Protein AF-0000000079763340 (afdb_homodimer)

Organism: NCBI:txid410072

Sequence (670 aa):
MIRLQDIAEMAGVSRTTVSNVINGNTKRVSQKTIDKITTILKEQNYVPHMGSVMLSGHGSRIIGVVLGFSYAHGMQSLQDPFVGELIGTIQMETEENGYYVMLIGGESIQNVVDIASKWNVEGLLILGYNEEQYRRLSRRLNKKMILIDAYPEGAYTFQNVGIDDYSGGYQIGEYLYSCGYKKALFVAETERDSDYYRWMGFKQAMEKSGGFCSRSRYIIIPSEKRLRLRKYRELLPRFLEAKALAFSSDYNAMEAINFFFDEGIMVPDQISVTGYDDSVYASMVRPKLTTVHQDVPQKAHVALKRLLKLIQGETLDELNIKNPVYLVKRDSVREMIRLQDIAEMAGVSRTTVSNVINGNTKRVSQKTIDKITTILKEQNYVPHMGSVMLSGHGSRIIGVVLGFSYAHGMQSLQDPFVGELIGTIQMETEENGYYVMLIGGESIQNVVDIASKWNVEGLLILGYNEEQYRRLSRRLNKKMILIDAYPEGAYTFQNVGIDDYSGGYQIGEYLYSCGYKKALFVAETERDSDYYRWMGFKQAMEKSGGFCSRSRYIIIPSEKRLRLRKYRELLPRFLEAKALAFSSDYNAMEAINFFFDEGIMVPDQISVTGYDDSVYASMVRPKLTTVHQDVPQKAHVALKRLLKLIQGETLDELNIKNPVYLVKRDSVRE

Solvent-accessible surface area (backbone atoms only — not comparable to full-atom values): 33802 Å² total; per-residue (Å²): 131,84,43,63,57,52,50,6,59,74,58,72,45,50,48,64,53,44,40,23,48,76,46,64,56,40,87,89,50,54,68,70,54,44,51,47,42,51,49,45,29,59,74,61,62,54,57,63,49,45,33,49,43,51,62,53,72,46,74,59,42,26,34,34,40,29,38,30,51,69,57,50,78,65,35,52,29,27,31,37,44,67,51,9,33,29,51,43,43,38,50,54,53,39,45,76,68,72,30,42,39,31,57,39,68,31,70,42,60,65,53,44,47,52,52,38,44,38,54,43,37,49,29,34,43,32,39,61,46,45,56,68,55,45,51,58,41,54,75,74,36,96,59,49,59,26,34,33,63,52,57,55,94,64,77,77,88,53,44,30,36,37,57,39,39,33,61,40,18,22,51,53,22,41,51,40,38,74,45,65,36,80,57,42,31,38,39,26,71,48,83,51,54,65,40,31,36,20,46,52,16,21,40,50,36,47,26,68,83,70,42,86,63,59,72,84,37,59,40,72,40,57,48,45,58,74,56,27,54,51,48,49,62,73,40,41,70,59,48,57,70,27,28,27,40,38,23,62,28,36,67,60,32,46,50,46,53,41,51,32,49,76,69,73,42,49,61,19,83,53,34,17,41,28,25,25,48,53,50,85,56,32,74,47,31,77,51,28,44,15,22,23,38,52,59,49,62,57,48,29,51,51,42,50,53,52,42,52,39,42,66,71,68,48,84,71,85,75,36,67,45,64,40,74,54,45,77,43,87,53,51,12,50,58,110,132,85,42,63,57,52,51,6,59,74,57,71,45,50,45,64,54,43,40,22,46,77,42,66,56,40,88,89,48,53,68,70,55,44,51,49,44,50,47,47,27,59,76,62,64,53,57,64,50,45,34,48,42,52,63,49,72,44,73,58,43,24,35,33,40,29,38,30,50,70,58,48,78,65,36,50,29,27,30,36,44,67,52,9,35,31,51,43,44,37,48,54,53,38,45,75,70,72,31,41,40,30,56,38,67,31,70,43,60,64,53,42,47,52,51,39,42,39,54,44,37,48,30,35,44,34,38,61,46,46,56,68,56,44,52,60,42,54,73,74,36,96,57,48,58,26,33,34,62,52,56,56,96,64,78,78,88,53,42,32,34,37,57,39,38,32,60,40,19,21,51,51,23,39,51,41,39,75,44,64,34,79,57,43,30,39,38,27,70,48,84,49,53,65,41,32,35,22,46,51,18,21,39,49,36,47,26,69,82,71,43,87,62,59,74,84,39,59,41,73,40,58,49,44,58,73,57,28,53,51,49,48,62,71,41,41,70,57,46,57,70,28,30,26,40,38,24,63,28,36,67,60,31,47,50,46,53,41,52,32,48,76,69,72,42,47,58,18,84,53,34,17,40,27,25,26,48,54,50,85,57,33,73,47,32,75,48,26,43,15,21,23,38,49,59,50,61,56,47,29,50,50,40,51,53,53,42,53,39,43,63,72,67,49,83,72,86,74,35,67,44,64,39,74,54,44,76,43,86,52,50,12,50,59,111

InterPro domains:
  IPR000843 LacI-type HTH domain [PF00356] (4-48)
  IPR000843 LacI-type HTH domain [PS50932] (2-57)
  IPR000843 LacI-type HTH domain [SM00354] (1-72)
  IPR000843 LacI-type HTH domain [cd01392] (5-48)
  IPR001387 Cro/C1-type, helix-turn-helix domain [PS50943] (4-47)
  IPR010982 Lambda repressor-like, DNA-binding domain superfamily [G3DSA:1.10.260.40] (1-57)
  IPR010982 Lambda repressor-like, DNA-binding domain superfamily [SSF47413] (2-59)
  IPR028082 Periplasmic binding protein-like I [SSF53822] (76-334)
  IPR046335 Transcriptional regulator LacI/GalR-like, sensor domain [PF13377] (174-333)

pLDDT: mean 90.86, std 13.33, range [40.09, 98.94]

Foldseek 3Di:
DQDLCNLCVQLVHHSVCLLCLLQVVCPVPDPVSSVSSVVSCVVVVPDPDQVSNCVNPDALLEEEEEELDQDFLAHGPCVDLLNVVLVVLLQVVSVVVVGHYDYFYPVDLVRVLVVCVVSVHQEYEYEDDEPVSVVVNVVRDVHHYEYEQYDYPDDDPAAYEYAQLLCFLLQVLLVCVVLPLLLEAEEEQDCDGSSVSSVNSNQCNSPVVPDHDDPVSYHHAHSHPVRRLVVCVVCVVVQQVSLEYEYAALVSQLSSCVSCVVVVHDFNPRHFYAHEAPGPCLCVGPVRHWYKHDDSSVSSVVRVVVSVCVSVVHDDPDRYHHHYIGIDDTRRHDD/DQDLCNLCVQLVHHSVCLLCLLQVVCPVPDPVSSVSSVVSCVVVVPDPDQVSNVVNPDALLEEEEEELDQDFLAHGPCVDLLNVVLVVLLQVVSVVVVGHYDYFYPVDLVRVLVVCVVSVHQEYEYEDDEPVSVVVNVVRDVHHYEYEQYDYPDDDPAAYEYAQLLCQLLQVLLVCVVLPLLLEAEEEQDCDGSSVSSVNSNQCNSPVVPDHDDPVSYHHAHSHPVRRLVVCVVCVVVQQVSLEYEYAALVSQLSSCVSCVVVVHDFNPRHFYAHEQPGPCLCVGPVRHWYKHDDSSVSSVVRSVVSVCVSVVHDDPDRYHHHYIGIDDTRRHDD

Nearest PDB structures (foldseek):
  1zvv-assembly2_B  TM=8.775E-01  e=3.043E-23  Bacillus subtilis
  5ysz-assembly1_A-2  TM=7.472E-01  e=1.908E-25  Thermobifida fusca YX
  2jcg-assembly1_A-2  TM=7.386E-01  e=4.335E-23  Priestia megaterium
  4rk1-assembly3_F  TM=8.671E-01  e=2.374E-18  Enterococcus faecium DO
  4rk1-assembly2_D  TM=8.475E-01  e=1.763E-17  Enterococcus faecium DO

Radius of gyration: 27.81 Å; Cα contacts (8 Å, |Δi|>4): 1375; chains: 2; bounding box: 72×82×67 Å

Structure (mmCIF, N/CA/C/O backbone):
data_AF-0000000079763340-model_v1
#
loop_
_entity.id
_entity.type
_entity.pdbx_description
1 polymer 'LacI family transcriptional regulator'
#
loop_
_atom_site.group_PDB
_atom_site.id
_atom_site.type_symbol
_atom_site.label_atom_id
_atom_site.label_alt_id
_atom_site.label_comp_id
_atom_site.label_asym_id
_atom_site.label_entity_id
_atom_site.label_seq_id
_atom_site.pdbx_PDB_ins_code
_atom_site.Cartn_x
_atom_site.Cartn_y
_atom_site.Cartn_z
_atom_site.occupancy
_atom_site.B_iso_or_equiv
_atom_site.auth_seq_id
_atom_site.auth_comp_id
_atom_site.auth_asym_id
_atom_site.auth_atom_id
_atom_site.pdbx_PDB_model_num
ATOM 1 N N . MET A 1 1 ? 14.461 35.375 13.039 1 46.22 1 MET A N 1
ATOM 2 C CA . MET A 1 1 ? 13.305 35 12.227 1 46.22 1 MET A CA 1
ATOM 3 C C . MET A 1 1 ? 12.398 36.219 11.977 1 46.22 1 MET A C 1
ATOM 5 O O . MET A 1 1 ? 12.086 36.969 12.906 1 46.22 1 MET A O 1
ATOM 9 N N . ILE A 1 2 ? 12.234 36.594 10.773 1 61.16 2 ILE A N 1
ATOM 10 C CA . ILE A 1 2 ? 11.461 37.75 10.375 1 61.16 2 ILE A CA 1
ATOM 11 C C . ILE A 1 2 ? 9.977 37.531 10.656 1 61.16 2 ILE A C 1
ATOM 13 O O . ILE A 1 2 ? 9.453 36.438 10.375 1 61.16 2 ILE A O 1
ATOM 17 N N . ARG A 1 3 ? 9.383 38.281 11.594 1 65.88 3 ARG A N 1
ATOM 18 C CA . ARG A 1 3 ? 7.973 38.219 11.953 1 65.88 3 ARG A CA 1
ATOM 19 C C . ARG A 1 3 ? 7.113 38.938 10.93 1 65.88 3 ARG A C 1
ATOM 21 O O . ARG A 1 3 ? 7.625 39.719 10.125 1 65.88 3 ARG A O 1
ATOM 28 N N . LEU A 1 4 ? 5.891 38.562 11.086 1 70.25 4 LEU A N 1
ATOM 29 C CA . LEU A 1 4 ? 4.945 39.25 10.227 1 70.25 4 LEU A CA 1
ATOM 30 C C . LEU A 1 4 ? 5.047 40.75 10.414 1 70.25 4 LEU A C 1
ATOM 32 O O . LEU A 1 4 ? 4.938 41.531 9.453 1 70.25 4 LEU A O 1
ATOM 36 N N . GLN A 1 5 ? 5.336 41.156 11.672 1 75.25 5 GLN A N 1
ATOM 37 C CA . GLN A 1 5 ? 5.465 42.594 11.992 1 75.25 5 GLN A CA 1
ATOM 38 C C . GLN A 1 5 ? 6.691 43.188 11.32 1 75.25 5 GLN A C 1
ATOM 40 O O . GLN A 1 5 ? 6.648 44.344 10.852 1 75.25 5 GLN A O 1
ATOM 45 N N . ASP A 1 6 ? 7.73 42.406 11.266 1 78.81 6 ASP A N 1
ATOM 46 C CA . ASP A 1 6 ? 8.938 42.906 10.602 1 78.81 6 ASP A CA 1
ATOM 47 C C . ASP A 1 6 ? 8.68 43.125 9.117 1 78.81 6 ASP A C 1
ATOM 49 O O . ASP A 1 6 ? 9.125 44.156 8.555 1 78.81 6 ASP A O 1
ATOM 53 N N . ILE A 1 7 ? 7.977 42.156 8.578 1 78.88 7 ILE A N 1
ATOM 54 C CA . ILE A 1 7 ? 7.633 42.281 7.168 1 78.88 7 ILE A CA 1
ATOM 55 C C . ILE A 1 7 ? 6.73 43.5 6.953 1 78.88 7 ILE A C 1
ATOM 57 O O . ILE A 1 7 ? 6.887 44.219 5.973 1 78.88 7 ILE A O 1
ATOM 61 N N . ALA A 1 8 ? 5.895 43.656 7.879 1 83.38 8 ALA A N 1
ATOM 62 C CA . ALA A 1 8 ? 4.988 44.812 7.816 1 83.38 8 ALA A CA 1
ATOM 63 C C . ALA A 1 8 ? 5.758 46.125 7.867 1 83.38 8 ALA A C 1
ATOM 65 O O . ALA A 1 8 ? 5.484 47.031 7.09 1 83.38 8 ALA A O 1
ATOM 66 N N . GLU A 1 9 ? 6.676 46.156 8.672 1 84.88 9 GLU A N 1
ATOM 67 C CA . GLU A 1 9 ? 7.512 47.344 8.82 1 84.88 9 GLU A CA 1
ATOM 68 C C . GLU A 1 9 ? 8.359 47.594 7.57 1 84.88 9 GLU A C 1
ATOM 70 O O . GLU A 1 9 ? 8.492 48.719 7.109 1 84.88 9 GLU A O 1
ATOM 75 N N . MET A 1 10 ? 8.852 46.5 7.047 1 84.62 10 MET A N 1
ATOM 76 C CA . MET A 1 10 ? 9.664 46.594 5.836 1 84.62 10 MET A CA 1
ATOM 77 C C . MET A 1 10 ? 8.82 47.062 4.652 1 84.62 10 MET A C 1
ATOM 79 O O . MET A 1 10 ? 9.312 47.781 3.785 1 84.62 10 MET A O 1
ATOM 83 N N . ALA A 1 11 ? 7.629 46.594 4.672 1 84.44 11 ALA A N 1
ATOM 84 C CA . ALA A 1 11 ? 6.719 46.875 3.564 1 84.44 11 ALA A CA 1
ATOM 85 C C . ALA A 1 11 ? 5.984 48.188 3.793 1 84.44 11 ALA A C 1
ATOM 87 O O . ALA A 1 11 ? 5.398 48.75 2.863 1 84.44 11 ALA A O 1
ATOM 88 N N . GLY A 1 12 ? 6.094 48.781 5.047 1 88.44 12 GLY A N 1
ATOM 89 C CA . GLY A 1 12 ? 5.41 50.031 5.391 1 88.44 12 GLY A CA 1
ATOM 90 C C . GLY A 1 12 ? 3.902 49.875 5.465 1 88.44 12 GLY A C 1
ATOM 91 O O . GLY A 1 12 ? 3.164 50.781 5.09 1 88.44 12 GLY A O 1
ATOM 92 N N . VAL A 1 13 ? 3.494 48.719 5.684 1 85.75 13 VAL A N 1
ATOM 93 C CA . VAL A 1 13 ? 2.066 48.438 5.797 1 85.75 13 VAL A CA 1
ATOM 94 C C . VAL A 1 13 ? 1.769 47.812 7.156 1 85.75 13 VAL A C 1
ATOM 96 O O . VAL A 1 13 ? 2.686 47.531 7.938 1 85.75 13 VAL A O 1
ATOM 99 N N . SER A 1 14 ? 0.521 47.719 7.43 1 81.31 14 SER A N 1
ATOM 100 C CA . SER A 1 14 ? 0.132 47.094 8.688 1 81.31 14 SER A CA 1
ATOM 101 C C . SER A 1 14 ? 0.428 45.594 8.664 1 81.31 14 SER A C 1
ATOM 103 O O . SER A 1 14 ? 0.521 45 7.59 1 81.31 14 SER A O 1
ATOM 105 N N . ARG A 1 15 ? 0.526 45 9.844 1 78 15 ARG A N 1
ATOM 106 C CA . ARG A 1 15 ? 0.688 43.562 9.984 1 78 15 ARG A CA 1
ATOM 107 C C . ARG A 1 15 ? -0.472 42.812 9.336 1 78 15 ARG A C 1
ATOM 109 O O . ARG A 1 15 ? -0.275 41.75 8.719 1 78 15 ARG A O 1
ATOM 116 N N . THR A 1 16 ? -1.574 43.469 9.406 1 72.75 16 THR A N 1
ATOM 117 C CA . THR A 1 16 ? -2.783 42.906 8.828 1 72.75 16 THR A CA 1
ATOM 118 C C . THR A 1 16 ? -2.686 42.844 7.305 1 72.75 16 THR A C 1
ATOM 120 O O . THR A 1 16 ? -3.105 41.875 6.68 1 72.75 16 THR A O 1
ATOM 123 N N . THR A 1 17 ? -2.113 43.906 6.805 1 77.19 17 THR A N 1
ATOM 124 C CA . THR A 1 17 ? -1.959 43.969 5.355 1 77.19 17 THR A CA 1
ATOM 125 C C . THR A 1 17 ? -1.002 42.875 4.863 1 77.19 17 THR A C 1
ATOM 127 O O . THR A 1 17 ? -1.274 42.219 3.863 1 77.19 17 THR A O 1
ATOM 130 N N . VAL A 1 18 ? 0.09 42.656 5.617 1 73.81 18 VAL A N 1
ATOM 131 C CA . VAL A 1 18 ? 1.045 41.625 5.25 1 73.81 18 VAL A CA 1
ATOM 132 C C . VAL A 1 18 ? 0.387 40.25 5.375 1 73.81 18 VAL A C 1
ATOM 134 O O . VAL A 1 18 ? 0.521 39.406 4.48 1 73.81 18 VAL A O 1
ATOM 137 N N . SER A 1 19 ? -0.32 40.125 6.359 1 68.19 19 SER A N 1
ATOM 138 C CA . SER A 1 19 ? -1.039 38.875 6.586 1 68.19 19 SER A CA 1
ATOM 139 C C . SER A 1 19 ? -2.031 38.594 5.461 1 68.19 19 SER A C 1
ATOM 141 O O . SER A 1 19 ? -2.125 37.469 4.973 1 68.19 19 SER A O 1
ATOM 143 N N . ASN A 1 20 ? -2.641 39.656 5.07 1 63.31 20 ASN A N 1
ATOM 144 C CA . ASN A 1 20 ? -3.613 39.531 3.988 1 63.31 20 ASN A CA 1
ATOM 145 C C . ASN A 1 20 ? -2.951 39.094 2.684 1 63.31 20 ASN A C 1
ATOM 147 O O . ASN A 1 20 ? -3.467 38.219 1.982 1 63.31 20 ASN A O 1
ATOM 151 N N . VAL A 1 21 ? -1.856 39.656 2.416 1 63.66 21 VAL A N 1
ATOM 152 C CA . VAL A 1 21 ? -1.135 39.344 1.188 1 63.66 21 VAL A CA 1
ATOM 153 C C . VAL A 1 21 ? -0.642 37.906 1.234 1 63.66 21 VAL A C 1
ATOM 155 O O . VAL A 1 21 ? -0.786 37.156 0.261 1 63.66 21 VAL A O 1
ATOM 158 N N . ILE A 1 22 ? -0.154 37.531 2.348 1 62.66 22 ILE A N 1
ATOM 159 C CA . ILE A 1 22 ? 0.416 36.219 2.521 1 62.66 22 ILE A CA 1
ATOM 160 C C . ILE A 1 22 ? -0.684 35.156 2.404 1 62.66 22 ILE A C 1
ATOM 162 O O . ILE A 1 22 ? -0.47 34.094 1.826 1 62.66 22 ILE A O 1
ATOM 166 N N . ASN A 1 23 ? -1.884 35.688 2.686 1 57.5 23 ASN A N 1
ATOM 167 C CA . ASN A 1 23 ? -2.99 34.719 2.752 1 57.5 23 ASN A CA 1
ATOM 168 C C . ASN A 1 23 ? -3.896 34.844 1.53 1 57.5 23 ASN A C 1
ATOM 170 O O . ASN A 1 23 ? -4.977 34.25 1.5 1 57.5 23 ASN A O 1
ATOM 174 N N . GLY A 1 24 ? -3.504 35.5 0.711 1 56.38 24 GLY A N 1
ATOM 175 C CA . GLY A 1 24 ? -4.203 35.656 -0.557 1 56.38 24 GLY A CA 1
ATOM 176 C C . GLY A 1 24 ? -5.445 36.5 -0.465 1 56.38 24 GLY A C 1
ATOM 177 O O . GLY A 1 24 ? -6.254 36.562 -1.396 1 56.38 24 GLY A O 1
ATOM 178 N N . ASN A 1 25 ? -5.625 37.062 0.64 1 56.25 25 ASN A N 1
ATOM 179 C CA . ASN A 1 25 ? -6.738 38 0.794 1 56.25 25 ASN A CA 1
ATOM 180 C C . ASN A 1 25 ? -6.367 39.406 0.307 1 56.25 25 ASN A C 1
ATOM 182 O O . ASN A 1 25 ? -6.211 40.312 1.111 1 56.25 25 ASN A O 1
ATOM 186 N N . THR A 1 26 ? -6.242 39.562 -1.033 1 60.69 26 THR A N 1
ATOM 187 C CA . THR A 1 26 ? -5.609 40.75 -1.583 1 60.69 26 THR A CA 1
ATOM 188 C C . THR A 1 26 ? -6.652 41.688 -2.188 1 60.69 26 THR A C 1
ATOM 190 O O . THR A 1 26 ? -6.309 42.656 -2.891 1 60.69 26 THR A O 1
ATOM 193 N N . LYS A 1 27 ? -7.871 41.344 -1.898 1 65.06 27 LYS A N 1
ATOM 194 C CA . LYS A 1 27 ? -8.93 42.125 -2.543 1 65.06 27 LYS A CA 1
ATOM 195 C C . LYS A 1 27 ? -8.797 43.594 -2.225 1 65.06 27 LYS A C 1
ATOM 197 O O . LYS A 1 27 ? -9.117 44.438 -3.061 1 65.06 27 LYS A O 1
ATOM 202 N N . ARG A 1 28 ? -8.367 44.031 -1.108 1 75.62 28 ARG A N 1
ATOM 203 C CA . ARG A 1 28 ? -8.297 45.406 -0.698 1 75.62 28 ARG A CA 1
ATOM 204 C C . ARG A 1 28 ? -6.855 45.906 -0.662 1 75.62 28 ARG A C 1
ATOM 206 O O . ARG A 1 28 ? -6.562 46.938 -0.06 1 75.62 28 ARG A O 1
ATOM 213 N N . VAL A 1 29 ? -6 45.062 -1.23 1 76.5 29 VAL A N 1
ATOM 214 C CA . VAL A 1 29 ? -4.586 45.438 -1.235 1 76.5 29 VAL A CA 1
ATOM 215 C C . VAL A 1 29 ? -4.145 45.781 -2.656 1 76.5 29 VAL A C 1
ATOM 217 O O . VAL A 1 29 ? -4.457 45.062 -3.604 1 76.5 29 VAL A O 1
ATOM 220 N N . SER A 1 30 ? -3.596 46.969 -2.83 1 78.81 30 SER A N 1
ATOM 221 C CA . SER A 1 30 ? -3.137 47.406 -4.145 1 78.81 30 SER A CA 1
ATOM 222 C C . SER A 1 30 ? -2.084 46.438 -4.703 1 78.81 30 SER A C 1
ATOM 224 O O . SER A 1 30 ? -1.355 45.8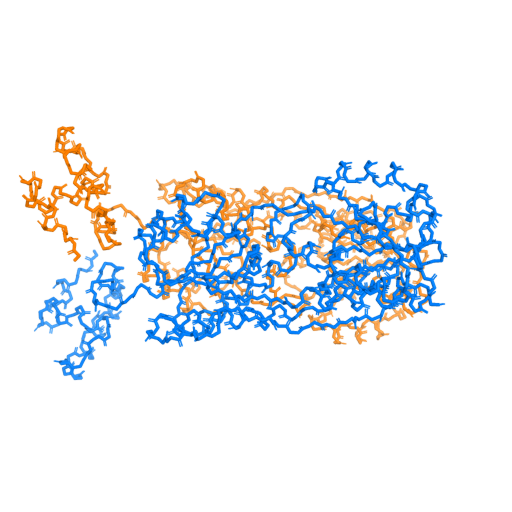12 -3.945 1 78.81 30 SER A O 1
ATOM 226 N N . GLN A 1 31 ? -2.047 46.312 -5.996 1 75.38 31 GLN A N 1
ATOM 227 C CA . GLN A 1 31 ? -1.067 45.438 -6.656 1 75.38 31 GLN A CA 1
ATOM 228 C C . GLN A 1 31 ? 0.357 45.844 -6.289 1 75.38 31 GLN A C 1
ATOM 230 O O . GLN A 1 31 ? 1.228 45 -6.117 1 75.38 31 GLN A O 1
ATOM 235 N N . LYS A 1 32 ? 0.59 47.125 -6.168 1 80.06 32 LYS A N 1
ATOM 236 C CA . LYS A 1 32 ? 1.907 47.625 -5.785 1 80.06 32 LYS A CA 1
ATOM 237 C C . LYS A 1 32 ? 2.32 47.094 -4.414 1 80.06 32 LYS A C 1
ATOM 239 O O . LYS A 1 32 ? 3.467 46.688 -4.223 1 80.06 32 LYS A O 1
ATOM 244 N N . THR A 1 33 ? 1.414 47.062 -3.5 1 81.88 33 THR A N 1
ATOM 245 C CA . THR A 1 33 ? 1.668 46.594 -2.145 1 81.88 33 THR A CA 1
ATOM 246 C C . THR A 1 33 ? 1.872 45.094 -2.131 1 81.88 33 THR A C 1
ATOM 248 O O . THR A 1 33 ? 2.754 44.562 -1.437 1 81.88 33 THR A O 1
ATOM 251 N N . ILE A 1 34 ? 1.082 44.312 -2.85 1 75.19 34 ILE A N 1
ATOM 252 C CA . ILE A 1 34 ? 1.211 42.875 -2.973 1 75.19 34 ILE A CA 1
ATOM 253 C C . ILE A 1 34 ? 2.605 42.531 -3.484 1 75.19 34 ILE A C 1
ATOM 255 O O . ILE A 1 34 ? 3.279 41.656 -2.92 1 75.19 34 ILE A O 1
ATOM 259 N N . ASP A 1 35 ? 2.967 43.25 -4.531 1 73.12 35 ASP A N 1
ATOM 260 C CA . ASP A 1 35 ? 4.273 43 -5.129 1 73.12 35 ASP A CA 1
ATOM 261 C C . ASP A 1 35 ? 5.398 43.281 -4.133 1 73.12 35 ASP A C 1
ATOM 263 O O . ASP A 1 35 ? 6.363 42.531 -4.047 1 73.12 35 ASP A O 1
ATOM 267 N N . LYS A 1 36 ? 5.277 44.344 -3.449 1 80.62 36 LYS A N 1
ATOM 268 C CA . LYS A 1 36 ? 6.277 44.75 -2.461 1 80.62 36 LYS A CA 1
ATOM 269 C C . LYS A 1 36 ? 6.391 43.719 -1.352 1 80.62 36 LYS A C 1
ATOM 271 O O . LYS A 1 36 ? 7.496 43.281 -0.993 1 80.62 36 LYS A O 1
ATOM 276 N N . ILE A 1 37 ? 5.254 43.312 -0.849 1 77.81 37 ILE A N 1
ATOM 277 C CA . ILE A 1 37 ? 5.234 42.312 0.222 1 77.81 37 ILE A CA 1
ATOM 278 C C . ILE A 1 37 ? 5.793 41 -0.291 1 77.81 37 ILE A C 1
ATOM 280 O O . ILE A 1 37 ? 6.605 40.344 0.379 1 77.81 37 ILE A O 1
ATOM 284 N N . THR A 1 38 ? 5.336 40.594 -1.462 1 67.81 38 THR A N 1
ATOM 285 C CA . THR A 1 38 ? 5.797 39.344 -2.059 1 67.81 38 THR A CA 1
ATOM 286 C C . THR A 1 38 ? 7.309 39.375 -2.254 1 67.81 38 THR A C 1
ATOM 288 O O . THR A 1 38 ? 7.988 38.375 -2.002 1 67.81 38 THR A O 1
ATOM 291 N N . THR A 1 39 ? 7.785 40.5 -2.713 1 71.25 39 THR A N 1
ATOM 292 C CA . THR A 1 39 ? 9.219 40.688 -2.895 1 71.25 39 THR A CA 1
ATOM 293 C C . THR A 1 39 ? 9.953 40.531 -1.562 1 71.25 39 THR A C 1
ATOM 295 O O . THR A 1 39 ? 10.977 39.844 -1.473 1 71.25 39 THR A O 1
ATOM 298 N N . ILE A 1 40 ? 9.422 41.156 -0.54 1 75.75 40 ILE A N 1
ATOM 299 C CA . ILE A 1 40 ? 10.031 41.125 0.784 1 75.75 40 ILE A CA 1
ATOM 300 C C . ILE A 1 40 ? 9.984 39.688 1.32 1 75.75 40 ILE A C 1
ATOM 302 O O . ILE A 1 40 ? 10.969 39.188 1.88 1 75.75 40 ILE A O 1
ATOM 306 N N . LEU A 1 41 ? 8.82 39.125 1.085 1 66.31 41 LEU A N 1
ATOM 307 C CA . LEU A 1 41 ? 8.664 37.75 1.538 1 66.31 41 LEU A CA 1
ATOM 308 C C . LEU A 1 41 ? 9.703 36.844 0.883 1 66.31 41 LEU A C 1
ATOM 310 O O . LEU A 1 41 ? 10.312 36 1.554 1 66.31 41 LEU A O 1
ATOM 314 N N . LYS A 1 42 ? 9.867 37.062 -0.33 1 62.06 42 LYS A N 1
ATOM 315 C CA . LYS A 1 42 ? 10.852 36.281 -1.095 1 62.06 42 LYS A CA 1
ATOM 316 C C . LYS A 1 42 ? 12.266 36.594 -0.64 1 62.06 42 LYS A C 1
ATOM 318 O O . LYS A 1 42 ? 13.086 35.688 -0.444 1 62.06 42 LYS A O 1
ATOM 323 N N . GLU A 1 43 ? 12.484 37.875 -0.535 1 65.31 43 GLU A N 1
ATOM 324 C CA . GLU A 1 43 ? 13.82 38.344 -0.152 1 65.31 43 GLU A CA 1
ATOM 325 C C . GLU A 1 43 ? 14.18 37.875 1.256 1 65.31 43 GLU A C 1
ATOM 327 O O . GLU A 1 43 ? 15.336 37.562 1.537 1 65.31 43 GLU A O 1
ATOM 332 N N . GLN A 1 44 ? 13.07 37.844 2 1 62.44 44 GLN A N 1
ATOM 333 C CA . GLN A 1 44 ? 13.305 37.5 3.395 1 62.44 44 GLN A CA 1
ATOM 334 C C . GLN A 1 44 ? 13.07 36 3.623 1 62.44 44 GLN A C 1
ATOM 336 O O . GLN A 1 44 ? 13.195 35.5 4.75 1 62.44 44 GLN A O 1
ATOM 341 N N . ASN A 1 45 ? 12.758 35.406 2.566 1 54.72 45 ASN A N 1
ATOM 342 C CA . ASN A 1 45 ? 12.422 34 2.648 1 54.72 45 ASN A CA 1
ATOM 343 C C . ASN A 1 45 ? 11.391 33.719 3.742 1 54.72 45 ASN A C 1
ATOM 345 O O . ASN A 1 45 ? 11.555 32.781 4.535 1 54.72 45 ASN A O 1
ATOM 349 N N . TYR A 1 46 ? 10.516 34.781 3.699 1 52.28 46 TYR A N 1
ATOM 350 C CA . TYR A 1 46 ? 9.477 34.656 4.711 1 52.28 46 TYR A CA 1
ATOM 351 C C . TYR A 1 46 ? 8.492 33.531 4.363 1 52.28 46 TYR A C 1
ATOM 353 O O . TYR A 1 46 ? 7.922 33.531 3.271 1 52.28 46 TYR A O 1
ATOM 361 N N . VAL A 1 47 ? 8.477 32.531 5.035 1 46.09 47 VAL A N 1
ATOM 362 C CA . VAL A 1 47 ? 7.457 31.516 4.918 1 46.09 47 VAL A CA 1
ATOM 363 C C . VAL A 1 47 ? 6.363 31.75 5.953 1 46.09 47 VAL A C 1
ATOM 365 O O . VAL A 1 47 ? 6.637 31.797 7.156 1 46.09 47 VAL A O 1
ATOM 368 N N . PRO A 1 48 ? 5.227 32.375 5.418 1 46.16 48 PRO A N 1
ATOM 369 C CA . PRO A 1 48 ? 4.152 32.594 6.391 1 46.16 48 PRO A CA 1
ATOM 370 C C . PRO A 1 48 ? 3.957 31.406 7.324 1 46.16 48 PRO A C 1
ATOM 372 O O . PRO A 1 48 ? 4.086 30.25 6.895 1 46.16 48 PRO A O 1
ATOM 375 N N . HIS A 1 49 ? 4.266 31.688 8.547 1 45 49 HIS A N 1
ATOM 376 C CA . HIS A 1 49 ? 4.031 30.641 9.531 1 45 49 HIS A CA 1
ATOM 377 C C . HIS A 1 49 ? 2.566 30.219 9.539 1 45 49 HIS A C 1
ATOM 379 O O . HIS A 1 49 ? 1.687 30.984 9.156 1 45 49 HIS A O 1
ATOM 385 N N . MET A 1 50 ? 2.213 29 9.766 1 48.06 50 MET A N 1
ATOM 386 C CA . MET A 1 50 ? 0.905 28.359 9.828 1 48.06 50 MET A CA 1
ATOM 387 C C . MET A 1 50 ? -0.094 29.219 10.586 1 48.06 50 MET A C 1
ATOM 389 O O . MET A 1 50 ? -1.267 29.297 10.211 1 48.06 50 MET A O 1
ATOM 393 N N . GLY A 1 51 ? 0.34 29.875 11.57 1 44.41 51 GLY A N 1
ATOM 394 C CA . GLY A 1 51 ? -0.539 30.719 12.367 1 44.41 51 GLY A CA 1
ATOM 395 C C . GLY A 1 51 ? -1.217 31.812 11.562 1 44.41 51 GLY A C 1
ATOM 396 O O . GLY A 1 51 ? -2.41 32.062 11.742 1 44.41 51 GLY A O 1
ATOM 397 N N . SER A 1 52 ? -0.472 32.375 10.773 1 43.91 52 SER A N 1
ATOM 398 C CA . SER A 1 52 ? -1.031 33.469 10 1 43.91 52 SER A CA 1
ATOM 399 C C . SER A 1 52 ? -1.968 32.969 8.906 1 43.91 52 SER A C 1
ATOM 401 O O . SER A 1 52 ? -2.977 33.625 8.609 1 43.91 52 SER A O 1
ATOM 403 N N . VAL A 1 53 ? -1.626 31.875 8.32 1 44.06 53 VAL A N 1
ATOM 404 C CA . VAL A 1 53 ? -2.479 31.328 7.266 1 44.06 53 VAL A CA 1
ATOM 405 C C . VAL A 1 53 ? -3.826 30.922 7.855 1 44.06 53 VAL A C 1
ATOM 407 O O . VAL A 1 53 ? -4.875 31.172 7.254 1 44.06 53 VAL A O 1
ATOM 410 N N . MET A 1 54 ? -3.684 30.281 8.992 1 46.44 54 MET A N 1
ATOM 411 C CA . MET A 1 54 ? -4.918 29.844 9.633 1 46.44 54 MET A CA 1
ATOM 412 C C . MET A 1 54 ? -5.734 31.031 10.125 1 46.44 54 MET A C 1
ATOM 414 O O . MET A 1 54 ? -6.961 30.969 10.188 1 46.44 54 MET A O 1
ATOM 418 N N . LEU A 1 55 ? -4.977 32.125 10.391 1 40.19 55 LEU A N 1
ATOM 419 C CA . LEU A 1 55 ? -5.66 33.312 10.875 1 40.19 55 LEU A CA 1
ATOM 420 C C . LEU A 1 55 ? -6.344 34.031 9.727 1 40.19 55 LEU A C 1
ATOM 422 O O . LEU A 1 55 ? -7.242 34.875 9.953 1 40.19 55 LEU A O 1
ATOM 426 N N . SER A 1 56 ? -5.738 33.844 8.562 1 40.75 56 SER A N 1
ATOM 427 C CA . SER A 1 56 ? -6.25 34.688 7.488 1 40.75 56 SER A CA 1
ATOM 428 C C . SER A 1 56 ? -7.609 34.188 6.996 1 40.75 56 SER A C 1
ATOM 430 O O . SER A 1 56 ? -8.133 34.688 6 1 40.75 56 SER A O 1
ATOM 432 N N . GLY A 1 57 ? -8.312 33.5 7.855 1 46.03 57 GLY A N 1
ATOM 433 C CA . GLY A 1 57 ? -9.68 33.125 7.539 1 46.03 57 GLY A CA 1
ATOM 434 C C . GLY A 1 57 ? -9.773 32.031 6.512 1 46.03 57 GLY A C 1
ATOM 435 O O . GLY A 1 57 ? -10.867 31.547 6.203 1 46.03 57 GLY A O 1
ATOM 436 N N . HIS A 1 58 ? -8.586 31.766 5.781 1 56.22 58 HIS A N 1
ATOM 437 C CA . HIS A 1 58 ? -8.75 30.703 4.797 1 56.22 58 HIS A CA 1
ATOM 438 C C . HIS A 1 58 ? -8.484 29.328 5.418 1 56.22 58 HIS A C 1
ATOM 440 O O . HIS A 1 58 ? -7.73 29.219 6.391 1 56.22 58 HIS A O 1
ATOM 446 N N . GLY A 1 59 ? -9.359 28.453 5.504 1 69.19 59 GLY A N 1
ATOM 447 C CA . GLY A 1 59 ? -9.328 27.094 6.008 1 69.19 59 GLY A CA 1
ATOM 448 C C . GLY A 1 59 ? -7.949 26.469 5.922 1 69.19 59 GLY A C 1
ATOM 449 O O . GLY A 1 59 ? -7.047 27.016 5.281 1 69.19 59 GLY A O 1
ATOM 450 N N . SER A 1 60 ? -7.57 25.516 6.664 1 83 60 SER A N 1
ATOM 451 C CA . SER A 1 60 ? -6.277 24.828 6.727 1 83 60 SER A CA 1
ATOM 452 C C . SER A 1 60 ? -5.949 24.141 5.406 1 83 60 SER A C 1
ATOM 454 O O . SER A 1 60 ? -4.781 23.875 5.113 1 83 60 SER A O 1
ATOM 456 N N . ARG A 1 61 ? -6.98 23.828 4.598 1 92.62 61 ARG A N 1
ATOM 457 C CA . ARG A 1 61 ? -6.895 23.062 3.365 1 92.62 61 ARG A CA 1
ATOM 458 C C . ARG A 1 61 ? -6.309 21.672 3.627 1 92.62 61 ARG A C 1
ATOM 460 O O . ARG A 1 61 ? -5.781 21.031 2.717 1 92.62 61 ARG A O 1
ATOM 467 N N . ILE A 1 62 ? -6.336 21.25 4.898 1 95.19 62 ILE A N 1
ATOM 468 C CA . ILE A 1 62 ? -5.902 19.891 5.234 1 95.19 62 ILE A CA 1
ATOM 469 C C . ILE A 1 62 ? -7.082 18.938 5.129 1 95.19 62 ILE A C 1
ATOM 471 O O . ILE A 1 62 ? -8.164 19.203 5.652 1 95.19 62 ILE A O 1
ATOM 475 N N . ILE A 1 63 ? -6.867 17.922 4.379 1 98.25 63 ILE A N 1
ATOM 476 C CA . ILE A 1 63 ? -7.785 16.781 4.363 1 98.25 63 ILE A CA 1
ATOM 477 C C . ILE A 1 63 ? -7.207 15.648 5.195 1 98.25 63 ILE A C 1
ATOM 479 O O . ILE A 1 63 ? -6.086 15.195 4.953 1 98.25 63 ILE A O 1
ATOM 483 N N . GLY A 1 64 ? -7.949 15.266 6.258 1 98.62 64 GLY A N 1
ATOM 484 C CA . GLY A 1 64 ? -7.566 14.094 7.02 1 98.62 64 GLY A CA 1
ATOM 485 C C . GLY A 1 64 ? -8.008 12.789 6.367 1 98.62 64 GLY A C 1
ATOM 486 O O . GLY A 1 64 ? -9.188 12.609 6.059 1 98.62 64 GLY A O 1
ATOM 487 N N . VAL A 1 65 ? -7.074 11.961 6.09 1 98.88 65 VAL A N 1
ATOM 488 C CA . VAL A 1 65 ? -7.355 10.609 5.629 1 98.88 65 VAL A CA 1
ATOM 489 C C . VAL A 1 65 ? -7.215 9.625 6.789 1 98.88 65 VAL A C 1
ATOM 491 O O . VAL A 1 65 ? -6.109 9.375 7.273 1 98.88 65 VAL A O 1
ATOM 494 N N . VAL A 1 66 ? -8.352 9.047 7.191 1 98.75 66 VAL A N 1
ATOM 495 C CA . VAL A 1 66 ? -8.43 8.242 8.406 1 98.75 66 VAL A CA 1
ATOM 496 C C . VAL A 1 66 ? -8.43 6.762 8.047 1 98.75 66 VAL A C 1
ATOM 498 O O . VAL A 1 66 ? -9.281 6.301 7.277 1 98.75 66 VAL A O 1
ATOM 501 N N . LEU A 1 67 ? -7.457 6.07 8.555 1 98.38 67 LEU A N 1
ATOM 502 C CA . LEU A 1 67 ? -7.406 4.617 8.438 1 98.38 67 LEU A CA 1
ATOM 503 C C . LEU A 1 67 ? -8.016 3.951 9.664 1 98.38 67 LEU A C 1
ATOM 505 O O . LEU A 1 67 ? -7.367 3.844 10.711 1 98.38 67 LEU A O 1
ATOM 509 N N . GLY A 1 68 ? -9.148 3.416 9.508 1 97.62 68 GLY A N 1
ATOM 510 C CA . GLY A 1 68 ? -9.898 2.852 10.617 1 97.62 68 GLY A CA 1
ATOM 511 C C . GLY A 1 68 ? -9.328 1.54 11.117 1 97.62 68 GLY A C 1
ATOM 512 O O . GLY A 1 68 ? -9.766 1.021 12.148 1 97.62 68 GLY A O 1
ATOM 513 N N . PHE A 1 69 ? -8.367 0.929 10.445 1 95.38 69 PHE A N 1
ATOM 514 C CA . PHE A 1 69 ? -7.707 -0.309 10.836 1 95.38 69 PHE A CA 1
ATOM 515 C C . PHE A 1 69 ? -6.23 -0.274 10.469 1 95.38 69 PHE A C 1
ATOM 517 O O . PHE A 1 69 ? -5.871 0.112 9.352 1 95.38 69 PHE A O 1
ATOM 524 N N . SER A 1 70 ? -5.391 -0.684 11.414 1 94.81 70 SER A N 1
ATOM 525 C CA . SER A 1 70 ? -3.947 -0.688 11.188 1 94.81 70 SER A CA 1
ATOM 526 C C . SER A 1 70 ? -3.502 -1.97 10.492 1 94.81 70 SER A C 1
ATOM 528 O O . SER A 1 70 ? -2.467 -1.991 9.82 1 94.81 70 SER A O 1
ATOM 530 N N . TYR A 1 71 ? -4.344 -3.023 10.648 1 94.31 71 TYR A N 1
ATOM 531 C CA . TYR A 1 71 ? -4.016 -4.324 10.07 1 94.31 71 TYR A CA 1
ATOM 532 C C . TYR A 1 71 ? -5.223 -4.922 9.352 1 94.31 71 TYR A C 1
ATOM 534 O O . TYR A 1 71 ? -6.363 -4.711 9.766 1 94.31 71 TYR A O 1
ATOM 542 N N . ALA A 1 72 ? -4.992 -5.578 8.273 1 91.31 72 ALA A N 1
ATOM 543 C CA . ALA A 1 72 ? -5.957 -6.34 7.488 1 91.31 72 ALA A CA 1
ATOM 544 C C . ALA A 1 72 ? -5.336 -7.633 6.965 1 91.31 72 ALA A C 1
ATOM 546 O O . ALA A 1 72 ? -4.184 -7.645 6.531 1 91.31 72 ALA A O 1
ATOM 547 N N . HIS A 1 73 ? -6.02 -8.773 6.977 1 93 73 HIS A N 1
ATOM 548 C CA . HIS A 1 73 ? -5.543 -10.07 6.504 1 93 73 HIS A CA 1
ATOM 549 C C . HIS A 1 73 ? -4.277 -10.492 7.242 1 93 73 HIS A C 1
ATOM 551 O O . HIS A 1 73 ? -3.416 -11.164 6.672 1 93 73 HIS A O 1
ATOM 557 N N . GLY A 1 74 ? -4.035 -9.883 8.422 1 89.75 74 GLY A N 1
ATOM 558 C CA . GLY A 1 74 ? -2.855 -10.211 9.211 1 89.75 74 GLY A CA 1
ATOM 559 C C . GLY A 1 74 ? -1.629 -9.414 8.812 1 89.75 74 GLY A C 1
ATOM 560 O O . GLY A 1 74 ? -0.516 -9.719 9.242 1 89.75 74 GLY A O 1
ATOM 561 N N . MET A 1 75 ? -1.783 -8.398 8.023 1 91.31 75 MET A N 1
ATOM 562 C CA . MET A 1 75 ? -0.667 -7.555 7.605 1 91.31 75 MET A CA 1
ATOM 563 C C . MET A 1 75 ? -0.992 -6.078 7.812 1 91.31 75 MET A C 1
ATOM 565 O O . MET A 1 75 ? -2.146 -5.719 8.055 1 91.31 75 MET A O 1
ATOM 569 N N . GLN A 1 76 ? 0.039 -5.23 7.75 1 94.12 76 GLN A N 1
ATOM 570 C CA . GLN A 1 76 ? -0.18 -3.789 7.809 1 94.12 76 GLN A CA 1
ATOM 571 C C . GLN A 1 76 ? -1.159 -3.338 6.727 1 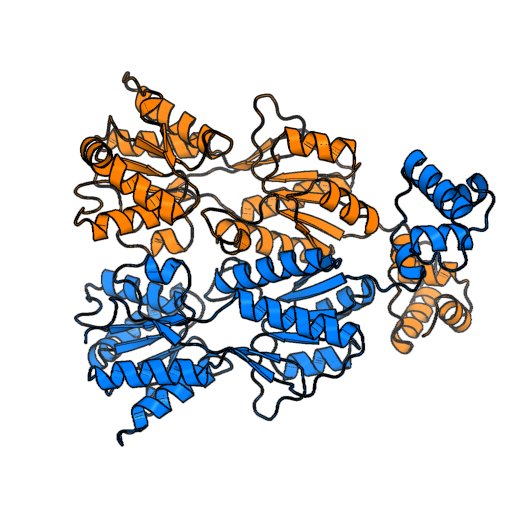94.12 76 GLN A C 1
ATOM 573 O O . GLN A 1 76 ? -1.076 -3.783 5.582 1 94.12 76 GLN A O 1
ATOM 578 N N . SER A 1 77 ? -2.09 -2.523 7.117 1 94.94 77 SER A N 1
ATOM 579 C CA . SER A 1 77 ? -3.219 -2.213 6.246 1 94.94 77 SER A CA 1
ATOM 580 C C . SER A 1 77 ? -2.748 -1.612 4.922 1 94.94 77 SER A C 1
ATOM 582 O O . SER A 1 77 ? -3.281 -1.94 3.861 1 94.94 77 SER A O 1
ATOM 584 N N . LEU A 1 78 ? -1.721 -0.784 4.949 1 96.75 78 LEU A N 1
ATOM 585 C CA . LEU A 1 78 ? -1.27 -0.104 3.742 1 96.75 78 LEU A CA 1
ATOM 586 C C . LEU A 1 78 ? -0.462 -1.048 2.857 1 96.75 78 LEU A C 1
ATOM 588 O O . LEU A 1 78 ? -0.198 -0.739 1.692 1 96.75 78 LEU A O 1
ATOM 592 N N . GLN A 1 79 ? -0.107 -2.189 3.404 1 94.88 79 GLN A N 1
ATOM 593 C CA . GLN A 1 79 ? 0.563 -3.213 2.609 1 94.88 79 GLN A CA 1
ATOM 594 C C . GLN A 1 79 ? -0.396 -3.846 1.604 1 94.88 79 GLN A C 1
ATOM 596 O O . GLN A 1 79 ? 0.037 -4.465 0.632 1 94.88 79 GLN A O 1
ATOM 601 N N . ASP A 1 80 ? -1.701 -3.719 1.925 1 95.31 80 ASP A N 1
ATOM 602 C CA . ASP A 1 80 ? -2.738 -4.195 1.017 1 95.31 80 ASP A CA 1
ATOM 603 C C . ASP A 1 80 ? -2.848 -3.301 -0.215 1 95.31 80 ASP A C 1
ATOM 605 O O . ASP A 1 80 ? -3.037 -2.09 -0.093 1 95.31 80 ASP A O 1
ATOM 609 N N . PRO A 1 81 ? -2.727 -3.934 -1.432 1 95.62 81 PRO A N 1
ATOM 610 C CA . PRO A 1 81 ? -2.691 -3.117 -2.648 1 95.62 81 PRO A CA 1
ATOM 611 C C . PRO A 1 81 ? -3.949 -2.27 -2.826 1 95.62 81 PRO A C 1
ATOM 613 O O . PRO A 1 81 ? -3.885 -1.174 -3.389 1 95.62 81 PRO A O 1
ATOM 616 N N . PHE A 1 82 ? -5.086 -2.719 -2.352 1 96.5 82 PHE A N 1
ATOM 617 C CA . PHE A 1 82 ? -6.312 -1.935 -2.422 1 96.5 82 PHE A CA 1
ATOM 618 C C . PHE A 1 82 ? -6.191 -0.662 -1.594 1 96.5 82 PHE A C 1
ATOM 620 O O . PHE A 1 82 ? -6.453 0.436 -2.09 1 96.5 82 PHE A O 1
ATOM 627 N N . VAL A 1 83 ? -5.809 -0.816 -0.349 1 97.69 83 VAL A N 1
ATOM 628 C CA . VAL A 1 83 ? -5.703 0.315 0.565 1 97.69 83 VAL A CA 1
ATOM 629 C C . VAL A 1 83 ? -4.645 1.294 0.058 1 97.69 83 VAL A C 1
ATOM 631 O O . VAL A 1 83 ? -4.879 2.504 0.019 1 97.69 83 VAL A O 1
ATOM 634 N N . GLY A 1 84 ? -3.514 0.732 -0.365 1 97.62 84 GLY A N 1
ATOM 635 C CA . GLY A 1 84 ? -2.449 1.572 -0.892 1 97.62 84 GLY A CA 1
ATOM 636 C C . GLY A 1 84 ? -2.875 2.381 -2.104 1 97.62 84 GLY A C 1
ATOM 637 O O . GLY A 1 84 ? -2.611 3.584 -2.176 1 97.62 84 GLY A O 1
ATOM 638 N N . GLU A 1 85 ? -3.51 1.73 -3.051 1 97.81 85 GLU A N 1
ATOM 639 C CA . GLU A 1 85 ? -3.959 2.404 -4.266 1 97.81 85 GLU A CA 1
ATOM 640 C C . GLU A 1 85 ? -4.961 3.512 -3.943 1 97.81 85 GLU A C 1
ATOM 642 O O . GLU A 1 85 ? -4.906 4.594 -4.531 1 97.81 85 GLU A O 1
ATOM 647 N N . LEU A 1 86 ? -5.855 3.219 -3.021 1 98.5 86 LEU A N 1
ATOM 648 C CA . LEU A 1 86 ? -6.863 4.188 -2.604 1 98.5 86 LEU A CA 1
ATOM 649 C C . LEU A 1 86 ? -6.207 5.43 -2.008 1 98.5 86 LEU A C 1
ATOM 651 O O . LEU A 1 86 ? -6.48 6.551 -2.443 1 98.5 86 LEU A O 1
ATOM 655 N N . ILE A 1 87 ? -5.281 5.23 -1.096 1 98.38 87 ILE A N 1
ATOM 656 C CA . ILE A 1 87 ? -4.656 6.332 -0.37 1 98.38 87 ILE A CA 1
ATOM 657 C C . ILE A 1 87 ? -3.721 7.098 -1.302 1 98.38 87 ILE A C 1
ATOM 659 O O . ILE A 1 87 ? -3.654 8.328 -1.251 1 98.38 87 ILE A O 1
ATOM 663 N N . GLY A 1 88 ? -2.994 6.336 -2.145 1 98.31 88 GLY A N 1
ATOM 664 C CA . GLY A 1 88 ? -2.135 7 -3.111 1 98.31 88 GLY A CA 1
ATOM 665 C C . GLY A 1 88 ? -2.896 7.891 -4.074 1 98.31 88 GLY A C 1
ATOM 666 O O . GLY A 1 88 ? -2.459 9 -4.379 1 98.31 88 GLY A O 1
ATOM 667 N N . THR A 1 89 ? -4.016 7.41 -4.531 1 98.38 89 THR A N 1
ATOM 668 C CA . THR A 1 89 ? -4.852 8.188 -5.441 1 98.38 89 THR A CA 1
ATOM 669 C C . THR A 1 89 ? -5.414 9.422 -4.742 1 98.38 89 THR A C 1
ATOM 671 O O . THR A 1 89 ? -5.395 10.516 -5.301 1 98.38 89 THR A O 1
ATOM 674 N N . ILE A 1 90 ? -5.863 9.242 -3.514 1 98.69 90 ILE A N 1
ATOM 675 C CA . ILE A 1 90 ? -6.391 10.352 -2.732 1 98.69 90 ILE A CA 1
ATOM 676 C C . ILE A 1 90 ? -5.301 11.406 -2.537 1 98.69 90 ILE A C 1
ATOM 678 O O . ILE A 1 90 ? -5.551 12.602 -2.701 1 98.69 90 ILE A O 1
ATOM 682 N N . GLN A 1 91 ? -4.121 10.953 -2.203 1 98.44 91 GLN A N 1
ATOM 683 C CA . GLN A 1 91 ? -3.008 11.867 -1.978 1 98.44 91 GLN A CA 1
ATOM 684 C C . GLN A 1 91 ? -2.727 12.711 -3.221 1 98.44 91 GLN A C 1
ATOM 686 O O . GLN A 1 91 ? -2.65 13.938 -3.143 1 98.44 91 GLN A O 1
ATOM 691 N N . MET A 1 92 ? -2.592 12.086 -4.332 1 98 92 MET A N 1
ATOM 692 C CA . MET A 1 92 ? -2.264 12.766 -5.578 1 98 92 MET A CA 1
ATOM 693 C C . MET A 1 92 ? -3.354 13.766 -5.953 1 98 92 MET A C 1
ATOM 695 O O . MET A 1 92 ? -3.062 14.93 -6.238 1 98 92 MET A O 1
ATOM 699 N N . GLU A 1 93 ? -4.582 13.367 -5.875 1 98.25 93 GLU A N 1
ATOM 700 C CA . GLU A 1 93 ? -5.688 14.227 -6.297 1 98.25 93 GLU A CA 1
ATOM 701 C C . GLU A 1 93 ? -5.914 15.359 -5.301 1 98.25 93 GLU A C 1
ATOM 703 O O . GLU A 1 93 ? -6.297 16.469 -5.691 1 98.25 93 GLU A O 1
ATOM 708 N N . THR A 1 94 ? -5.766 15.062 -4.027 1 98.5 94 THR A N 1
ATOM 709 C CA . THR A 1 94 ? -5.91 16.094 -3.008 1 98.5 94 THR A CA 1
ATOM 710 C C . THR A 1 94 ? -4.93 17.234 -3.254 1 98.5 94 THR A C 1
ATOM 712 O O . THR A 1 94 ? -5.312 18.406 -3.23 1 98.5 94 THR A O 1
ATOM 715 N N . GLU A 1 95 ? -3.711 16.938 -3.555 1 97.44 95 GLU A N 1
ATOM 716 C CA . GLU A 1 95 ? -2.705 17.969 -3.818 1 97.44 95 GLU A CA 1
ATOM 717 C C . GLU A 1 95 ? -3.004 18.703 -5.117 1 97.44 95 GLU A C 1
ATOM 719 O O . GLU A 1 95 ? -2.805 19.922 -5.207 1 97.44 95 GLU A O 1
ATOM 724 N N . GLU A 1 96 ? -3.471 17.938 -6.09 1 97.12 96 GLU A N 1
ATOM 725 C CA . GLU A 1 96 ? -3.828 18.562 -7.367 1 97.12 96 GLU A CA 1
ATOM 726 C C . GLU A 1 96 ? -4.934 19.594 -7.188 1 97.12 96 GLU A C 1
ATOM 728 O O . GLU A 1 96 ? -5.051 20.531 -7.984 1 97.12 96 GLU A O 1
ATOM 733 N N . ASN A 1 97 ? -5.711 19.453 -6.117 1 97.06 97 ASN A N 1
ATOM 734 C CA . ASN A 1 97 ? -6.809 20.375 -5.844 1 97.06 97 ASN A CA 1
ATOM 735 C C . ASN A 1 97 ? -6.402 21.453 -4.844 1 97.06 97 ASN A C 1
ATOM 737 O O . ASN A 1 97 ? -7.25 22.172 -4.328 1 97.06 97 ASN A O 1
ATOM 741 N N . GLY A 1 98 ? -5.105 21.484 -4.551 1 95.25 98 GLY A N 1
ATOM 742 C CA . GLY A 1 98 ? -4.586 22.547 -3.713 1 95.25 98 GLY A CA 1
ATOM 743 C C . GLY A 1 98 ? -4.758 22.281 -2.229 1 95.25 98 GLY A C 1
ATOM 744 O O . GLY A 1 98 ? -4.715 23.203 -1.415 1 95.25 98 GLY A O 1
ATOM 745 N N . TYR A 1 99 ? -5.039 21 -1.861 1 96.19 99 TYR A N 1
ATOM 746 C CA . TYR A 1 99 ? -5.184 20.609 -0.466 1 96.19 99 TYR A CA 1
ATOM 747 C C . TYR A 1 99 ? -3.992 19.766 -0.008 1 96.19 99 TYR A C 1
ATOM 749 O O . TYR A 1 99 ? -3.129 19.422 -0.813 1 96.19 99 TYR A O 1
ATOM 757 N N . TYR A 1 100 ? -3.93 19.594 1.32 1 96.44 100 TYR A N 1
ATOM 758 C CA . TYR A 1 100 ? -2.861 18.828 1.949 1 96.44 100 TYR A CA 1
ATOM 759 C C . TYR A 1 100 ? -3.416 17.594 2.648 1 96.44 100 TYR A C 1
ATOM 761 O O . TYR A 1 100 ? -4.535 17.609 3.164 1 96.44 100 TYR A O 1
ATOM 769 N N . VAL A 1 101 ? -2.602 16.531 2.668 1 98.38 101 VAL A N 1
ATOM 770 C CA . VAL A 1 101 ? -3.104 15.281 3.225 1 98.38 101 VAL A CA 1
ATOM 771 C C . VAL A 1 101 ? -2.436 15.008 4.57 1 98.38 101 VAL A C 1
ATOM 773 O O . VAL A 1 101 ? -1.207 14.938 4.656 1 98.38 101 VAL A O 1
ATOM 776 N N . MET A 1 102 ? -3.215 14.844 5.574 1 98.19 102 MET A N 1
ATOM 777 C CA . MET A 1 102 ? -2.76 14.297 6.848 1 98.19 102 MET A CA 1
ATOM 778 C C . MET A 1 102 ? -3.264 12.867 7.039 1 98.19 102 MET A C 1
ATOM 780 O O . MET A 1 102 ? -4.469 12.617 6.965 1 98.19 102 MET A O 1
ATOM 784 N N . LEU A 1 103 ? -2.361 11.945 7.16 1 98.56 103 LEU A N 1
ATOM 785 C CA . LEU A 1 103 ? -2.699 10.547 7.387 1 98.56 103 LEU A CA 1
ATOM 786 C C . LEU A 1 103 ? -2.918 10.266 8.867 1 98.56 103 LEU A C 1
ATOM 788 O O . LEU A 1 103 ? -2.035 10.531 9.688 1 98.56 103 LEU A O 1
ATOM 792 N N . ILE A 1 104 ? -4.105 9.703 9.258 1 98.44 104 ILE A N 1
ATOM 793 C CA . ILE A 1 104 ? -4.508 9.633 10.656 1 98.44 104 ILE A CA 1
ATOM 794 C C . ILE A 1 104 ? -4.879 8.195 11.008 1 98.44 104 ILE A C 1
ATOM 796 O O . ILE A 1 104 ? -5.688 7.566 10.32 1 98.44 104 ILE A O 1
ATOM 800 N N . GLY A 1 105 ? -4.258 7.645 12.055 1 98.19 105 GLY A N 1
ATOM 801 C CA . GLY A 1 105 ? -4.73 6.387 12.609 1 98.19 105 GLY A CA 1
ATOM 802 C C . GLY A 1 105 ? -6.094 6.496 13.266 1 98.19 105 GLY A C 1
ATOM 803 O O . GLY A 1 105 ? -6.273 7.27 14.211 1 98.19 105 GLY A O 1
ATOM 804 N N . GLY A 1 106 ? -7.023 5.746 12.812 1 97.69 106 GLY A N 1
ATOM 805 C CA . GLY A 1 106 ? -8.406 5.961 13.195 1 97.69 106 GLY A CA 1
ATOM 806 C C . GLY A 1 106 ? -8.945 4.887 14.117 1 97.69 106 GLY A C 1
ATOM 807 O O . GLY A 1 106 ? -10.156 4.801 14.344 1 97.69 106 GLY A O 1
ATOM 808 N N . GLU A 1 107 ? -8.094 3.98 14.57 1 96.5 107 GLU A N 1
ATOM 809 C CA . GLU A 1 107 ? -8.594 2.963 15.492 1 96.5 107 GLU A CA 1
ATOM 810 C C . GLU A 1 107 ? -9.148 3.596 16.766 1 96.5 107 GLU A C 1
ATOM 812 O O . GLU A 1 107 ? -10.125 3.105 17.328 1 96.5 107 GLU A O 1
ATOM 817 N N . SER A 1 108 ? -8.508 4.66 17.219 1 96.06 108 SER A N 1
ATOM 818 C CA . SER A 1 108 ? -9.039 5.473 18.312 1 96.06 108 SER A CA 1
ATOM 819 C C . SER A 1 108 ? -9.766 6.703 17.781 1 96.06 108 SER A C 1
ATOM 821 O O . SER A 1 108 ? -9.148 7.578 17.156 1 96.06 108 SER A O 1
ATOM 823 N N . ILE A 1 109 ? -11.055 6.754 18.109 1 96 109 ILE A N 1
ATOM 824 C CA . ILE A 1 109 ? -11.859 7.895 17.688 1 96 109 ILE A CA 1
ATOM 825 C C . ILE A 1 109 ? -11.289 9.18 18.281 1 96 109 ILE A C 1
ATOM 827 O O . ILE A 1 109 ? -11.273 10.219 17.625 1 96 109 ILE A O 1
ATOM 831 N N . GLN A 1 110 ? -10.836 9.062 19.5 1 93.69 110 GLN A N 1
ATOM 832 C CA . GLN A 1 110 ? -10.266 10.219 20.188 1 93.69 110 GLN A CA 1
ATOM 833 C C . GLN A 1 110 ? -9.055 10.766 19.422 1 93.69 110 GLN A C 1
ATOM 835 O O . GLN A 1 110 ? -8.859 11.977 19.344 1 93.69 110 GLN A O 1
ATOM 840 N N . ASN A 1 111 ? -8.273 9.883 18.906 1 95.31 111 ASN A N 1
ATOM 841 C CA . ASN A 1 111 ? -7.113 10.305 18.125 1 95.31 111 ASN A CA 1
ATOM 842 C C . ASN A 1 111 ? -7.523 11.141 16.922 1 95.31 111 ASN A C 1
ATOM 844 O O . ASN A 1 111 ? -6.898 12.156 16.625 1 95.31 111 ASN A O 1
ATOM 848 N N . VAL A 1 112 ? -8.578 10.734 16.25 1 96.56 112 VAL A N 1
ATOM 849 C CA . VAL A 1 112 ? -9.086 11.453 15.094 1 96.56 112 VAL A CA 1
ATOM 850 C C . VAL A 1 112 ? -9.586 12.828 15.516 1 96.56 112 VAL A C 1
ATOM 852 O O . VAL A 1 112 ? -9.273 13.836 14.875 1 96.56 112 VAL A O 1
ATOM 855 N N . VAL A 1 113 ? -10.312 12.852 16.609 1 91.69 113 VAL A N 1
ATOM 856 C CA . VAL A 1 113 ? -10.867 14.094 17.109 1 91.69 113 VAL A CA 1
ATOM 857 C C . VAL A 1 113 ? -9.734 15.062 17.453 1 91.69 113 VAL A C 1
ATOM 859 O O . VAL A 1 113 ? -9.758 16.219 17.047 1 91.69 113 VAL A O 1
ATOM 862 N N . ASP A 1 114 ? -8.781 14.555 18.172 1 88.69 114 ASP A N 1
ATOM 863 C CA . ASP A 1 114 ? -7.676 15.391 18.625 1 88.69 114 ASP A CA 1
ATOM 864 C C . ASP A 1 114 ? -6.906 15.984 17.453 1 88.69 114 ASP A C 1
ATOM 866 O O . ASP A 1 114 ? -6.66 17.188 17.406 1 88.69 114 ASP A O 1
ATOM 870 N N . ILE A 1 115 ? -6.613 15.211 16.484 1 90.94 115 ILE A N 1
ATOM 871 C CA . ILE A 1 115 ? -5.785 15.648 15.359 1 90.94 115 ILE A CA 1
ATOM 872 C C . ILE A 1 115 ? -6.586 16.594 14.469 1 90.94 115 ILE A C 1
ATOM 874 O O . ILE A 1 115 ? -6.094 17.656 14.086 1 90.94 115 ILE A O 1
ATOM 878 N N . ALA A 1 116 ? -7.805 16.188 14.188 1 90 116 ALA A N 1
ATOM 879 C CA . ALA A 1 116 ? -8.648 17 13.305 1 90 116 ALA A CA 1
ATOM 880 C C . ALA A 1 116 ? -8.906 18.375 13.914 1 90 116 ALA A C 1
ATOM 882 O O . ALA A 1 116 ? -8.945 19.375 13.195 1 90 116 ALA A O 1
ATOM 883 N N . SER A 1 117 ? -9.102 18.359 15.18 1 84.5 117 SER A N 1
ATOM 884 C CA . SER A 1 117 ? -9.352 19.625 15.867 1 84.5 117 SER A CA 1
ATOM 885 C C . SER A 1 117 ? -8.086 20.469 15.938 1 84.5 117 SER A C 1
ATOM 887 O O . SER A 1 117 ? -8.117 21.656 15.602 1 84.5 117 SER A O 1
ATOM 889 N N . LYS A 1 118 ? -7.031 19.844 16.297 1 80.62 118 LYS A N 1
ATOM 890 C CA . LYS A 1 118 ? -5.766 20.547 16.484 1 80.62 118 LYS A CA 1
ATOM 891 C C . LYS A 1 118 ? -5.328 21.234 15.195 1 80.62 118 LYS A C 1
ATOM 893 O O . LYS A 1 118 ? -4.852 22.375 15.219 1 80.62 118 LYS A O 1
ATOM 898 N N . TRP A 1 119 ? -5.566 20.625 14.094 1 86.69 119 TRP A N 1
ATOM 899 C CA . TRP A 1 119 ? -5.02 21.141 12.844 1 86.69 119 TRP A CA 1
ATOM 900 C C . TRP A 1 119 ? -6.121 21.734 11.969 1 86.69 119 TRP A C 1
ATOM 902 O O . TRP A 1 119 ? -5.898 22.031 10.797 1 86.69 119 TRP A O 1
ATOM 912 N N . ASN A 1 120 ? -7.258 21.844 12.539 1 84.75 120 ASN A N 1
ATOM 913 C CA . ASN A 1 120 ? -8.414 22.406 11.852 1 84.75 120 ASN A CA 1
ATOM 914 C C . ASN A 1 120 ? -8.594 21.812 10.469 1 84.75 120 ASN A C 1
ATOM 916 O O . ASN A 1 120 ? -8.688 22.531 9.477 1 84.75 120 ASN A O 1
ATOM 920 N N . VAL A 1 121 ? -8.57 20.5 10.422 1 90.62 121 VAL A N 1
ATOM 921 C CA . VAL A 1 121 ? -8.773 19.781 9.172 1 90.62 121 VAL A CA 1
ATOM 922 C C . VAL A 1 121 ? -10.094 20.203 8.539 1 90.62 121 VAL A C 1
ATOM 924 O O . VAL A 1 121 ? -11.094 20.391 9.234 1 90.62 121 VAL A O 1
ATOM 927 N N . GLU A 1 122 ? -10.07 20.406 7.242 1 91.69 122 GLU A N 1
ATOM 928 C CA . GLU A 1 122 ? -11.273 20.906 6.586 1 91.69 122 GLU A CA 1
ATOM 929 C C . GLU A 1 122 ? -12.273 19.781 6.312 1 91.69 122 GLU A C 1
ATOM 931 O O . GLU A 1 122 ? -13.477 20.031 6.207 1 91.69 122 GLU A O 1
ATOM 936 N N . GLY A 1 123 ? -11.797 18.641 6.141 1 97.06 123 GLY A N 1
ATOM 937 C CA . GLY A 1 123 ? -12.633 17.469 5.895 1 97.06 123 GLY A CA 1
ATOM 938 C C . GLY A 1 123 ? -11.914 16.156 6.117 1 97.06 123 GLY A C 1
ATOM 939 O O . GLY A 1 123 ? -10.68 16.125 6.195 1 97.06 123 GLY A O 1
ATOM 940 N N . LEU A 1 124 ? -12.711 15.102 6.289 1 98.56 124 LEU A N 1
ATOM 941 C CA . LEU A 1 124 ? -12.156 13.773 6.551 1 98.56 124 LEU A CA 1
ATOM 942 C C . LEU A 1 124 ? -12.633 12.766 5.516 1 98.56 124 LEU A C 1
ATOM 944 O O . LEU A 1 124 ? -13.82 12.734 5.172 1 98.56 124 LEU A O 1
ATOM 948 N N . LEU A 1 125 ? -11.766 12.07 4.926 1 98.94 125 LEU A N 1
ATOM 949 C CA . LEU A 1 125 ? -12.039 10.812 4.246 1 98.94 125 LEU A CA 1
ATOM 950 C C . LEU A 1 125 ? -11.727 9.625 5.148 1 98.94 125 LEU A C 1
ATOM 952 O O . LEU A 1 125 ? -10.602 9.484 5.629 1 98.94 125 LEU A O 1
ATOM 956 N N . ILE A 1 126 ? -12.711 8.75 5.383 1 98.81 126 ILE A N 1
ATOM 957 C CA . ILE A 1 126 ? -12.562 7.746 6.426 1 98.81 126 ILE A CA 1
ATOM 958 C C . ILE A 1 126 ? -12.781 6.352 5.836 1 98.81 126 ILE A C 1
ATOM 960 O O . ILE A 1 126 ? -13.875 6.039 5.355 1 98.81 126 ILE A O 1
ATOM 964 N N . LEU A 1 127 ? -11.781 5.566 5.852 1 98.56 127 LEU A N 1
ATOM 965 C CA . LEU A 1 127 ? -11.867 4.168 5.445 1 98.56 127 LEU A CA 1
ATOM 966 C C . LEU A 1 127 ? -11.945 3.25 6.664 1 98.56 127 LEU A C 1
ATOM 968 O O . LEU A 1 127 ? -11.109 3.332 7.566 1 98.56 127 LEU A O 1
ATOM 972 N N . GLY A 1 128 ? -12.945 2.396 6.746 1 95.44 128 GLY A N 1
ATOM 973 C CA . GLY A 1 128 ? -12.938 1.323 7.727 1 95.44 128 GLY A CA 1
ATOM 974 C C . GLY A 1 128 ? -13.844 1.591 8.914 1 95.44 128 GLY A C 1
ATOM 975 O O . GLY A 1 128 ? -13.852 0.829 9.883 1 95.44 128 GLY A O 1
ATOM 976 N N . TYR A 1 129 ? -14.57 2.711 8.953 1 97.06 129 TYR A N 1
ATOM 977 C CA . TYR A 1 129 ? -15.508 2.953 10.047 1 97.06 129 TYR A CA 1
ATOM 978 C C . TYR A 1 129 ? -16.859 2.32 9.75 1 97.06 129 TYR A C 1
ATOM 980 O O . TYR A 1 129 ? -17.328 2.348 8.609 1 97.06 129 TYR A O 1
ATOM 988 N N . ASN A 1 130 ? -17.469 1.819 10.773 1 95.31 130 ASN A N 1
ATOM 989 C CA . ASN A 1 130 ? -18.891 1.459 10.695 1 95.31 130 ASN A CA 1
ATOM 990 C C . ASN A 1 130 ? -19.781 2.596 11.188 1 95.31 130 ASN A C 1
ATOM 992 O O . ASN A 1 130 ? -19.297 3.68 11.508 1 95.31 130 ASN A O 1
ATOM 996 N N . GLU A 1 131 ? -21.047 2.355 11.203 1 94.75 131 GLU A N 1
ATOM 997 C CA . GLU A 1 131 ? -22.016 3.391 11.555 1 94.75 131 GLU A CA 1
ATOM 998 C C . GLU A 1 131 ? -21.812 3.879 12.984 1 94.75 131 GLU A C 1
ATOM 1000 O O . GLU A 1 131 ? -21.906 5.078 13.258 1 94.75 131 GLU A O 1
ATOM 1005 N N . GLU A 1 132 ? -21.594 2.963 13.844 1 95.31 132 GLU A N 1
ATOM 1006 C CA . GLU A 1 132 ? -21.422 3.33 15.25 1 95.31 132 GLU A CA 1
ATOM 1007 C C . GLU A 1 132 ? -20.188 4.227 15.43 1 95.31 132 GLU A C 1
ATOM 1009 O O . GLU A 1 132 ? -20.25 5.227 16.141 1 95.31 132 GLU A O 1
ATOM 1014 N N . GLN A 1 133 ? -19.125 3.873 14.844 1 96.44 133 GLN A N 1
ATOM 1015 C CA . GLN A 1 133 ? -17.906 4.668 14.93 1 96.44 133 GLN A CA 1
ATOM 1016 C C . GLN A 1 133 ? -18.109 6.051 14.312 1 96.44 133 GLN A C 1
ATOM 1018 O O . GLN A 1 133 ? -17.625 7.051 14.852 1 96.44 133 GLN A O 1
ATOM 1023 N N . TYR A 1 134 ? -18.828 6.047 13.203 1 96.31 134 TYR A N 1
ATOM 1024 C CA . TYR A 1 134 ? -19.156 7.328 12.586 1 96.31 134 TYR A CA 1
ATOM 1025 C C . TYR A 1 134 ? -19.953 8.211 13.531 1 96.31 134 TYR A C 1
ATOM 1027 O O . TYR A 1 134 ? -19.656 9.398 13.688 1 96.31 134 TYR A O 1
ATOM 1035 N N . ARG A 1 135 ? -20.969 7.676 14.125 1 94.69 135 ARG A N 1
ATOM 1036 C CA . ARG A 1 135 ? -21.828 8.438 15.023 1 94.69 135 ARG A CA 1
ATOM 1037 C C . ARG A 1 135 ? -21.031 8.984 16.203 1 94.69 135 ARG A C 1
ATOM 1039 O O . ARG A 1 135 ? -21.219 10.141 16.594 1 94.69 135 ARG A O 1
ATOM 1046 N N . ARG A 1 136 ? -20.188 8.148 16.719 1 95.94 136 ARG A N 1
ATOM 1047 C CA . ARG A 1 136 ? -19.344 8.586 17.828 1 95.94 136 ARG A CA 1
ATOM 1048 C C . ARG A 1 136 ? -18.438 9.734 17.406 1 95.94 136 ARG A C 1
ATOM 1050 O O . ARG A 1 136 ? -18.25 10.688 18.156 1 95.94 136 ARG A O 1
ATOM 1057 N N . LEU A 1 137 ? -17.906 9.625 16.219 1 95.5 137 LEU A N 1
ATOM 1058 C CA . LEU A 1 137 ? -17.016 10.656 15.711 1 95.5 137 LEU A CA 1
ATOM 1059 C C . LEU A 1 137 ? -17.781 11.945 15.406 1 95.5 137 LEU A C 1
ATOM 1061 O O . LEU A 1 137 ? -17.344 13.031 15.773 1 95.5 137 LEU A O 1
ATOM 1065 N N . SER A 1 138 ? -18.938 11.789 14.766 1 92.56 138 SER A N 1
ATOM 1066 C CA . SER A 1 138 ? -19.703 12.945 14.32 1 92.56 138 SER A CA 1
ATOM 1067 C C . SER A 1 138 ? -20.25 13.734 15.5 1 92.56 138 SER A C 1
ATOM 1069 O O . SER A 1 138 ? -20.484 14.938 15.391 1 92.56 138 SER A O 1
ATOM 1071 N N . ARG A 1 139 ? -20.438 13.086 16.578 1 88.88 139 ARG A N 1
ATOM 1072 C CA . ARG A 1 139 ? -20.906 13.75 17.781 1 88.88 139 ARG A CA 1
ATOM 1073 C C . ARG A 1 139 ? -19.812 14.625 18.406 1 88.88 139 ARG A C 1
ATOM 1075 O O . ARG A 1 139 ? -20.109 15.609 19.078 1 88.88 139 ARG A O 1
ATOM 1082 N N . ARG A 1 140 ? -18.641 14.266 18.109 1 86.25 140 ARG A N 1
ATOM 1083 C CA . ARG A 1 140 ? -17.516 14.922 18.766 1 86.25 140 ARG A CA 1
ATOM 1084 C C . ARG A 1 140 ? -16.859 15.93 17.844 1 86.25 140 ARG A C 1
ATOM 1086 O O . ARG A 1 140 ? -16.125 16.812 18.297 1 86.25 140 ARG A O 1
ATOM 1093 N N . LEU A 1 141 ? -17.078 15.711 16.578 1 85 141 LEU A N 1
ATOM 1094 C CA . LEU A 1 141 ? -16.375 16.516 15.594 1 85 141 LEU A CA 1
ATOM 1095 C C . LEU A 1 141 ? -17.344 17.047 14.539 1 85 141 LEU A C 1
ATOM 1097 O O . LEU A 1 141 ? -18.016 16.266 13.852 1 85 141 LEU A O 1
ATOM 1101 N N . ASN A 1 142 ? -17.438 18.359 14.461 1 84.06 142 ASN A N 1
ATOM 1102 C CA . ASN A 1 142 ? -18.266 18.984 13.438 1 84.06 142 ASN A CA 1
ATOM 1103 C C . ASN A 1 142 ? -17.469 19.25 12.164 1 84.06 142 ASN A C 1
ATOM 1105 O O . ASN A 1 142 ? -17.125 20.391 11.867 1 84.06 142 ASN A O 1
ATOM 1109 N N . LYS A 1 143 ? -17.156 18.266 11.375 1 87.38 143 LYS A N 1
ATOM 1110 C CA . LYS A 1 143 ? -16.391 18.344 10.125 1 87.38 143 LYS A CA 1
ATOM 1111 C C . LYS A 1 143 ? -17.094 17.578 9.008 1 87.38 143 LYS A C 1
ATOM 1113 O O . LYS A 1 143 ? -17.891 16.672 9.266 1 87.38 143 LYS A O 1
ATOM 1118 N N . LYS A 1 144 ? -16.906 18.094 7.809 1 95.25 144 LYS A N 1
ATOM 1119 C CA . LYS A 1 144 ? -17.375 17.328 6.652 1 95.25 144 LYS A CA 1
ATOM 1120 C C . LYS A 1 144 ? -16.625 16 6.523 1 95.25 144 LYS A C 1
ATOM 1122 O O . LYS A 1 144 ? -15.414 15.945 6.719 1 95.25 144 LYS A O 1
ATOM 1127 N N . MET A 1 145 ? -17.422 14.945 6.336 1 97.56 145 MET A N 1
ATOM 1128 C CA . MET A 1 145 ? -16.844 13.602 6.281 1 97.56 145 MET A CA 1
ATOM 1129 C C . MET A 1 145 ? -17.438 12.805 5.125 1 97.56 145 MET A C 1
ATOM 1131 O O . MET A 1 145 ? -18.625 12.922 4.82 1 97.56 145 MET A O 1
ATOM 1135 N N . ILE A 1 146 ? -16.641 12.102 4.461 1 98.75 146 ILE A N 1
ATOM 1136 C CA . ILE A 1 146 ? -17.031 11.039 3.545 1 98.75 146 ILE A CA 1
ATOM 1137 C C . ILE A 1 146 ? -16.5 9.695 4.043 1 98.75 146 ILE A C 1
ATOM 1139 O O . ILE A 1 146 ? -15.297 9.539 4.234 1 98.75 146 ILE A O 1
ATOM 1143 N N . LEU A 1 147 ? -17.391 8.773 4.367 1 98.69 147 LEU A N 1
ATOM 1144 C CA . LEU A 1 147 ? -16.953 7.402 4.641 1 98.69 147 LEU A CA 1
ATOM 1145 C C . LEU A 1 147 ? -16.766 6.625 3.348 1 98.69 147 LEU A C 1
ATOM 1147 O O . LEU A 1 147 ? -17.438 6.879 2.354 1 98.69 147 LEU A O 1
ATOM 1151 N N . ILE A 1 148 ? -15.789 5.766 3.377 1 98.75 148 ILE A N 1
ATOM 1152 C CA . ILE A 1 148 ? -15.523 4.863 2.264 1 98.75 148 ILE A CA 1
ATOM 1153 C C . ILE A 1 148 ? -15.773 3.42 2.695 1 98.75 148 ILE A C 1
ATOM 1155 O O . ILE A 1 148 ? -15.164 2.938 3.654 1 98.75 148 ILE A O 1
ATOM 1159 N N . ASP A 1 149 ? -16.641 2.717 2.018 1 97.94 149 ASP A N 1
ATOM 1160 C CA . ASP A 1 149 ? -16.969 1.311 2.238 1 97.94 149 ASP A CA 1
ATOM 1161 C C . ASP A 1 149 ? -17.562 1.096 3.629 1 97.94 149 ASP A C 1
ATOM 1163 O O . ASP A 1 149 ? -17.109 0.216 4.371 1 97.94 149 ASP A O 1
ATOM 1167 N N . ALA A 1 150 ? -18.5 1.964 3.984 1 97.81 150 ALA A N 1
ATOM 1168 C CA . ALA A 1 150 ? -19.297 1.781 5.203 1 97.81 150 ALA A CA 1
ATOM 1169 C C . ALA A 1 150 ? -20.672 1.212 4.887 1 97.81 150 ALA A C 1
ATOM 1171 O O . ALA A 1 150 ? -21.297 1.591 3.891 1 97.81 150 ALA A O 1
ATOM 1172 N N . TYR A 1 151 ? -21.094 0.302 5.746 1 95.94 151 TYR A N 1
ATOM 1173 C CA . TYR A 1 151 ? -22.328 -0.426 5.488 1 95.94 151 TYR A CA 1
ATOM 1174 C C . TYR A 1 151 ? -23.25 -0.382 6.703 1 95.94 151 TYR A C 1
ATOM 1176 O O . TYR A 1 151 ? -23.172 -1.247 7.578 1 95.94 151 TYR A O 1
ATOM 1184 N N . PRO A 1 152 ? -24.172 0.502 6.727 1 94 152 PRO A N 1
ATOM 1185 C CA . PRO A 1 152 ? -25.109 0.546 7.848 1 94 152 PRO A CA 1
ATOM 1186 C C . PRO A 1 152 ? -26.188 -0.538 7.758 1 94 152 PRO A C 1
ATOM 1188 O O . PRO A 1 152 ? -26.422 -1.088 6.68 1 94 152 PRO A O 1
ATOM 1191 N N . GLU A 1 153 ? -26.719 -0.88 8.891 1 87.94 153 GLU A N 1
ATOM 1192 C CA . GLU A 1 153 ? -27.812 -1.849 8.922 1 87.94 153 GLU A CA 1
ATOM 1193 C C . GLU A 1 153 ? -29.078 -1.276 8.297 1 87.94 153 GLU A C 1
ATOM 1195 O O . GLU A 1 153 ? -29.859 -2.004 7.672 1 87.94 153 GLU A O 1
ATOM 1200 N N . GLY A 1 154 ? -29.281 0.018 8.445 1 90.38 154 GLY A N 1
ATOM 1201 C CA . GLY A 1 154 ? -30.453 0.695 7.902 1 90.38 154 GLY A CA 1
ATOM 1202 C C . GLY A 1 154 ? -30.109 1.684 6.801 1 90.38 154 GLY A C 1
ATOM 1203 O O . GLY A 1 154 ? -29.219 1.429 5.984 1 90.38 154 GLY A O 1
ATOM 1204 N N . ALA A 1 155 ? -30.859 2.654 6.738 1 92.94 155 ALA A N 1
ATOM 1205 C CA . ALA A 1 155 ? -30.641 3.701 5.742 1 92.94 155 ALA A CA 1
ATOM 1206 C C . ALA A 1 155 ? -29.375 4.492 6.055 1 92.94 155 ALA A C 1
ATOM 1208 O O . ALA A 1 155 ? -28.969 4.602 7.219 1 92.94 155 ALA A O 1
ATOM 1209 N N . TYR A 1 156 ? -28.781 4.898 4.992 1 95 156 TYR A N 1
ATOM 1210 C CA . TYR A 1 156 ? -27.625 5.758 5.176 1 95 156 TYR A CA 1
ATOM 1211 C C . TYR A 1 156 ? -28.016 7.098 5.785 1 95 156 TYR A C 1
ATOM 1213 O O . TYR A 1 156 ? -29 7.711 5.359 1 95 156 TYR A O 1
ATOM 1221 N N . THR A 1 157 ? -27.328 7.52 6.785 1 92.62 157 THR A N 1
ATOM 1222 C CA . THR A 1 157 ? -27.516 8.828 7.406 1 92.62 157 THR A CA 1
ATOM 1223 C C . THR A 1 157 ? -26.25 9.664 7.305 1 92.62 157 THR A C 1
ATOM 1225 O O . THR A 1 157 ? -26.156 10.727 7.914 1 92.62 157 THR A O 1
ATOM 1228 N N . PHE A 1 158 ? -25.266 9.156 6.664 1 95.44 158 PHE A N 1
ATOM 1229 C CA . PHE A 1 158 ? -23.969 9.781 6.43 1 95.44 158 PHE A CA 1
ATOM 1230 C C . PHE A 1 158 ? -23.547 9.617 4.973 1 95.44 158 PHE A C 1
ATOM 1232 O O . PHE A 1 158 ? -24.125 8.805 4.242 1 95.44 158 PHE A O 1
ATOM 1239 N N . GLN A 1 159 ? -22.609 10.43 4.508 1 97.75 159 GLN A N 1
ATOM 1240 C CA . GLN A 1 159 ? -22.078 10.32 3.154 1 97.75 159 GLN A CA 1
ATOM 1241 C C . GLN A 1 159 ? -21.125 9.125 3.025 1 97.75 159 GLN A C 1
ATOM 1243 O O . GLN A 1 159 ? -20.219 8.953 3.844 1 97.75 159 GLN A O 1
ATOM 1248 N N . ASN A 1 160 ? -21.375 8.344 2.037 1 98.69 160 ASN A N 1
ATOM 1249 C CA . ASN A 1 160 ? -20.578 7.148 1.808 1 98.69 160 ASN A CA 1
ATOM 1250 C C . ASN A 1 160 ? -20.312 6.926 0.32 1 98.69 160 ASN A C 1
ATOM 1252 O O . ASN A 1 160 ? -21.172 7.211 -0.514 1 98.69 160 ASN A O 1
ATOM 1256 N N . VAL A 1 161 ? -19.109 6.547 0.009 1 98.81 161 VAL A N 1
ATOM 1257 C CA . VAL A 1 161 ? -18.75 6.082 -1.326 1 98.81 161 VAL A CA 1
ATOM 1258 C C . VAL A 1 161 ? -18.25 4.637 -1.254 1 98.81 161 VAL A C 1
ATOM 1260 O O . VAL A 1 161 ? -17.328 4.328 -0.488 1 98.81 161 VAL A O 1
ATOM 1263 N N . GLY A 1 162 ? -18.828 3.715 -1.891 1 98.44 162 GLY A N 1
ATOM 1264 C CA . GLY A 1 162 ? -18.438 2.314 -1.944 1 98.44 162 GLY A CA 1
ATOM 1265 C C . GLY A 1 162 ? -18.609 1.701 -3.322 1 98.44 162 GLY A C 1
ATOM 1266 O O . GLY A 1 162 ? -18.391 2.369 -4.336 1 98.44 162 GLY A O 1
ATOM 1267 N N . ILE A 1 163 ? -18.766 0.415 -3.352 1 98.5 163 ILE A N 1
ATOM 1268 C CA . ILE A 1 163 ? -19.062 -0.328 -4.574 1 98.5 163 ILE A CA 1
ATOM 1269 C C . ILE A 1 163 ? -20.297 -1.188 -4.375 1 98.5 163 ILE A C 1
ATOM 1271 O O . ILE A 1 163 ? -20.812 -1.309 -3.256 1 98.5 163 ILE A O 1
ATOM 1275 N N . ASP A 1 164 ? -20.828 -1.691 -5.461 1 98.5 164 ASP A N 1
ATOM 1276 C CA . ASP A 1 164 ? -21.984 -2.578 -5.379 1 98.5 164 ASP A CA 1
ATOM 1277 C C . ASP A 1 164 ? -21.562 -4 -5.023 1 98.5 164 ASP A C 1
ATOM 1279 O O . ASP A 1 164 ? -21.594 -4.895 -5.875 1 98.5 164 ASP A O 1
ATOM 1283 N N . ASP A 1 165 ? -21.297 -4.211 -3.752 1 98.56 165 ASP A N 1
ATOM 1284 C CA . ASP A 1 165 ? -20.812 -5.496 -3.258 1 98.56 165 ASP A CA 1
ATOM 1285 C C . ASP A 1 165 ? -21.828 -6.605 -3.52 1 98.56 165 ASP A C 1
ATOM 1287 O O . ASP A 1 165 ? -21.453 -7.727 -3.869 1 98.56 165 ASP A O 1
ATOM 1291 N N . TYR A 1 166 ? -23.062 -6.293 -3.309 1 98.38 166 TYR A N 1
ATOM 1292 C CA . TYR A 1 166 ? -24.125 -7.27 -3.537 1 98.38 166 TYR A CA 1
ATOM 1293 C C . TYR A 1 166 ? -24.109 -7.766 -4.977 1 98.38 166 TYR A C 1
ATOM 1295 O O . TYR A 1 166 ? -24.125 -8.977 -5.223 1 98.38 166 TYR A O 1
ATOM 1303 N N . SER A 1 167 ? -24.047 -6.844 -5.918 1 98.75 167 SER A N 1
ATOM 1304 C CA . SER A 1 167 ? -24.031 -7.215 -7.332 1 98.75 167 SER A CA 1
ATOM 1305 C C . SER A 1 167 ? -22.812 -8.055 -7.676 1 98.75 167 SER A C 1
ATOM 1307 O O . SER A 1 167 ? -22.891 -8.984 -8.484 1 98.75 167 SER A O 1
ATOM 1309 N N . GLY A 1 168 ? -21.656 -7.703 -7.078 1 98.88 168 GLY A N 1
ATOM 1310 C CA . GLY A 1 168 ? -20.469 -8.508 -7.293 1 98.88 168 GLY A CA 1
ATOM 1311 C C . GLY A 1 168 ? -20.609 -9.93 -6.785 1 98.88 168 GLY A C 1
ATOM 1312 O O . GLY A 1 168 ? -20.25 -10.883 -7.477 1 98.88 168 GLY A O 1
ATOM 1313 N N . GLY A 1 169 ? -21.141 -10.047 -5.551 1 98.81 169 GLY A N 1
ATOM 1314 C CA . GLY A 1 169 ? -21.422 -11.367 -5.023 1 98.81 169 GLY A CA 1
ATOM 1315 C C . GLY A 1 169 ? -22.391 -12.164 -5.887 1 98.81 169 GLY A C 1
ATOM 1316 O O . GLY A 1 169 ? -22.203 -13.359 -6.102 1 98.81 169 GLY A O 1
ATOM 1317 N N . TYR A 1 170 ? -23.391 -11.492 -6.371 1 98.62 170 TYR A N 1
ATOM 1318 C CA . TYR A 1 170 ? -24.391 -12.117 -7.227 1 98.62 170 TYR A CA 1
ATOM 1319 C C . TYR A 1 170 ? -23.766 -12.648 -8.508 1 98.62 170 TYR A C 1
ATOM 1321 O O . TYR A 1 170 ? -24.062 -13.766 -8.945 1 98.62 170 TYR A O 1
ATOM 1329 N N . GLN A 1 171 ? -22.922 -11.844 -9.133 1 98.81 171 GLN A N 1
ATOM 1330 C CA . GLN A 1 171 ? -22.25 -12.242 -10.367 1 98.81 171 GLN A CA 1
ATOM 1331 C C . GLN A 1 171 ? -21.391 -13.484 -10.148 1 98.81 171 GLN A C 1
ATOM 1333 O O . GLN A 1 171 ? -21.375 -14.375 -11 1 98.81 171 GLN A O 1
ATOM 1338 N N . ILE A 1 172 ? -20.734 -13.57 -8.984 1 98.69 172 ILE A N 1
ATOM 1339 C CA . ILE A 1 172 ? -19.922 -14.734 -8.641 1 98.69 172 ILE A CA 1
ATOM 1340 C C . ILE A 1 172 ? -20.828 -15.961 -8.492 1 98.69 172 ILE A C 1
ATOM 1342 O O . ILE A 1 172 ? -20.531 -17.016 -9.055 1 98.69 172 ILE A O 1
ATOM 1346 N N . GLY A 1 173 ? -21.875 -15.797 -7.699 1 97.94 173 GLY A N 1
ATOM 1347 C CA . GLY A 1 173 ? -22.812 -16.891 -7.488 1 97.94 173 GLY A CA 1
ATOM 1348 C C . GLY A 1 173 ? -23.438 -17.406 -8.773 1 97.94 173 GLY A C 1
ATOM 1349 O O . GLY A 1 173 ? -23.5 -18.609 -9 1 97.94 173 GLY A O 1
ATOM 1350 N N . GLU A 1 174 ? -23.875 -16.469 -9.586 1 97.75 174 GLU A N 1
ATOM 1351 C CA . GLU A 1 174 ? -24.469 -16.828 -10.867 1 97.75 174 GLU A CA 1
ATOM 1352 C C . GLU A 1 174 ? -23.484 -17.594 -11.75 1 97.75 174 GLU A C 1
ATOM 1354 O O . GLU A 1 174 ? -23.859 -18.594 -12.367 1 97.75 174 GLU A O 1
ATOM 1359 N N . TYR A 1 175 ? -22.266 -17.094 -11.781 1 98.5 175 TYR A N 1
ATOM 1360 C CA . TYR A 1 175 ? -21.234 -17.719 -12.594 1 98.5 175 TYR A CA 1
ATOM 1361 C C . TYR A 1 175 ? -20.953 -19.141 -12.117 1 98.5 175 TYR A C 1
ATOM 1363 O O . TYR A 1 175 ? -21 -20.078 -12.914 1 98.5 175 TYR A O 1
ATOM 1371 N N . LEU A 1 176 ? -20.734 -19.297 -10.828 1 98 176 LEU A N 1
ATOM 1372 C CA . LEU A 1 176 ? -20.438 -20.609 -10.281 1 98 176 LEU A CA 1
ATOM 1373 C C . LEU A 1 176 ? -21.609 -21.562 -10.469 1 98 176 LEU A C 1
ATOM 1375 O O . LEU A 1 176 ? -21.422 -22.734 -10.812 1 98 176 LEU A O 1
ATOM 1379 N N . TYR A 1 177 ? -22.797 -21.078 -10.273 1 96.31 177 TYR A N 1
ATOM 1380 C CA . TYR A 1 177 ? -23.984 -21.891 -10.484 1 96.31 177 TYR A CA 1
ATOM 1381 C C . TYR A 1 177 ? -24.078 -22.359 -11.93 1 96.31 177 TYR A C 1
ATOM 1383 O O . TYR A 1 177 ? -24.375 -23.531 -12.18 1 96.31 177 TYR A O 1
ATOM 1391 N N . SER A 1 178 ? -23.844 -21.422 -12.844 1 96.56 178 SER A N 1
ATOM 1392 C CA . SER A 1 178 ? -23.922 -21.734 -14.266 1 96.56 178 SER A CA 1
ATOM 1393 C C . SER A 1 178 ? -22.875 -22.781 -14.656 1 96.56 178 SER A C 1
ATOM 1395 O O . SER A 1 178 ? -23.062 -23.516 -15.633 1 96.56 178 SER A O 1
ATOM 1397 N N . CYS A 1 179 ? -21.797 -22.875 -13.891 1 97.56 179 CYS A N 1
ATOM 1398 C CA . CYS A 1 179 ? -20.75 -23.844 -14.133 1 97.56 179 CYS A CA 1
ATOM 1399 C C . CYS A 1 179 ? -21.062 -25.172 -13.453 1 97.56 179 CYS A C 1
ATOM 1401 O O . CYS A 1 179 ? -20.266 -26.125 -13.539 1 97.56 179 CYS A O 1
ATOM 1403 N N . GLY A 1 180 ? -22.172 -25.219 -12.695 1 95.81 180 GLY A N 1
ATOM 1404 C CA . GLY A 1 180 ? -22.625 -26.469 -12.102 1 95.81 180 GLY A CA 1
ATOM 1405 C C . GLY A 1 180 ? -22.312 -26.578 -10.625 1 95.81 180 GLY A C 1
ATOM 1406 O O . GLY A 1 180 ? -22.609 -27.594 -9.992 1 95.81 180 GLY A O 1
ATOM 1407 N N . TYR A 1 181 ? -21.75 -25.547 -10.039 1 96.62 181 TYR A N 1
ATOM 1408 C CA . TYR A 1 181 ? -21.375 -25.578 -8.633 1 96.62 181 TYR A CA 1
ATOM 1409 C C . TYR A 1 181 ? -22.516 -25.109 -7.742 1 96.62 181 TYR A C 1
ATOM 1411 O O . TYR A 1 181 ? -22.453 -24.047 -7.125 1 96.62 181 TYR A O 1
ATOM 1419 N N . LYS A 1 182 ? -23.453 -25.953 -7.527 1 95 182 LYS A N 1
ATOM 1420 C CA . LYS A 1 182 ? -24.703 -25.609 -6.832 1 95 182 LYS A CA 1
ATOM 1421 C C . LYS A 1 182 ? -24.484 -25.578 -5.32 1 95 182 LYS A C 1
ATOM 1423 O O . LYS A 1 182 ? -25.328 -25.047 -4.586 1 95 182 LYS A O 1
ATOM 1428 N N . LYS A 1 183 ? -23.391 -26.109 -4.867 1 95.25 183 LYS A N 1
ATOM 1429 C CA . LYS A 1 183 ? -23.125 -26.188 -3.432 1 95.25 183 LYS A CA 1
ATOM 1430 C C . LYS A 1 183 ? -21.891 -25.375 -3.062 1 95.25 183 LYS A C 1
ATOM 1432 O O . LYS A 1 183 ? -21.25 -25.625 -2.037 1 95.25 183 LYS A O 1
ATOM 1437 N N . ALA A 1 184 ? -21.578 -24.438 -3.896 1 97.69 184 ALA A N 1
ATOM 1438 C CA . ALA A 1 184 ? -20.406 -23.609 -3.658 1 97.69 184 ALA A CA 1
ATOM 1439 C C . ALA A 1 184 ? -20.484 -22.938 -2.293 1 97.69 184 ALA A C 1
ATOM 1441 O O . ALA A 1 184 ? -21.562 -22.656 -1.785 1 97.69 184 ALA A O 1
ATOM 1442 N N . LEU A 1 185 ? -19.312 -22.734 -1.683 1 98.81 185 LEU A N 1
ATOM 1443 C CA . LEU A 1 185 ? -19.203 -22.047 -0.396 1 98.81 185 LEU A CA 1
ATOM 1444 C C . LEU A 1 185 ? -18.719 -20.625 -0.579 1 98.81 185 LEU A C 1
ATOM 1446 O O . LEU A 1 185 ? -18.047 -20.312 -1.561 1 98.81 185 LEU A O 1
ATOM 1450 N N . PHE A 1 186 ? -19.141 -19.766 0.301 1 98.94 186 PHE A N 1
ATOM 1451 C CA . PHE A 1 186 ? -18.625 -18.406 0.398 1 98.94 186 PHE A CA 1
ATOM 1452 C C . PHE A 1 186 ? -17.734 -18.25 1.623 1 98.94 186 PHE A C 1
ATOM 1454 O O . PHE A 1 186 ? -18.172 -18.516 2.748 1 98.94 186 PHE A O 1
ATOM 1461 N N . VAL A 1 187 ? -16.5 -17.828 1.375 1 98.94 187 VAL A N 1
ATOM 1462 C CA . VAL A 1 187 ? -15.5 -17.766 2.438 1 98.94 187 VAL A CA 1
ATOM 1463 C C . VAL A 1 187 ? -15.102 -16.312 2.693 1 98.94 187 VAL A C 1
ATOM 1465 O O . VAL A 1 187 ? -14.688 -15.602 1.773 1 98.94 187 VAL A O 1
ATOM 1468 N N . ALA A 1 188 ? -15.25 -15.867 3.947 1 98.69 188 ALA A N 1
ATOM 1469 C CA . ALA A 1 188 ? -14.984 -14.477 4.297 1 98.69 188 ALA A CA 1
ATOM 1470 C C . ALA A 1 188 ? -14.32 -14.367 5.668 1 98.69 188 ALA A C 1
ATOM 1472 O O . ALA A 1 188 ? -14.148 -15.375 6.355 1 98.69 188 ALA A O 1
ATOM 1473 N N . GLU A 1 189 ? -13.875 -13.141 6.039 1 97.56 189 GLU A N 1
ATOM 1474 C CA . GLU A 1 189 ? -13.195 -12.945 7.316 1 97.56 189 GLU A CA 1
ATOM 1475 C C . GLU A 1 189 ? -14.148 -12.406 8.375 1 97.56 189 GLU A C 1
ATOM 1477 O O . GLU A 1 189 ? -13.82 -12.391 9.562 1 97.56 189 GLU A O 1
ATOM 1482 N N . THR A 1 190 ? -15.328 -11.961 7.93 1 96.69 190 THR A N 1
ATOM 1483 C CA . THR A 1 190 ? -16.297 -11.414 8.859 1 96.69 190 THR A CA 1
ATOM 1484 C C . THR A 1 190 ? -17.719 -11.625 8.336 1 96.69 190 THR A C 1
ATOM 1486 O O . THR A 1 190 ? -17.922 -11.922 7.16 1 96.69 190 THR A O 1
ATOM 1489 N N . GLU A 1 191 ? -18.672 -11.547 9.133 1 96.75 191 GLU A N 1
ATOM 1490 C CA . GLU A 1 191 ? -20.078 -11.664 8.758 1 96.75 191 GLU A CA 1
ATOM 1491 C C . GLU A 1 191 ? -20.719 -10.289 8.594 1 96.75 191 GLU A C 1
ATOM 1493 O O . GLU A 1 191 ? -21.953 -10.18 8.531 1 96.75 191 GLU A O 1
ATOM 1498 N N . ARG A 1 192 ? -19.875 -9.305 8.547 1 95.31 192 ARG A N 1
ATOM 1499 C CA . ARG A 1 192 ? -20.375 -7.941 8.508 1 95.31 192 ARG A CA 1
ATOM 1500 C C . ARG A 1 192 ? -19.828 -7.18 7.309 1 95.31 192 ARG A C 1
ATOM 1502 O O . ARG A 1 192 ? -19.031 -7.719 6.543 1 95.31 192 ARG A O 1
ATOM 1509 N N . ASP A 1 193 ? -20.375 -6.059 7.012 1 95.5 193 ASP A N 1
ATOM 1510 C CA . ASP A 1 193 ? -19.844 -5.059 6.098 1 95.5 193 ASP A CA 1
ATOM 1511 C C . ASP A 1 193 ? -19.797 -5.586 4.664 1 95.5 193 ASP A C 1
ATOM 1513 O O . ASP A 1 193 ? -20.781 -6.172 4.188 1 95.5 193 ASP A O 1
ATOM 1517 N N . SER A 1 194 ? -18.734 -5.324 3.969 1 97.12 194 SER A N 1
ATOM 1518 C CA . SER A 1 194 ? -18.656 -5.695 2.559 1 97.12 194 SER A CA 1
ATOM 1519 C C . SER A 1 194 ? -18.828 -7.199 2.373 1 97.12 194 SER A C 1
ATOM 1521 O O . SER A 1 194 ? -19.531 -7.641 1.459 1 97.12 194 SER A O 1
ATOM 1523 N N . ASP A 1 195 ? -18.234 -7.961 3.283 1 97.94 195 ASP A N 1
ATOM 1524 C CA . ASP A 1 195 ? -18.297 -9.414 3.186 1 97.94 195 ASP A CA 1
ATOM 1525 C C . ASP A 1 195 ? -19.75 -9.898 3.238 1 97.94 195 ASP A C 1
ATOM 1527 O O . ASP A 1 195 ? -20.141 -10.789 2.486 1 97.94 195 ASP A O 1
ATOM 1531 N N . TYR A 1 196 ? -20.5 -9.297 4.109 1 97.81 196 TYR A N 1
ATOM 1532 C CA . TYR A 1 196 ? -21.891 -9.703 4.277 1 97.81 196 TYR A CA 1
ATOM 1533 C C . TYR A 1 196 ? -22.688 -9.422 3.018 1 97.81 196 TYR A C 1
ATOM 1535 O O . TYR A 1 196 ? -23.484 -10.258 2.578 1 97.81 196 TYR A O 1
ATOM 1543 N N . TYR A 1 197 ? -22.516 -8.289 2.426 1 97.94 197 TYR A N 1
ATOM 1544 C CA . TYR A 1 197 ? -23.281 -7.93 1.233 1 97.94 197 TYR A CA 1
ATOM 1545 C C . TYR A 1 197 ? -22.859 -8.773 0.038 1 97.94 197 TYR A C 1
ATOM 1547 O O . TYR A 1 197 ? -23.672 -9.141 -0.8 1 97.94 197 TYR A O 1
ATOM 1555 N N . ARG A 1 198 ? -21.562 -9.039 -0.067 1 98.81 198 ARG A N 1
ATOM 1556 C CA . ARG A 1 198 ? -21.078 -9.969 -1.09 1 98.81 198 ARG A CA 1
ATOM 1557 C C . ARG A 1 198 ? -21.719 -11.344 -0.919 1 98.81 198 ARG A C 1
ATOM 1559 O O . ARG A 1 198 ? -22.172 -11.945 -1.893 1 98.81 198 ARG A O 1
ATOM 1566 N N . TRP A 1 199 ? -21.781 -11.766 0.332 1 98.75 199 TRP A N 1
ATOM 1567 C CA . TRP A 1 199 ? -22.438 -13.031 0.646 1 98.75 199 TRP A CA 1
ATOM 1568 C C . TRP A 1 199 ? -23.906 -13 0.248 1 98.75 199 TRP A C 1
ATOM 1570 O O . TRP A 1 199 ? -24.422 -13.938 -0.365 1 98.75 199 TRP A O 1
ATOM 1580 N N . MET A 1 200 ? -24.594 -11.945 0.588 1 98.06 200 MET A N 1
ATOM 1581 C CA . MET A 1 200 ? -26.016 -11.844 0.293 1 98.06 200 MET A CA 1
ATOM 1582 C C . MET A 1 200 ? -26.281 -11.961 -1.204 1 98.06 200 MET A C 1
ATOM 1584 O O . MET A 1 200 ? -27.234 -12.617 -1.623 1 98.06 200 MET A O 1
ATOM 1588 N N . GLY A 1 201 ? -25.438 -11.273 -2 1 98.44 201 GLY A N 1
ATOM 1589 C CA . GLY A 1 201 ? -25.531 -11.422 -3.443 1 98.44 201 GLY A CA 1
ATOM 1590 C C . GLY A 1 201 ? -25.281 -12.844 -3.916 1 98.44 201 GLY A C 1
ATOM 1591 O O . GLY A 1 201 ? -26.062 -13.375 -4.711 1 98.44 201 GLY A O 1
ATOM 1592 N N . PHE A 1 202 ? -24.266 -13.43 -3.383 1 98.56 202 PHE A N 1
ATOM 1593 C CA . PHE A 1 202 ? -23.922 -14.805 -3.705 1 98.56 202 PHE A CA 1
ATOM 1594 C C . PHE A 1 202 ? -25.078 -15.742 -3.371 1 98.56 202 PHE A C 1
ATOM 1596 O O . PHE A 1 202 ? -25.469 -16.578 -4.195 1 98.56 202 PHE A O 1
ATOM 1603 N N . LYS A 1 203 ? -25.578 -15.57 -2.193 1 98.25 203 LYS A N 1
ATOM 1604 C CA . LYS A 1 203 ? -26.672 -16.391 -1.706 1 98.25 203 LYS A CA 1
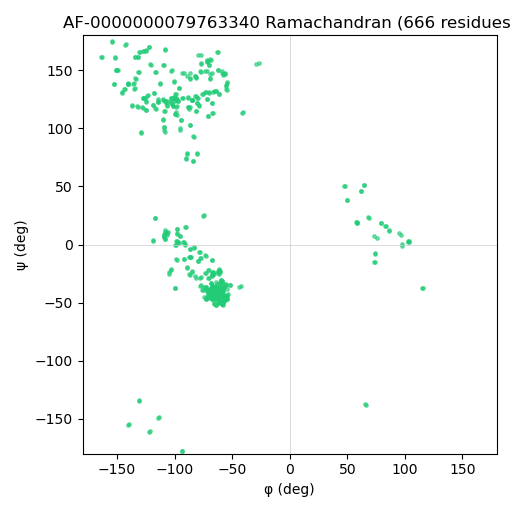ATOM 1605 C C . LYS A 1 203 ? -27.891 -16.281 -2.625 1 98.25 203 LYS A C 1
ATOM 1607 O O . LYS A 1 203 ? -28.5 -17.297 -2.973 1 98.25 203 LYS A O 1
ATOM 1612 N N . GLN A 1 204 ? -28.234 -15.102 -2.967 1 97.62 204 GLN A N 1
ATOM 1613 C CA . GLN A 1 204 ? -29.391 -14.883 -3.826 1 97.62 204 GLN A CA 1
ATOM 1614 C C . GLN A 1 204 ? -29.219 -15.578 -5.172 1 97.62 204 GLN A C 1
ATOM 1616 O O . GLN A 1 204 ? -30.156 -16.172 -5.699 1 97.62 204 GLN A O 1
ATOM 1621 N N . ALA A 1 205 ? -28.031 -15.438 -5.75 1 97.38 205 ALA A N 1
ATOM 1622 C CA . ALA A 1 205 ? -27.75 -16.078 -7.031 1 97.38 205 ALA A CA 1
ATOM 1623 C C . ALA A 1 205 ? -27.891 -17.594 -6.926 1 97.38 205 ALA A C 1
ATOM 1625 O O . ALA A 1 205 ? -28.422 -18.234 -7.832 1 97.38 205 ALA A O 1
ATOM 1626 N N . MET A 1 206 ? -27.438 -18.125 -5.812 1 95.81 206 MET A N 1
ATOM 1627 C CA . MET A 1 206 ? -27.484 -19.562 -5.602 1 95.81 206 MET A CA 1
ATOM 1628 C C . MET A 1 206 ? -28.922 -20.047 -5.41 1 95.81 206 MET A C 1
ATOM 1630 O O . MET A 1 206 ? -29.25 -21.188 -5.738 1 95.81 206 MET A O 1
ATOM 1634 N N . GLU A 1 207 ? -29.688 -19.172 -4.91 1 95.31 207 GLU A N 1
ATOM 1635 C CA . GLU A 1 207 ? -31.062 -19.547 -4.594 1 95.31 207 GLU A CA 1
ATOM 1636 C C . GLU A 1 207 ? -31.984 -19.312 -5.793 1 95.31 207 GLU A C 1
ATOM 1638 O O . GLU A 1 207 ? -33.094 -19.844 -5.84 1 95.31 207 GLU A O 1
ATOM 1643 N N . LYS A 1 208 ? -31.625 -18.562 -6.664 1 86.44 208 LYS A N 1
ATOM 1644 C CA . LYS A 1 208 ? -32.469 -18.172 -7.785 1 86.44 208 LYS A CA 1
ATOM 1645 C C . LYS A 1 208 ? -33.062 -19.391 -8.508 1 86.44 208 LYS A C 1
ATOM 1647 O O . LYS A 1 208 ? -34.156 -19.359 -9.016 1 86.44 208 LYS A O 1
ATOM 1652 N N . SER A 1 209 ? -32.344 -20.422 -8.586 1 74.38 209 SER A N 1
ATOM 1653 C CA . SER A 1 209 ? -32.875 -21.562 -9.32 1 74.38 209 SER A CA 1
ATOM 1654 C C . SER A 1 209 ? -33.656 -22.5 -8.398 1 74.38 209 SER A C 1
ATOM 1656 O O . SER A 1 209 ? -33.969 -23.641 -8.766 1 74.38 209 SER A O 1
ATOM 1658 N N . GLY A 1 210 ? -33.969 -22.047 -7.32 1 74.19 210 GLY A N 1
ATOM 1659 C CA . GLY A 1 210 ? -34.844 -22.781 -6.434 1 74.19 210 GLY A CA 1
ATOM 1660 C C . GLY A 1 210 ? -34.094 -23.562 -5.359 1 74.19 210 GLY A C 1
ATOM 1661 O O . GLY A 1 210 ? -34.719 -24.266 -4.562 1 74.19 210 GLY A O 1
ATOM 1662 N N . GLY A 1 211 ? -32.781 -23.453 -5.387 1 77.94 211 GLY A N 1
ATOM 1663 C CA . GLY A 1 211 ? -32.062 -24.172 -4.359 1 77.94 211 GLY A CA 1
ATOM 1664 C C . GLY A 1 211 ? -31.859 -23.359 -3.086 1 77.94 211 GLY A C 1
ATOM 1665 O O . GLY A 1 211 ? -31.922 -22.141 -3.109 1 77.94 211 GLY A O 1
ATOM 1666 N N . PHE A 1 212 ? -31.906 -24.094 -2 1 85 212 PHE A N 1
ATOM 1667 C CA . PHE A 1 212 ? -31.672 -23.469 -0.705 1 85 212 PHE A CA 1
ATOM 1668 C C . PHE A 1 212 ? -30.188 -23.266 -0.455 1 85 212 PHE A C 1
ATOM 1670 O O . PHE A 1 212 ? -29.375 -24.156 -0.705 1 85 212 PHE A O 1
ATOM 1677 N N . CYS A 1 213 ? -29.828 -22.016 -0.138 1 93.81 213 CYS A N 1
ATOM 1678 C CA . CYS A 1 213 ? -28.469 -21.703 0.267 1 93.81 213 CYS A CA 1
ATOM 1679 C C . CYS A 1 213 ? -28.406 -21.375 1.756 1 93.81 213 CYS A C 1
ATOM 1681 O O . CYS A 1 213 ? -28.625 -20.234 2.16 1 93.81 213 CYS A O 1
ATOM 1683 N N . SER A 1 214 ? -28.031 -22.359 2.51 1 93.69 214 SER A N 1
ATOM 1684 C CA . SER A 1 214 ? -28.047 -22.25 3.963 1 93.69 214 SER A CA 1
ATOM 1685 C C . SER A 1 214 ? -26.938 -21.328 4.453 1 93.69 214 SER A C 1
ATOM 1687 O O . SER A 1 214 ? -25.922 -21.156 3.773 1 93.69 214 SER A O 1
ATOM 1689 N N . ARG A 1 215 ? -27.172 -20.812 5.66 1 95.94 215 ARG A N 1
ATOM 1690 C CA . ARG A 1 215 ? -26.156 -20 6.328 1 95.94 215 ARG A CA 1
ATOM 1691 C C . ARG A 1 215 ? -24.891 -20.781 6.578 1 95.94 215 ARG A C 1
ATOM 1693 O O . ARG A 1 215 ? -23.797 -20.219 6.672 1 95.94 215 ARG A O 1
ATOM 1700 N N . SER A 1 216 ? -24.969 -22.062 6.586 1 96.81 216 SER A N 1
ATOM 1701 C CA . SER A 1 216 ? -23.812 -22.922 6.824 1 96.81 216 SER A CA 1
ATOM 1702 C C . SER A 1 216 ? -22.812 -22.844 5.676 1 96.81 216 SER A C 1
ATOM 1704 O O . SER A 1 216 ? -21.656 -23.25 5.812 1 96.81 216 SER A O 1
ATOM 1706 N N . ARG A 1 217 ? -23.203 -22.266 4.551 1 98 217 ARG A N 1
ATOM 1707 C CA . ARG A 1 217 ? -22.328 -22.125 3.398 1 98 217 ARG A CA 1
ATOM 1708 C C . ARG A 1 217 ? -21.5 -20.859 3.5 1 98 217 ARG A C 1
ATOM 1710 O O . ARG A 1 217 ? -20.594 -20.625 2.686 1 98 217 ARG A O 1
ATOM 1717 N N . TYR A 1 218 ? -21.844 -20 4.453 1 98.69 218 TYR A N 1
ATOM 1718 C CA . TYR A 1 218 ? -21.062 -18.812 4.777 1 98.69 218 TYR A CA 1
ATOM 1719 C C . TYR A 1 218 ? -19.969 -19.141 5.797 1 98.69 218 TYR A C 1
ATOM 1721 O O . TYR A 1 218 ? -20.25 -19.234 6.992 1 98.69 218 TYR A O 1
ATOM 1729 N N . ILE A 1 219 ? -18.734 -19.266 5.324 1 98.81 219 ILE A N 1
ATOM 1730 C CA . ILE A 1 219 ? -17.609 -19.703 6.156 1 98.81 219 ILE A CA 1
ATOM 1731 C C . ILE A 1 219 ? -16.797 -18.484 6.594 1 98.81 219 ILE A C 1
ATOM 1733 O O . ILE A 1 219 ? -16.344 -17.703 5.758 1 98.81 219 ILE A O 1
ATOM 1737 N N . ILE A 1 220 ? -16.578 -18.328 7.902 1 98.62 220 ILE A N 1
ATOM 1738 C CA . ILE A 1 220 ? -15.758 -17.234 8.43 1 98.62 220 ILE A CA 1
ATOM 1739 C C . ILE A 1 220 ? -14.383 -17.766 8.82 1 98.62 220 ILE A C 1
ATOM 1741 O O . ILE A 1 220 ? -14.266 -18.719 9.594 1 98.62 220 ILE A O 1
ATOM 1745 N N . ILE A 1 221 ? -13.336 -17.188 8.25 1 98.44 221 ILE A N 1
ATOM 1746 C CA . ILE A 1 221 ? -11.961 -17.578 8.539 1 98.44 221 ILE A CA 1
ATOM 1747 C C . ILE A 1 221 ? -11.266 -16.469 9.336 1 98.44 221 ILE A C 1
ATOM 1749 O O . ILE A 1 221 ? -11.641 -15.305 9.234 1 98.44 221 ILE A O 1
ATOM 1753 N N . PRO A 1 222 ? -10.258 -16.844 10.109 1 96.88 222 PRO A N 1
ATOM 1754 C CA . PRO A 1 222 ? -9.539 -15.852 10.914 1 96.88 222 PRO A CA 1
ATOM 1755 C C . PRO A 1 222 ? -8.664 -14.93 10.062 1 96.88 222 PRO A C 1
ATOM 1757 O O . PRO A 1 222 ? -8.258 -15.297 8.961 1 96.88 222 PRO A O 1
ATOM 1760 N N . SER A 1 223 ? -8.375 -13.789 10.633 1 94.06 223 SER A N 1
ATOM 1761 C CA . SER A 1 223 ? -7.504 -12.836 9.945 1 94.06 223 SER A CA 1
ATOM 1762 C C . SER A 1 223 ? -6.039 -13.258 10.039 1 94.06 223 SER A C 1
ATOM 1764 O O . SER A 1 223 ? -5.258 -13.008 9.117 1 94.06 223 SER A O 1
ATOM 1766 N N . GLU A 1 224 ? -5.656 -13.844 11.148 1 93.94 224 GLU A N 1
ATOM 1767 C CA . GLU A 1 224 ? -4.277 -14.273 11.352 1 93.94 224 GLU A CA 1
ATOM 1768 C C . GLU A 1 224 ? -3.93 -15.469 10.469 1 93.94 224 GLU A C 1
ATOM 1770 O O . GLU A 1 224 ? -4.629 -16.484 10.492 1 93.94 224 GLU A O 1
ATOM 1775 N N . LYS A 1 225 ? -2.871 -15.398 9.789 1 93.88 225 LYS A N 1
ATOM 1776 C CA . LYS A 1 225 ? -2.506 -16.359 8.758 1 93.88 225 LYS A CA 1
ATOM 1777 C C . LYS A 1 225 ? -2.422 -17.781 9.344 1 93.88 225 LYS A C 1
ATOM 1779 O O . LYS A 1 225 ? -2.992 -18.719 8.781 1 93.88 225 LYS A O 1
ATOM 1784 N N . ARG A 1 226 ? -1.677 -17.922 10.469 1 95 226 ARG A N 1
ATOM 1785 C CA . ARG A 1 226 ? -1.485 -19.234 11.055 1 95 226 ARG A CA 1
ATOM 1786 C C . ARG A 1 226 ? -2.822 -19.891 11.414 1 95 226 ARG A C 1
ATOM 1788 O O . ARG A 1 226 ? -3.033 -21.078 11.156 1 95 226 ARG A O 1
ATOM 1795 N N . LEU A 1 227 ? -3.695 -19.109 11.914 1 97.38 227 LEU A N 1
ATOM 1796 C CA . LEU A 1 227 ? -5.016 -19.609 12.297 1 97.38 227 LEU A CA 1
ATOM 1797 C C . LEU A 1 227 ? -5.863 -19.906 11.062 1 97.38 227 LEU A C 1
ATOM 1799 O O . LEU A 1 227 ? -6.645 -20.859 11.047 1 97.38 227 LEU A O 1
ATOM 1803 N N . ARG A 1 228 ? -5.695 -19.047 10.047 1 97.25 228 ARG A N 1
ATOM 1804 C CA . ARG A 1 228 ? -6.434 -19.219 8.805 1 97.25 228 ARG A CA 1
ATOM 1805 C C . ARG A 1 228 ? -6.027 -20.531 8.117 1 97.25 228 ARG A C 1
ATOM 1807 O O . ARG A 1 228 ? -6.887 -21.281 7.66 1 97.25 228 ARG A O 1
ATOM 1814 N N . LEU A 1 229 ? -4.754 -20.875 8.109 1 96.56 229 LEU A N 1
ATOM 1815 C CA . LEU A 1 229 ? -4.266 -22.109 7.5 1 96.56 229 LEU A CA 1
ATOM 1816 C C . LEU A 1 229 ? -4.766 -23.328 8.258 1 96.56 229 LEU A C 1
ATOM 1818 O O . LEU A 1 229 ? -5.117 -24.344 7.656 1 96.56 229 LEU A O 1
ATOM 1822 N N . ARG A 1 230 ? -4.805 -23.172 9.555 1 97.94 230 ARG A N 1
ATOM 1823 C CA . ARG A 1 230 ? -5.363 -24.25 10.367 1 97.94 230 ARG A CA 1
ATOM 1824 C C . ARG A 1 230 ? -6.832 -24.484 10.039 1 97.94 230 ARG A C 1
ATOM 1826 O O . ARG A 1 230 ? -7.285 -25.625 9.938 1 97.94 230 ARG A O 1
ATOM 1833 N N . LYS A 1 231 ? -7.508 -23.406 9.867 1 98.38 231 LYS A N 1
ATOM 1834 C CA . LYS A 1 231 ? -8.922 -23.484 9.539 1 98.38 231 LYS A CA 1
ATOM 1835 C C . LYS A 1 231 ? -9.133 -24.125 8.172 1 98.38 231 LYS A C 1
ATOM 1837 O O . LYS A 1 231 ? -10.055 -24.922 7.98 1 98.38 231 LYS A O 1
ATOM 1842 N N . TYR A 1 232 ? -8.305 -23.797 7.195 1 98.5 232 TYR A N 1
ATOM 1843 C CA . TYR A 1 232 ? -8.367 -24.422 5.879 1 98.5 232 TYR A CA 1
ATOM 1844 C C . TYR A 1 232 ? -8.219 -25.938 5.98 1 98.5 232 TYR A C 1
ATOM 1846 O O . TYR A 1 232 ? -8.969 -26.688 5.352 1 98.5 232 TYR A O 1
ATOM 1854 N N . ARG A 1 233 ? -7.297 -26.328 6.777 1 98.31 233 ARG A N 1
ATOM 1855 C CA . ARG A 1 233 ? -7.051 -27.766 6.945 1 98.31 233 ARG A CA 1
ATOM 1856 C C . ARG A 1 233 ? -8.266 -28.469 7.543 1 98.31 233 ARG A C 1
ATOM 1858 O O . ARG A 1 233 ? -8.656 -29.547 7.09 1 98.31 233 ARG A O 1
ATOM 1865 N N . GLU A 1 234 ? -8.812 -27.812 8.523 1 98.5 234 GLU A N 1
ATOM 1866 C CA . GLU A 1 234 ? -10 -28.359 9.18 1 98.5 234 GLU A CA 1
ATOM 1867 C C . GLU A 1 234 ? -11.156 -28.5 8.195 1 98.5 234 GLU A C 1
ATOM 1869 O O . GLU A 1 234 ? -11.945 -29.438 8.273 1 98.5 234 GLU A O 1
ATOM 1874 N N . LEU A 1 235 ? -11.234 -27.609 7.25 1 98.56 235 LEU A N 1
ATOM 1875 C CA . LEU A 1 235 ? -12.398 -27.516 6.371 1 98.56 235 LEU A CA 1
ATOM 1876 C C . LEU A 1 235 ? -12.141 -28.219 5.047 1 98.56 235 LEU A C 1
ATOM 1878 O O . LEU A 1 235 ? -13.008 -28.234 4.172 1 98.56 235 LEU A O 1
ATOM 1882 N N . LEU A 1 236 ? -11.062 -28.828 4.867 1 98.38 236 LEU A N 1
ATOM 1883 C CA . LEU A 1 236 ? -10.625 -29.375 3.584 1 98.38 236 LEU A CA 1
ATOM 1884 C C . LEU A 1 236 ? -11.633 -30.391 3.047 1 98.38 236 LEU A C 1
ATOM 1886 O O . LEU A 1 236 ? -12 -30.328 1.871 1 98.38 236 LEU A O 1
ATOM 1890 N N . PRO A 1 237 ? -12.164 -31.344 3.902 1 98.25 237 PRO A N 1
ATOM 1891 C CA . PRO A 1 237 ? -13.172 -32.281 3.383 1 98.25 237 PRO A CA 1
ATOM 1892 C C . PRO A 1 237 ? -14.414 -31.562 2.859 1 98.25 237 PRO A C 1
ATOM 1894 O O . PRO A 1 237 ? -14.961 -31.938 1.82 1 98.25 237 PRO A O 1
ATOM 1897 N N . ARG A 1 238 ? -14.773 -30.516 3.523 1 98.5 238 ARG A N 1
ATOM 1898 C CA . ARG A 1 238 ? -15.945 -29.734 3.115 1 98.5 238 ARG A CA 1
ATOM 1899 C C . ARG A 1 238 ? -15.672 -28.984 1.816 1 98.5 238 ARG A C 1
ATOM 1901 O O . ARG A 1 238 ? -16.547 -28.891 0.954 1 98.5 238 ARG A O 1
ATOM 1908 N N . PHE A 1 239 ? -14.508 -28.453 1.68 1 98.75 239 PHE A N 1
ATOM 1909 C CA . PHE A 1 239 ? -14.102 -27.75 0.469 1 98.75 239 PHE A CA 1
ATOM 1910 C C . PHE A 1 239 ? -14.125 -28.672 -0.736 1 98.75 239 PHE A C 1
ATOM 1912 O O . PHE A 1 239 ? -14.609 -28.312 -1.806 1 98.75 239 PHE A O 1
ATOM 1919 N N . LEU A 1 240 ? -13.609 -29.875 -0.522 1 98.44 240 LEU A N 1
ATOM 1920 C CA . LEU A 1 240 ? -13.547 -30.844 -1.604 1 98.44 240 LEU A CA 1
ATOM 1921 C C . LEU A 1 240 ? -14.945 -31.297 -2.014 1 98.44 240 LEU A C 1
ATOM 1923 O O . LEU A 1 240 ? -15.195 -31.562 -3.189 1 98.44 240 LEU A O 1
ATOM 1927 N N . GLU A 1 241 ? -15.766 -31.359 -1.001 1 98.19 241 GLU A N 1
ATOM 1928 C CA . GLU A 1 241 ? -17.141 -31.719 -1.284 1 98.19 241 GLU A CA 1
ATOM 1929 C C . GLU A 1 241 ? -17.859 -30.641 -2.08 1 98.19 241 GLU A C 1
ATOM 1931 O O . GLU A 1 241 ? -18.594 -30.922 -3.021 1 98.19 241 GLU A O 1
ATOM 1936 N N . ALA A 1 242 ? -17.609 -29.359 -1.816 1 98 242 ALA A N 1
ATOM 1937 C CA . ALA A 1 242 ? -18.266 -28.219 -2.451 1 98 242 ALA A CA 1
ATOM 1938 C C . ALA A 1 242 ? -17.734 -27.984 -3.859 1 98 242 ALA A C 1
ATOM 1940 O O . ALA A 1 242 ? -18.453 -27.5 -4.734 1 98 242 ALA A O 1
ATOM 1941 N N . LYS A 1 243 ? -16.406 -28.156 -4.004 1 98.62 243 LYS A N 1
ATOM 1942 C CA . LYS A 1 243 ? -15.688 -28.094 -5.277 1 98.62 243 LYS A CA 1
ATOM 1943 C C . LYS A 1 243 ? -15.562 -26.656 -5.773 1 98.62 243 LYS A C 1
ATOM 1945 O O . LYS A 1 243 ? -14.914 -26.406 -6.793 1 98.62 243 LYS A O 1
ATOM 1950 N N . ALA A 1 244 ? -16.203 -25.719 -5.16 1 98.81 244 ALA A N 1
ATOM 1951 C CA . ALA A 1 244 ? -16.062 -24.312 -5.539 1 98.81 244 ALA A CA 1
ATOM 1952 C C . ALA A 1 244 ? -16.156 -23.406 -4.316 1 98.81 244 ALA A C 1
ATOM 1954 O O . ALA A 1 244 ? -17.031 -23.578 -3.471 1 98.81 244 ALA A O 1
ATOM 1955 N N . LEU A 1 245 ? -15.227 -22.516 -4.207 1 98.94 245 LEU A N 1
ATOM 1956 C CA . LEU A 1 245 ? -15.133 -21.562 -3.107 1 98.94 245 LEU A CA 1
ATOM 1957 C C . LEU A 1 245 ? -15.078 -20.141 -3.633 1 98.94 245 LEU A C 1
ATOM 1959 O O . LEU A 1 245 ? -14.227 -19.797 -4.457 1 98.94 245 LEU A O 1
ATOM 1963 N N . ALA A 1 246 ? -15.992 -19.328 -3.205 1 98.94 246 ALA A N 1
ATOM 1964 C CA . ALA A 1 246 ? -15.969 -17.891 -3.461 1 98.94 246 ALA A CA 1
ATOM 1965 C C . ALA A 1 246 ? -15.406 -17.141 -2.264 1 98.94 246 ALA A C 1
ATOM 1967 O O . ALA A 1 246 ? -16.031 -17.094 -1.2 1 98.94 246 ALA A O 1
ATOM 1968 N N . PHE A 1 247 ? -14.281 -16.562 -2.48 1 98.94 247 PHE A N 1
ATOM 1969 C CA . PHE A 1 247 ? -13.664 -15.805 -1.401 1 98.94 247 PHE A CA 1
ATOM 1970 C C . PHE A 1 247 ? -14.055 -14.336 -1.486 1 98.94 247 PHE A C 1
ATOM 1972 O O . PHE A 1 247 ? -14.188 -13.789 -2.58 1 98.94 247 PHE A O 1
ATOM 1979 N N . SER A 1 248 ? -14.156 -13.688 -0.34 1 98.56 248 SER A N 1
ATOM 1980 C CA . SER A 1 248 ? -14.57 -12.289 -0.268 1 98.56 248 SER A CA 1
ATOM 1981 C C . SER A 1 248 ? -13.422 -11.359 -0.637 1 98.56 248 SER A C 1
ATOM 1983 O O . SER A 1 248 ? -13.617 -10.148 -0.76 1 98.56 248 SER A O 1
ATOM 1985 N N . SER A 1 249 ? -12.18 -11.875 -0.838 1 97.81 249 SER A N 1
ATOM 1986 C CA . SER A 1 249 ? -11.016 -11.078 -1.197 1 97.81 249 SER A CA 1
ATOM 1987 C C . SER A 1 249 ? -10.023 -11.883 -2.025 1 97.81 249 SER A C 1
ATOM 1989 O O . SER A 1 249 ? -9.898 -13.094 -1.845 1 97.81 249 SER A O 1
ATOM 1991 N N . ASP A 1 250 ? -9.32 -11.156 -2.859 1 97.75 250 ASP A N 1
ATOM 1992 C CA . ASP A 1 250 ? -8.289 -11.797 -3.666 1 97.75 250 ASP A CA 1
ATOM 1993 C C . ASP A 1 250 ? -7.172 -12.359 -2.787 1 97.75 250 ASP A C 1
ATOM 1995 O O . ASP A 1 250 ? -6.602 -13.406 -3.094 1 97.75 250 ASP A O 1
ATOM 1999 N N . TYR A 1 251 ? -6.867 -11.656 -1.729 1 96.81 251 TYR A N 1
ATOM 2000 C CA . TYR A 1 251 ? -5.785 -12.102 -0.853 1 96.81 251 TYR A CA 1
ATOM 2001 C C . TYR A 1 251 ? -6.066 -13.5 -0.304 1 96.81 251 TYR A C 1
ATOM 2003 O O . TYR A 1 251 ? -5.23 -14.398 -0.415 1 96.81 251 TYR A O 1
ATOM 2011 N N . ASN A 1 252 ? -7.238 -13.672 0.252 1 97.62 252 ASN A N 1
ATOM 2012 C CA . ASN A 1 252 ? -7.594 -14.969 0.827 1 97.62 252 ASN A CA 1
ATOM 2013 C C . ASN A 1 252 ? -7.703 -16.047 -0.246 1 97.62 252 ASN A C 1
ATOM 2015 O O . ASN A 1 252 ? -7.332 -17.203 -0.015 1 97.62 252 ASN A O 1
ATOM 2019 N N . ALA A 1 253 ? -8.234 -15.648 -1.402 1 98.5 253 ALA A N 1
ATOM 2020 C CA . ALA A 1 253 ? -8.352 -16.594 -2.508 1 98.5 253 ALA A CA 1
ATOM 2021 C C . ALA A 1 253 ? -6.977 -17.109 -2.928 1 98.5 253 ALA A C 1
ATOM 2023 O O . ALA A 1 253 ? -6.781 -18.328 -3.066 1 98.5 253 ALA A O 1
ATOM 2024 N N . MET A 1 254 ? -6.035 -16.188 -3.074 1 97.19 254 MET A N 1
ATOM 2025 C CA . MET A 1 254 ? -4.688 -16.547 -3.504 1 97.19 254 MET A CA 1
ATOM 2026 C C . MET A 1 254 ? -3.988 -17.391 -2.441 1 97.19 254 MET A C 1
ATOM 2028 O O . MET A 1 254 ? -3.307 -18.359 -2.766 1 97.19 254 MET A O 1
ATOM 2032 N N . GLU A 1 255 ? -4.18 -17.031 -1.178 1 96.75 255 GLU A N 1
ATOM 2033 C CA . GLU A 1 255 ? -3.605 -17.828 -0.091 1 96.75 255 GLU A CA 1
ATOM 2034 C C . GLU A 1 255 ? -4.172 -19.234 -0.079 1 96.75 255 GLU A C 1
ATOM 2036 O O . GLU A 1 255 ? -3.432 -20.203 0.116 1 96.75 255 GLU A O 1
ATOM 2041 N N . ALA A 1 256 ? -5.457 -19.359 -0.315 1 97.88 256 ALA A N 1
ATOM 2042 C CA . ALA A 1 256 ? -6.109 -20.656 -0.331 1 97.88 256 ALA A CA 1
ATOM 2043 C C . ALA A 1 256 ? -5.617 -21.5 -1.501 1 97.88 256 ALA A C 1
ATOM 2045 O O . ALA A 1 256 ? -5.367 -22.703 -1.349 1 97.88 256 ALA A O 1
ATOM 2046 N N . ILE A 1 257 ? -5.516 -20.891 -2.688 1 97.81 257 ILE A N 1
ATOM 2047 C CA . ILE A 1 257 ? -5 -21.594 -3.855 1 97.81 257 ILE A CA 1
ATOM 2048 C C . ILE A 1 257 ? -3.629 -22.188 -3.535 1 97.81 257 ILE A C 1
ATOM 2050 O O . ILE A 1 257 ? -3.357 -23.344 -3.854 1 97.81 257 ILE A O 1
ATOM 2054 N N . ASN A 1 258 ? -2.83 -21.406 -2.875 1 95.75 258 ASN A N 1
ATOM 2055 C CA . ASN A 1 258 ? -1.503 -21.859 -2.49 1 95.75 258 ASN A CA 1
ATOM 2056 C C . ASN A 1 258 ? -1.58 -23 -1.479 1 95.75 258 ASN A C 1
ATOM 2058 O O . ASN A 1 258 ? -0.821 -23.969 -1.567 1 95.75 258 ASN A O 1
ATOM 2062 N N . PHE A 1 259 ? -2.436 -22.828 -0.504 1 96.94 259 PHE A N 1
ATOM 2063 C CA . PHE A 1 259 ? -2.66 -23.875 0.481 1 96.94 259 PHE A CA 1
ATOM 2064 C C . PHE A 1 259 ? -3.082 -25.172 -0.198 1 96.94 259 PHE A C 1
ATOM 2066 O O . PHE A 1 259 ? -2.553 -26.25 0.112 1 96.94 259 PHE A O 1
ATOM 2073 N N . PHE A 1 260 ? -4.008 -25.125 -1.168 1 98 260 PHE A N 1
ATOM 2074 C CA . PHE A 1 260 ? -4.484 -26.297 -1.893 1 98 260 PHE A CA 1
ATOM 2075 C C . PHE A 1 260 ? -3.352 -26.953 -2.682 1 98 260 PHE A C 1
ATOM 2077 O O . PHE A 1 260 ? -3.203 -28.172 -2.678 1 98 260 PHE A O 1
ATOM 2084 N N . PHE A 1 261 ? -2.6 -26.109 -3.311 1 96.56 261 PHE A N 1
ATOM 2085 C CA . PHE A 1 261 ? -1.45 -26.609 -4.055 1 96.56 261 PHE A CA 1
ATOM 2086 C C . PHE A 1 261 ? -0.535 -27.422 -3.148 1 96.56 261 PHE A C 1
ATOM 2088 O O . PHE A 1 261 ? -0.109 -28.516 -3.518 1 96.56 261 PHE A O 1
ATOM 2095 N N . ASP A 1 262 ? -0.284 -26.906 -1.954 1 95.69 262 ASP A N 1
ATOM 2096 C CA . ASP A 1 262 ? 0.592 -27.562 -0.998 1 95.69 262 ASP A CA 1
ATOM 2097 C C . ASP A 1 262 ? -0.015 -28.891 -0.528 1 95.69 262 ASP A C 1
ATOM 2099 O O . ASP A 1 262 ? 0.711 -29.828 -0.172 1 95.69 262 ASP A O 1
ATOM 2103 N N . GLU A 1 263 ? -1.286 -28.953 -0.604 1 97.19 263 GLU A N 1
ATOM 2104 C CA . GLU A 1 263 ? -1.999 -30.156 -0.185 1 97.19 263 GLU A CA 1
ATOM 2105 C C . GLU A 1 263 ? -2.215 -31.109 -1.359 1 97.19 263 GLU A C 1
ATOM 2107 O O . GLU A 1 263 ? -2.865 -32.156 -1.214 1 97.19 263 GLU A O 1
ATOM 2112 N N . GLY A 1 264 ? -1.73 -30.766 -2.5 1 97 264 GLY A N 1
ATOM 2113 C CA . GLY A 1 264 ? -1.855 -31.609 -3.682 1 97 264 GLY A CA 1
ATOM 2114 C C . GLY A 1 264 ? -3.219 -31.516 -4.34 1 97 264 GLY A C 1
ATOM 2115 O O . GLY A 1 264 ? -3.623 -32.406 -5.074 1 97 264 GLY A O 1
ATOM 2116 N N . ILE A 1 265 ? -3.936 -30.469 -4.023 1 98.06 265 ILE A N 1
ATOM 2117 C CA . ILE A 1 265 ? -5.262 -30.25 -4.59 1 98.06 265 ILE A CA 1
ATOM 2118 C C . ILE A 1 265 ? -5.176 -29.266 -5.746 1 98.06 265 ILE A C 1
ATOM 2120 O O . ILE A 1 265 ? -4.672 -28.141 -5.578 1 98.06 265 ILE A O 1
ATOM 2124 N N . MET A 1 266 ? -5.715 -29.594 -6.84 1 97.06 266 MET A N 1
ATOM 2125 C CA . MET A 1 266 ? -5.551 -28.812 -8.055 1 97.06 266 MET A CA 1
ATOM 2126 C C . MET A 1 266 ? -6.688 -27.797 -8.211 1 97.06 266 MET A C 1
ATOM 2128 O O . MET A 1 266 ? -7.863 -28.172 -8.156 1 97.06 266 MET A O 1
ATOM 2132 N N . VAL A 1 267 ? -6.418 -26.625 -8.375 1 98.25 267 VAL A N 1
ATOM 2133 C CA . VAL A 1 267 ? -7.336 -25.562 -8.812 1 98.25 267 VAL A CA 1
ATOM 2134 C C . VAL A 1 267 ? -7.141 -25.297 -10.297 1 98.25 267 VAL A C 1
ATOM 2136 O O . VAL A 1 267 ? -6.02 -25.047 -10.75 1 98.25 267 VAL A O 1
ATOM 2139 N N . PRO A 1 268 ? -8.109 -25.375 -11.109 1 98.25 268 PRO A N 1
ATOM 2140 C CA . PRO A 1 268 ? -9.523 -25.438 -10.742 1 98.25 268 PRO A CA 1
ATOM 2141 C C . PRO A 1 268 ? -10.086 -26.859 -10.758 1 98.25 268 PRO A C 1
ATOM 2143 O O . PRO A 1 268 ? -11.258 -27.062 -10.438 1 98.25 268 PRO A O 1
ATOM 2146 N N . ASP A 1 269 ? -9.328 -27.844 -11.078 1 98.12 269 ASP A N 1
ATOM 2147 C CA . ASP A 1 269 ? -9.852 -29.156 -11.453 1 98.12 269 ASP A CA 1
ATOM 2148 C C . ASP A 1 269 ? -10.586 -29.812 -10.289 1 98.12 269 ASP A C 1
ATOM 2150 O O . ASP A 1 269 ? -11.625 -30.453 -10.477 1 98.12 269 ASP A O 1
ATOM 2154 N N . GLN A 1 270 ? -10.047 -29.688 -9.117 1 98.38 270 GLN A N 1
ATOM 2155 C CA . GLN A 1 270 ? -10.672 -30.297 -7.945 1 98.38 270 GLN A CA 1
ATOM 2156 C C . GLN A 1 270 ? -11.477 -29.281 -7.152 1 98.38 270 GLN A C 1
ATOM 2158 O O . GLN A 1 270 ? -12.516 -29.609 -6.582 1 98.38 270 GLN A O 1
ATOM 2163 N N . ILE A 1 271 ? -10.961 -28.062 -7.086 1 98.75 271 ILE A N 1
ATOM 2164 C CA . ILE A 1 271 ? -11.664 -26.969 -6.426 1 98.75 271 ILE A CA 1
ATOM 2165 C C . ILE A 1 271 ? -11.547 -25.703 -7.266 1 98.75 271 ILE A C 1
ATOM 2167 O O . ILE A 1 271 ? -10.445 -25.203 -7.52 1 98.75 271 ILE A O 1
ATOM 2171 N N . SER A 1 272 ? -12.664 -25.156 -7.715 1 98.94 272 SER A N 1
ATOM 2172 C CA . SER A 1 272 ? -12.703 -23.844 -8.344 1 98.94 272 SER A CA 1
ATOM 2173 C C . SER A 1 272 ? -12.711 -22.734 -7.305 1 98.94 272 SER A C 1
ATOM 2175 O O . SER A 1 272 ? -13.297 -22.875 -6.23 1 98.94 272 SER A O 1
ATOM 2177 N N . VAL A 1 273 ? -12.008 -21.594 -7.633 1 98.94 273 VAL A N 1
ATOM 2178 C CA . VAL A 1 273 ? -11.844 -20.531 -6.656 1 98.94 273 VAL A CA 1
ATOM 2179 C C . VAL A 1 273 ? -12.102 -19.172 -7.324 1 98.94 273 VAL A C 1
ATOM 2181 O O . VAL A 1 273 ? -11.664 -18.938 -8.453 1 98.94 273 VAL A O 1
ATOM 2184 N N . THR A 1 274 ? -12.867 -18.328 -6.699 1 98.94 274 THR A N 1
ATOM 2185 C CA . THR A 1 274 ? -13.008 -16.938 -7.109 1 98.94 274 THR A CA 1
ATOM 2186 C C . THR A 1 274 ? -12.594 -16 -5.984 1 98.94 274 THR A C 1
ATOM 2188 O O . THR A 1 274 ? -12.57 -16.391 -4.816 1 98.94 274 THR A O 1
ATOM 2191 N N . GLY A 1 275 ? -12.203 -14.852 -6.395 1 98.81 275 GLY A N 1
ATOM 2192 C CA . GLY A 1 275 ? -11.883 -13.812 -5.434 1 98.81 275 GLY A CA 1
ATOM 2193 C C . GLY A 1 275 ? -12.711 -12.555 -5.613 1 98.81 275 GLY A C 1
ATOM 2194 O O . GLY A 1 275 ? -13.82 -12.609 -6.148 1 98.81 275 GLY A O 1
ATOM 2195 N N . TYR A 1 276 ? -12.227 -11.461 -5.066 1 98.75 276 TYR A N 1
ATOM 2196 C CA . TYR A 1 276 ? -12.883 -10.156 -5.113 1 98.75 276 TYR A CA 1
ATOM 2197 C C . TYR A 1 276 ? -11.859 -9.031 -5.027 1 98.75 276 TYR A C 1
ATOM 2199 O O . TYR A 1 276 ? -10.906 -9.102 -4.246 1 98.75 276 TYR A O 1
ATOM 2207 N N . ASP A 1 277 ? -12.047 -7.965 -5.852 1 97.69 277 ASP A N 1
ATOM 2208 C CA . ASP A 1 277 ? -11.281 -6.723 -5.848 1 97.69 277 ASP A CA 1
ATOM 2209 C C . ASP A 1 277 ? -10.516 -6.547 -7.16 1 97.69 277 ASP A C 1
ATOM 2211 O O . ASP A 1 277 ? -10.32 -5.418 -7.617 1 97.69 277 ASP A O 1
ATOM 2215 N N . ASP A 1 278 ? -10.008 -7.66 -7.703 1 98.12 278 ASP A N 1
ATOM 2216 C CA . ASP A 1 278 ? -9.164 -7.652 -8.898 1 98.12 278 ASP A CA 1
ATOM 2217 C C . ASP A 1 278 ? -7.852 -6.914 -8.641 1 98.12 278 ASP A C 1
ATOM 2219 O O . ASP A 1 278 ? -7.5 -5.996 -9.383 1 98.12 278 ASP A O 1
ATOM 2223 N N . SER A 1 279 ? -7.227 -7.348 -7.551 1 94.75 279 SER A N 1
ATOM 2224 C CA . SER A 1 279 ? -5.926 -6.77 -7.227 1 94.75 279 SER A CA 1
ATOM 2225 C C . SER A 1 279 ? -4.898 -7.074 -8.312 1 94.75 279 SER A C 1
ATOM 2227 O O . SER A 1 279 ? -5.098 -7.973 -9.133 1 94.75 279 SER A O 1
ATOM 2229 N N . VAL A 1 280 ? -3.773 -6.367 -8.289 1 92.5 280 VAL A N 1
ATOM 2230 C CA . VAL A 1 280 ? -2.742 -6.492 -9.312 1 92.5 280 VAL A CA 1
ATOM 2231 C C . VAL A 1 280 ? -2.184 -7.914 -9.312 1 92.5 280 VAL A C 1
ATOM 2233 O O . VAL A 1 280 ? -1.824 -8.445 -10.367 1 92.5 280 VAL A O 1
ATOM 2236 N N . TYR A 1 281 ? -2.271 -8.68 -8.25 1 92.19 281 TYR A N 1
ATOM 2237 C CA . TYR A 1 281 ? -1.673 -10 -8.133 1 92.19 281 TYR A CA 1
ATOM 2238 C C . TYR A 1 281 ? -2.654 -11.086 -8.562 1 92.19 281 TYR A C 1
ATOM 2240 O O . TYR A 1 281 ? -2.264 -12.234 -8.773 1 92.19 281 TYR A O 1
ATOM 2248 N N . ALA A 1 282 ? -3.938 -10.695 -8.711 1 95.5 282 ALA A N 1
ATOM 2249 C CA . ALA A 1 282 ? -4.941 -11.664 -9.148 1 95.5 282 ALA A CA 1
ATOM 2250 C C . ALA A 1 282 ? -4.586 -12.242 -10.516 1 95.5 282 ALA A C 1
ATOM 2252 O O . ALA A 1 282 ? -4.883 -13.398 -10.805 1 95.5 282 ALA A O 1
ATOM 2253 N N . SER A 1 283 ? -3.92 -11.398 -11.328 1 93 283 SER A N 1
ATOM 2254 C CA . SER A 1 283 ? -3.529 -11.859 -12.656 1 93 283 SER A CA 1
ATOM 2255 C C . SER A 1 283 ? -2.135 -12.477 -12.641 1 93 283 SER A C 1
ATOM 2257 O O . SER A 1 283 ? -1.673 -13 -13.656 1 93 283 SER A O 1
ATOM 2259 N N . MET A 1 284 ? -1.486 -12.508 -11.461 1 90.62 284 MET A N 1
ATOM 2260 C CA . MET A 1 284 ? -0.113 -13 -11.398 1 90.62 284 MET A CA 1
ATOM 2261 C C . MET A 1 284 ? -0.065 -14.398 -10.797 1 90.62 284 MET A C 1
ATOM 2263 O O . MET A 1 284 ? 0.885 -15.148 -11.031 1 90.62 284 MET A O 1
ATOM 2267 N N . VAL A 1 285 ? -1.074 -14.719 -10.031 1 92.62 285 VAL A N 1
ATOM 2268 C CA . VAL A 1 285 ? -1.15 -16.047 -9.445 1 92.62 285 VAL A CA 1
ATOM 2269 C C . VAL A 1 285 ? -1.525 -17.078 -10.523 1 92.62 285 VAL A C 1
ATOM 2271 O O . VAL A 1 285 ? -2.105 -16.719 -11.547 1 92.62 285 VAL A O 1
ATOM 2274 N N . ARG A 1 286 ? -1.047 -18.297 -10.359 1 93.5 286 ARG A N 1
ATOM 2275 C CA . ARG A 1 286 ? -1.481 -19.375 -11.234 1 93.5 286 ARG A CA 1
ATOM 2276 C C . ARG A 1 286 ? -2.193 -20.469 -10.438 1 93.5 286 ARG A C 1
ATOM 2278 O O . ARG A 1 286 ? -1.658 -20.969 -9.453 1 93.5 286 ARG A O 1
ATOM 2285 N N . PRO A 1 287 ? -3.395 -20.891 -10.914 1 96 287 PRO A N 1
ATOM 2286 C CA . PRO A 1 287 ? -4.094 -20.297 -12.055 1 96 287 PRO A CA 1
ATOM 2287 C C . PRO A 1 287 ? -4.465 -18.828 -11.82 1 96 287 PRO A C 1
ATOM 2289 O O . PRO A 1 287 ? -4.621 -18.406 -10.672 1 96 287 PRO A O 1
ATOM 2292 N N . LYS A 1 288 ? -4.52 -18.062 -12.922 1 97.31 288 LYS A N 1
ATOM 2293 C CA . LYS A 1 288 ? -5.016 -16.688 -12.805 1 97.31 288 LYS A CA 1
ATOM 2294 C C . LYS A 1 288 ? -6.395 -16.656 -12.148 1 97.31 288 LYS A C 1
ATOM 2296 O O . LYS A 1 288 ? -7.258 -17.469 -12.477 1 97.31 288 LYS A O 1
ATOM 2301 N N . LEU A 1 289 ? -6.586 -15.711 -11.289 1 98.38 289 LEU A N 1
ATOM 2302 C CA . LEU A 1 289 ? -7.727 -15.742 -10.375 1 98.38 289 LEU A CA 1
ATOM 2303 C C . LEU A 1 289 ? -8.945 -15.078 -11.008 1 98.38 289 LEU A C 1
ATOM 2305 O O . LEU A 1 289 ? -8.883 -13.906 -11.398 1 98.38 289 LEU A O 1
ATOM 2309 N N . THR A 1 290 ? -10.016 -15.828 -11.203 1 98.88 290 THR A N 1
ATOM 2310 C CA . THR A 1 290 ? -11.32 -15.227 -11.453 1 98.88 290 THR A CA 1
ATOM 2311 C C . THR A 1 290 ? -11.758 -14.367 -10.273 1 98.88 290 THR A C 1
ATOM 2313 O O . THR A 1 290 ? -11.695 -14.805 -9.125 1 98.88 290 THR A O 1
ATOM 2316 N N . THR A 1 291 ? -12.156 -13.141 -10.531 1 98.88 291 THR A N 1
ATOM 2317 C CA . THR A 1 291 ? -12.43 -12.203 -9.445 1 98.88 291 THR A CA 1
ATOM 2318 C C . THR A 1 291 ? -13.438 -11.141 -9.891 1 98.88 291 THR A C 1
ATOM 2320 O O . THR A 1 291 ? -13.984 -11.219 -10.992 1 98.88 291 THR A O 1
ATOM 2323 N N . VAL A 1 292 ? -13.852 -10.281 -8.977 1 98.94 292 VAL A N 1
ATOM 2324 C CA . VAL A 1 292 ? -14.703 -9.133 -9.273 1 98.94 292 VAL A CA 1
ATOM 2325 C C . VAL A 1 292 ? -13.867 -7.855 -9.281 1 98.94 292 VAL A C 1
ATOM 2327 O O . VAL A 1 292 ? -13.141 -7.578 -8.328 1 98.94 292 VAL A O 1
ATOM 2330 N N . HIS A 1 293 ? -13.953 -7.125 -10.336 1 98.81 293 HIS A N 1
ATOM 2331 C CA . HIS A 1 293 ? -13.203 -5.883 -10.484 1 98.81 293 HIS A CA 1
ATOM 2332 C C . HIS A 1 293 ? -13.938 -4.715 -9.836 1 98.81 293 HIS A C 1
ATOM 2334 O O . HIS A 1 293 ? -15.117 -4.496 -10.109 1 98.81 293 HIS A O 1
ATOM 2340 N N . GLN A 1 294 ? -13.312 -4.031 -8.953 1 98.44 294 GLN A N 1
ATOM 2341 C CA . GLN A 1 294 ? -13.75 -2.715 -8.508 1 98.44 294 GLN A CA 1
ATOM 2342 C C . GLN A 1 294 ? -12.766 -1.631 -8.945 1 98.44 294 GLN A C 1
ATOM 2344 O O . GLN A 1 294 ? -11.555 -1.847 -8.938 1 98.44 294 GLN A O 1
ATOM 2349 N N . ASP A 1 295 ? -13.203 -0.485 -9.391 1 98.38 295 ASP A N 1
ATOM 2350 C CA . ASP A 1 295 ? -12.383 0.637 -9.828 1 98.38 295 ASP A CA 1
ATOM 2351 C C . ASP A 1 295 ? -11.945 1.498 -8.641 1 98.38 295 ASP A C 1
ATOM 2353 O O . ASP A 1 295 ? -12.609 2.482 -8.312 1 98.38 295 ASP A O 1
ATOM 2357 N N . VAL A 1 296 ? -10.781 1.21 -8.102 1 98.44 296 VAL A N 1
ATOM 2358 C CA . VAL A 1 296 ? -10.297 1.817 -6.871 1 98.44 296 VAL A CA 1
ATOM 2359 C C . VAL A 1 296 ? -10 3.297 -7.105 1 98.44 296 VAL A C 1
ATOM 2361 O O . VAL A 1 296 ? -10.414 4.152 -6.316 1 98.44 296 VAL A O 1
ATOM 2364 N N . PRO A 1 297 ? -9.289 3.67 -8.234 1 98.12 297 PRO A N 1
ATOM 2365 C CA . PRO A 1 297 ? -9.07 5.094 -8.5 1 98.12 297 PRO A CA 1
ATOM 2366 C C . PRO A 1 297 ? -10.375 5.879 -8.625 1 98.12 297 PRO A C 1
ATOM 2368 O O . PRO A 1 297 ? -10.477 7 -8.125 1 98.12 297 PRO A O 1
ATOM 2371 N N . GLN A 1 298 ? -11.328 5.281 -9.242 1 98.62 298 GLN A N 1
ATOM 2372 C CA . GLN A 1 298 ? -12.617 5.945 -9.375 1 98.62 298 GLN A CA 1
ATOM 2373 C C . GLN A 1 298 ? -13.273 6.16 -8.016 1 98.62 298 GLN A C 1
ATOM 2375 O O . GLN A 1 298 ? -13.867 7.211 -7.762 1 98.62 298 GLN A O 1
ATOM 2380 N N . LYS A 1 299 ? -13.273 5.199 -7.211 1 98.75 299 LYS A N 1
ATOM 2381 C CA . LYS A 1 299 ? -13.797 5.309 -5.855 1 98.75 299 LYS A CA 1
ATOM 2382 C C . LYS A 1 299 ? -13.141 6.457 -5.102 1 98.75 299 LYS A C 1
ATOM 2384 O O . LYS A 1 299 ? -13.82 7.258 -4.453 1 98.75 299 LYS A O 1
ATOM 2389 N N . ALA A 1 300 ? -11.797 6.547 -5.176 1 98.81 300 ALA A N 1
ATOM 2390 C CA . ALA A 1 300 ? -11.031 7.617 -4.535 1 98.81 300 ALA A CA 1
ATOM 2391 C C . ALA A 1 300 ? -11.445 8.984 -5.082 1 98.81 300 ALA A C 1
ATOM 2393 O O . ALA A 1 300 ? -11.664 9.922 -4.32 1 98.81 300 ALA A O 1
ATOM 2394 N N . HIS A 1 301 ? -11.523 9.047 -6.395 1 98.75 301 HIS A N 1
ATOM 2395 C CA . HIS A 1 301 ? -11.891 10.281 -7.082 1 98.75 301 HIS A CA 1
ATOM 2396 C C . HIS A 1 301 ? -13.25 10.781 -6.629 1 98.75 301 HIS A C 1
ATOM 2398 O O . HIS A 1 301 ? -13.406 11.961 -6.285 1 98.75 301 HIS A O 1
ATOM 2404 N N . VAL A 1 302 ? -14.211 9.891 -6.598 1 98.81 302 VAL A N 1
ATOM 2405 C CA . VAL A 1 302 ? -15.578 10.25 -6.234 1 98.81 302 VAL A CA 1
ATOM 2406 C C . VAL A 1 302 ? -15.625 10.688 -4.773 1 98.81 302 VAL A C 1
ATOM 2408 O O . VAL A 1 302 ? -16.281 11.672 -4.434 1 98.81 302 VAL A O 1
ATOM 2411 N N . ALA A 1 303 ? -14.945 9.984 -3.895 1 98.88 303 ALA A N 1
ATOM 2412 C CA . ALA A 1 303 ? -14.93 10.305 -2.471 1 98.88 303 ALA A CA 1
ATOM 2413 C C . ALA A 1 303 ? -14.383 11.711 -2.234 1 98.88 303 ALA A C 1
ATOM 2415 O O . ALA A 1 303 ? -15 12.508 -1.522 1 98.88 303 ALA A O 1
ATOM 2416 N N . LEU A 1 304 ? -13.25 12.016 -2.883 1 98.88 304 LEU A N 1
ATOM 2417 C CA . LEU A 1 304 ? -12.641 13.32 -2.697 1 98.88 304 LEU A CA 1
ATOM 2418 C C . LEU A 1 304 ? -13.516 14.422 -3.295 1 98.88 304 LEU A C 1
ATOM 2420 O O . LEU A 1 304 ? -13.711 15.469 -2.674 1 98.88 304 LEU A O 1
ATOM 2424 N N . LYS A 1 305 ? -13.992 14.164 -4.512 1 98.75 305 LYS A N 1
ATOM 2425 C CA . LYS A 1 305 ? -14.852 15.141 -5.18 1 98.75 305 LYS A CA 1
ATOM 2426 C C . LYS A 1 305 ? -16.047 15.5 -4.312 1 98.75 305 LYS A C 1
ATOM 2428 O O . LYS A 1 305 ? -16.391 16.672 -4.168 1 98.75 305 LYS A O 1
ATOM 2433 N N . ARG A 1 306 ? -16.672 14.539 -3.748 1 98.75 306 ARG A N 1
ATOM 2434 C CA . ARG A 1 306 ? -17.844 14.758 -2.898 1 98.75 306 ARG A CA 1
ATOM 2435 C C . ARG A 1 306 ? -17.469 15.508 -1.628 1 98.75 306 ARG A C 1
ATOM 2437 O O . ARG A 1 306 ? -18.188 16.406 -1.188 1 98.75 306 ARG A O 1
ATOM 2444 N N . LEU A 1 307 ? -16.344 15.164 -1.033 1 98.75 307 LEU A N 1
ATOM 2445 C CA . LEU A 1 307 ? -15.891 15.867 0.16 1 98.75 307 LEU A CA 1
ATOM 2446 C C . LEU A 1 307 ? -15.664 17.344 -0.135 1 98.75 307 LEU A C 1
ATOM 2448 O O . LEU A 1 307 ? -16.062 18.219 0.648 1 98.75 307 LEU A O 1
ATOM 2452 N N . LEU A 1 308 ? -15.008 17.641 -1.279 1 98.06 308 LEU A N 1
ATOM 2453 C CA . LEU A 1 308 ? -14.703 19.031 -1.643 1 98.06 308 LEU A CA 1
ATOM 2454 C C . LEU A 1 308 ? -15.984 19.812 -1.881 1 98.06 308 LEU A C 1
ATOM 2456 O O . LEU A 1 308 ? -16.062 21 -1.529 1 98.06 308 LEU A O 1
ATOM 2460 N N . LYS A 1 309 ? -17 19.156 -2.471 1 98.19 309 LYS A N 1
ATOM 2461 C CA . LYS A 1 309 ? -18.297 19.812 -2.631 1 98.19 309 LYS A CA 1
ATOM 2462 C C . LYS A 1 309 ? -18.891 20.188 -1.278 1 98.19 309 LYS A C 1
ATOM 2464 O O . LYS A 1 309 ? -19.422 21.281 -1.107 1 98.19 309 LYS A O 1
ATOM 2469 N N . LEU A 1 310 ? -18.828 19.281 -0.317 1 96.75 310 LEU A N 1
ATOM 2470 C CA . LEU A 1 310 ? -19.344 19.547 1.024 1 96.75 310 LEU A CA 1
ATOM 2471 C C . LEU A 1 310 ? -18.594 20.703 1.675 1 96.75 310 LEU A C 1
ATOM 2473 O O . LEU A 1 310 ? -19.203 21.562 2.318 1 96.75 310 LEU A O 1
ATOM 2477 N N . ILE A 1 311 ? -17.281 20.641 1.51 1 93.62 311 ILE A N 1
ATOM 2478 C CA . ILE A 1 311 ? -16.438 21.688 2.09 1 93.62 311 ILE A CA 1
ATOM 2479 C C . ILE A 1 311 ? -16.828 23.047 1.511 1 93.62 311 ILE A C 1
ATOM 2481 O O . ILE A 1 311 ? -16.797 24.062 2.217 1 93.62 311 ILE A O 1
ATOM 2485 N N . GLN A 1 312 ? -17.266 23.047 0.255 1 92.38 312 GLN A N 1
ATOM 2486 C CA . GLN A 1 312 ? -17.641 24.281 -0.426 1 92.38 312 GLN A CA 1
ATOM 2487 C C . GLN A 1 312 ? -19.078 24.688 -0.087 1 92.38 312 GLN A C 1
ATOM 2489 O O . GLN A 1 312 ? -19.578 25.703 -0.578 1 92.38 312 GLN A O 1
ATOM 2494 N N . GLY A 1 313 ? -19.75 23.891 0.67 1 93.06 313 GLY A N 1
ATOM 2495 C CA . GLY A 1 313 ? -21.062 24.266 1.164 1 93.06 313 GLY A CA 1
ATOM 2496 C C . GLY A 1 313 ? -22.188 23.703 0.318 1 93.06 313 GLY A C 1
ATOM 2497 O O . GLY A 1 313 ? -23.359 24.062 0.508 1 93.06 313 GLY A O 1
ATOM 2498 N N . GLU A 1 314 ? -21.812 22.828 -0.618 1 94.94 314 GLU A N 1
ATOM 2499 C CA . GLU A 1 314 ? -22.828 22.188 -1.44 1 94.94 314 GLU A CA 1
ATOM 2500 C C . GLU A 1 314 ? -23.547 21.078 -0.677 1 94.94 314 GLU A C 1
ATOM 2502 O O . GLU A 1 314 ? -22.953 20.453 0.206 1 94.94 314 GLU A O 1
ATOM 2507 N N . THR A 1 315 ? -24.812 20.906 -1.034 1 93.44 315 THR A N 1
ATOM 2508 C CA . THR A 1 315 ? -25.594 19.812 -0.47 1 93.44 315 THR A CA 1
ATOM 2509 C C . THR A 1 315 ? -25.594 18.609 -1.412 1 93.44 315 THR A C 1
ATOM 2511 O O . THR A 1 315 ? -25.703 18.766 -2.629 1 93.44 315 THR A O 1
ATOM 2514 N N . LEU A 1 316 ? -25.375 17.5 -0.816 1 95.75 316 LEU A N 1
ATOM 2515 C CA . LEU A 1 316 ? -25.406 16.25 -1.587 1 95.75 316 LEU A CA 1
ATOM 2516 C C . LEU A 1 316 ? -26.641 15.43 -1.247 1 95.75 316 LEU A C 1
ATOM 2518 O O . LEU A 1 316 ? -26.766 14.938 -0.124 1 95.75 316 LEU A O 1
ATOM 2522 N N . ASP A 1 317 ? -27.531 15.242 -2.174 1 94.38 317 ASP A N 1
ATOM 2523 C CA . ASP A 1 317 ? -28.797 14.547 -1.944 1 94.38 317 ASP A CA 1
ATOM 2524 C C . ASP A 1 317 ? -28.578 13.047 -1.788 1 94.38 317 ASP A C 1
ATOM 2526 O O . ASP A 1 317 ? -29.156 12.422 -0.903 1 94.38 317 ASP A O 1
ATOM 2530 N N . GLU A 1 318 ? -27.797 12.523 -2.689 1 96.88 318 GLU A N 1
ATOM 2531 C CA . GLU A 1 318 ? -27.5 11.102 -2.594 1 96.88 318 GLU A CA 1
ATOM 2532 C C . GLU A 1 318 ? -26.438 10.828 -1.531 1 96.88 318 GLU A C 1
ATOM 2534 O O . GLU A 1 318 ? -25.297 11.305 -1.642 1 96.88 318 GLU A O 1
ATOM 2539 N N . LEU A 1 319 ? -26.797 10.023 -0.501 1 97.5 319 LEU A N 1
ATOM 2540 C CA . LEU A 1 319 ? -25.906 9.82 0.637 1 97.5 319 LEU A CA 1
ATOM 2541 C C . LEU A 1 319 ? -24.938 8.672 0.371 1 97.5 319 LEU A C 1
ATOM 2543 O O . LEU A 1 319 ? -23.844 8.625 0.949 1 97.5 319 LEU A O 1
ATOM 2547 N N . ASN A 1 320 ? -25.344 7.781 -0.486 1 98.12 320 ASN A N 1
ATOM 2548 C CA . ASN A 1 320 ? -24.516 6.609 -0.772 1 98.12 320 ASN A CA 1
ATOM 2549 C C . ASN A 1 320 ? -24.297 6.438 -2.271 1 98.12 320 ASN A C 1
ATOM 2551 O O . ASN A 1 320 ? -25.25 6.336 -3.041 1 98.12 320 ASN A O 1
ATOM 2555 N N . ILE A 1 321 ? -23.047 6.52 -2.625 1 98.38 321 ILE A N 1
ATOM 2556 C CA . ILE A 1 321 ? -22.688 6.227 -4.004 1 98.38 321 ILE A CA 1
ATOM 2557 C C . ILE A 1 321 ? -22.172 4.793 -4.109 1 98.38 321 ILE A C 1
ATOM 2559 O O . ILE A 1 321 ? -21.266 4.395 -3.385 1 98.38 321 ILE A O 1
ATOM 2563 N N . LYS A 1 322 ? -22.75 4.027 -4.98 1 97.75 322 LYS A N 1
ATOM 2564 C CA . LYS A 1 322 ? -22.344 2.654 -5.262 1 97.75 322 LYS A CA 1
ATOM 2565 C C . LYS A 1 322 ? -21.688 2.545 -6.641 1 97.75 322 LYS A C 1
ATOM 2567 O O . LYS A 1 322 ? -22.391 2.484 -7.656 1 97.75 322 LYS A O 1
ATOM 2572 N N . ASN A 1 323 ? -20.375 2.486 -6.691 1 98.44 323 ASN A N 1
ATOM 2573 C CA . ASN A 1 323 ? -19.688 2.287 -7.965 1 98.44 323 ASN A CA 1
ATOM 2574 C C . ASN A 1 323 ? -19.922 0.885 -8.516 1 98.44 323 ASN A C 1
ATOM 2576 O O . ASN A 1 323 ? -19.984 -0.085 -7.758 1 98.44 323 ASN A O 1
ATOM 2580 N N . PRO A 1 324 ? -20.062 0.754 -9.82 1 98.56 324 PRO A N 1
ATOM 2581 C CA . PRO A 1 324 ? -20.312 -0.562 -10.414 1 98.56 324 PRO A CA 1
ATOM 2582 C C . PRO A 1 324 ? -19.094 -1.481 -10.336 1 98.56 324 PRO A C 1
ATOM 2584 O O . PRO A 1 324 ? -17.969 -1.006 -10.211 1 98.56 324 PRO A O 1
ATOM 2587 N N . VAL A 1 325 ? -19.391 -2.781 -10.344 1 98.81 325 VAL A N 1
ATOM 2588 C CA . VAL A 1 325 ? -18.359 -3.818 -10.359 1 98.81 325 VAL A CA 1
ATOM 2589 C C . VAL A 1 325 ? -18.688 -4.855 -11.438 1 98.81 325 VAL A C 1
ATOM 2591 O O . VAL A 1 325 ? -19.812 -4.895 -11.938 1 98.81 325 VAL A O 1
ATOM 2594 N N . TYR A 1 326 ? -17.688 -5.625 -11.836 1 98.88 326 TYR A N 1
ATOM 2595 C CA . TYR A 1 326 ? -17.969 -6.66 -12.82 1 98.88 326 TYR A CA 1
ATOM 2596 C C . TYR A 1 326 ? -17.031 -7.855 -12.633 1 98.88 326 TYR A C 1
ATOM 2598 O O . TYR A 1 326 ? -15.898 -7.699 -12.172 1 98.88 326 TYR A O 1
ATOM 2606 N N . LEU A 1 327 ? -17.562 -8.984 -13 1 98.88 327 LEU A N 1
ATOM 2607 C CA . LEU A 1 327 ? -16.828 -10.242 -12.914 1 98.88 327 LEU A CA 1
ATOM 2608 C C . LEU A 1 327 ? -15.758 -10.312 -14 1 98.88 327 LEU A C 1
ATOM 2610 O O . LEU A 1 327 ? -16.016 -9.969 -15.156 1 98.88 327 LEU A O 1
ATOM 2614 N N . VAL A 1 328 ? -14.578 -10.648 -13.664 1 98.88 328 VAL A N 1
ATOM 2615 C CA . VAL A 1 328 ? -13.484 -10.93 -14.578 1 98.88 328 VAL A CA 1
ATOM 2616 C C . VAL A 1 328 ? -13.148 -12.414 -14.555 1 98.88 328 VAL A C 1
ATOM 2618 O O . VAL A 1 328 ? -12.602 -12.922 -13.57 1 98.88 328 VAL A O 1
ATOM 2621 N N . LYS A 1 329 ? -13.492 -13.094 -15.578 1 98.81 329 LYS A N 1
ATOM 2622 C CA . LYS A 1 329 ? -13.25 -14.531 -15.672 1 98.81 329 LYS A CA 1
ATOM 2623 C C . LYS A 1 329 ? -11.812 -14.82 -16.094 1 98.81 329 LYS A C 1
ATOM 2625 O O . LYS A 1 329 ? -11.32 -14.25 -17.062 1 98.81 329 LYS A O 1
ATOM 2630 N N . ARG A 1 330 ? -11.156 -15.688 -15.273 1 98.19 330 ARG A N 1
ATOM 2631 C CA . ARG A 1 330 ? -9.82 -16.156 -15.617 1 98.19 330 ARG A CA 1
ATOM 2632 C C . ARG A 1 330 ? -9.719 -17.672 -15.5 1 98.19 330 ARG A C 1
ATOM 2634 O O . ARG A 1 330 ? -10.625 -18.391 -15.914 1 98.19 330 ARG A O 1
ATOM 2641 N N . ASP A 1 331 ? -8.617 -18.172 -14.852 1 97.94 331 ASP A N 1
ATOM 2642 C CA . ASP A 1 331 ? -8.32 -19.594 -15.047 1 97.94 331 ASP A CA 1
ATOM 2643 C C . ASP A 1 331 ? -8.617 -20.391 -13.781 1 97.94 331 ASP A C 1
ATOM 2645 O O . ASP A 1 331 ? -8.422 -21.609 -13.758 1 97.94 331 ASP A O 1
ATOM 2649 N N . SER A 1 332 ? -9.18 -19.75 -12.75 1 98.75 332 SER A N 1
ATOM 2650 C CA . SER A 1 332 ? -9.266 -20.438 -11.453 1 98.75 332 SER A CA 1
ATOM 2651 C C . SER A 1 332 ? -10.625 -21.109 -11.273 1 98.75 332 SER A C 1
ATOM 2653 O O . SER A 1 332 ? -10.938 -21.594 -10.188 1 98.75 332 SER A O 1
ATOM 2655 N N . VAL A 1 333 ? -11.477 -21.125 -12.312 1 98.88 333 VAL A N 1
ATOM 2656 C CA . VAL A 1 333 ? -12.773 -21.797 -12.266 1 98.88 333 VAL A CA 1
ATOM 2657 C C . VAL A 1 333 ? -12.898 -22.781 -13.43 1 98.88 333 VAL A C 1
ATOM 2659 O O . VAL A 1 333 ? -12.641 -22.422 -14.578 1 98.88 333 VAL A O 1
ATOM 2662 N N . ARG A 1 334 ? -13.203 -23.984 -13.109 1 98.12 334 ARG A N 1
ATOM 2663 C CA . ARG A 1 334 ? -13.477 -24.984 -14.148 1 98.12 334 ARG A CA 1
ATOM 2664 C C . ARG A 1 334 ? -14.906 -24.859 -14.656 1 98.12 334 ARG A C 1
ATOM 2666 O O . ARG A 1 334 ? -15.859 -25.062 -13.906 1 98.12 334 ARG A O 1
ATOM 2673 N N . GLU A 1 335 ? -15.086 -24.5 -15.883 1 95.44 335 GLU A N 1
ATOM 2674 C CA . GLU A 1 335 ? -16.422 -24.344 -16.469 1 95.44 335 GLU A CA 1
ATOM 2675 C C . GLU A 1 335 ? -16.969 -25.672 -16.953 1 95.44 335 GLU A C 1
ATOM 2677 O O . GLU A 1 335 ? -16.203 -26.531 -17.406 1 95.44 335 GLU A O 1
ATOM 2682 N N . MET B 1 1 ? -17.719 31.172 18.156 1 46.03 1 MET B N 1
ATOM 2683 C CA . MET B 1 1 ? -16.484 30.453 18.391 1 46.03 1 MET B CA 1
ATOM 2684 C C . MET B 1 1 ? -15.656 31.109 19.484 1 46.03 1 MET B C 1
ATOM 2686 O O . MET B 1 1 ? -15.477 32.344 19.484 1 46.03 1 MET B O 1
ATOM 2690 N N . ILE B 1 2 ? -15.445 30.469 20.562 1 60.97 2 ILE B N 1
ATOM 2691 C CA . ILE B 1 2 ? -14.742 30.969 21.734 1 60.97 2 ILE B CA 1
ATOM 2692 C C . ILE B 1 2 ? -13.273 31.188 21.406 1 60.97 2 ILE B C 1
ATOM 2694 O O . ILE B 1 2 ? -12.641 30.344 20.766 1 60.97 2 ILE B O 1
ATOM 2698 N N . ARG B 1 3 ? -12.797 32.438 21.391 1 65.62 3 ARG B N 1
ATOM 2699 C CA . ARG B 1 3 ? -11.406 32.812 21.141 1 65.62 3 ARG B CA 1
ATOM 2700 C C . ARG B 1 3 ? -10.547 32.625 22.375 1 65.62 3 ARG B C 1
ATOM 2702 O O . ARG B 1 3 ? -11.07 32.438 23.484 1 65.62 3 ARG B O 1
ATOM 2709 N N . LEU B 1 4 ? -9.305 32.625 22.016 1 70.06 4 LEU B N 1
ATOM 2710 C CA . LEU B 1 4 ? -8.367 32.5 23.125 1 70.06 4 LEU B CA 1
ATOM 2711 C C . LEU B 1 4 ? -8.609 33.594 24.156 1 70.06 4 LEU B C 1
ATOM 2713 O O . LEU B 1 4 ? -8.5 33.375 25.359 1 70.06 4 LEU B O 1
ATOM 2717 N N . GLN B 1 5 ? -9.016 34.781 23.641 1 75.44 5 GLN B N 1
ATOM 2718 C CA . GLN B 1 5 ? -9.281 35.938 24.516 1 75.44 5 GLN B CA 1
ATOM 2719 C C . GLN B 1 5 ? -10.508 35.688 25.391 1 75.44 5 GLN B C 1
ATOM 2721 O O . GLN B 1 5 ? -10.531 36.062 26.562 1 75.44 5 GLN B O 1
ATOM 2726 N N . ASP B 1 6 ? -11.477 35.031 24.797 1 78.75 6 ASP B N 1
ATOM 2727 C CA . ASP B 1 6 ? -12.672 34.719 25.578 1 78.75 6 ASP B CA 1
ATOM 2728 C C . ASP B 1 6 ? -12.344 33.75 26.719 1 78.75 6 ASP B C 1
ATOM 2730 O O . ASP B 1 6 ? -12.836 33.906 27.844 1 78.75 6 ASP B O 1
ATOM 2734 N N . ILE B 1 7 ? -11.516 32.812 26.328 1 78.75 7 ILE B N 1
ATOM 2735 C CA . ILE B 1 7 ? -11.086 31.828 27.328 1 78.75 7 ILE B CA 1
ATOM 2736 C C . ILE B 1 7 ? -10.281 32.531 28.422 1 78.75 7 ILE B C 1
ATOM 2738 O O . ILE B 1 7 ? -10.438 32.25 29.609 1 78.75 7 ILE B O 1
ATOM 2742 N N . ALA B 1 8 ? -9.523 33.438 27.969 1 83.12 8 ALA B N 1
ATOM 2743 C CA . ALA B 1 8 ? -8.719 34.219 28.906 1 83.12 8 ALA B CA 1
ATOM 2744 C C . ALA B 1 8 ? -9.602 35 29.859 1 83.12 8 ALA B C 1
ATOM 2746 O O . ALA B 1 8 ? -9.359 35.031 31.078 1 83.12 8 ALA B O 1
ATOM 2747 N N . GLU B 1 9 ? -10.57 35.562 29.359 1 84.88 9 GLU B N 1
ATOM 2748 C CA . GLU B 1 9 ? -11.516 36.344 30.156 1 84.88 9 GLU B CA 1
ATOM 2749 C C . GLU B 1 9 ? -12.297 35.469 31.125 1 84.88 9 GLU B C 1
ATOM 2751 O O . GLU B 1 9 ? -12.492 35.812 32.281 1 84.88 9 GLU B O 1
ATOM 2756 N N . MET B 1 10 ? -12.664 34.312 30.625 1 84.69 10 MET B N 1
ATOM 2757 C CA . MET B 1 10 ? -13.398 33.375 31.453 1 84.69 10 MET B CA 1
ATOM 2758 C C . MET B 1 10 ? -12.523 32.844 32.594 1 84.69 10 MET B C 1
ATOM 2760 O O . MET B 1 10 ? -13.023 32.594 33.688 1 84.69 10 MET B O 1
ATOM 2764 N N . ALA B 1 11 ? -11.297 32.688 32.219 1 84.62 11 ALA B N 1
ATOM 2765 C CA . ALA B 1 11 ? -10.344 32.125 33.188 1 84.62 11 ALA B CA 1
ATOM 2766 C C . ALA B 1 11 ? -9.75 33.219 34.062 1 84.62 11 ALA B C 1
ATOM 2768 O O . ALA B 1 11 ? -9.156 32.938 35.125 1 84.62 11 ALA B O 1
ATOM 2769 N N . GLY B 1 12 ? -9.992 34.531 33.688 1 88.38 12 GLY B N 1
ATOM 2770 C CA . GLY B 1 12 ? -9.445 35.656 34.438 1 88.38 12 GLY B CA 1
ATOM 2771 C C . GLY B 1 12 ? -7.941 35.781 34.312 1 88.38 12 GLY B C 1
ATOM 2772 O O . GLY B 1 12 ? -7.258 36.125 35.281 1 88.38 12 GLY B O 1
ATOM 2773 N N . VAL B 1 13 ? -7.441 35.25 33.312 1 85.94 13 VAL B N 1
ATOM 2774 C CA . VAL B 1 13 ? -6.004 35.312 33.062 1 85.94 13 VAL B CA 1
ATOM 2775 C C . VAL B 1 13 ? -5.746 35.969 31.703 1 85.94 13 VAL B C 1
ATOM 2777 O O . VAL B 1 13 ? -6.684 36.312 30.984 1 85.94 13 VAL B O 1
ATOM 2780 N N . SER B 1 14 ? -4.52 36.25 31.5 1 81.31 14 SER B N 1
ATOM 2781 C CA . SER B 1 14 ? -4.16 36.844 30.203 1 81.31 14 SER B CA 1
ATOM 2782 C C . SER B 1 14 ? -4.324 35.844 29.078 1 81.31 14 SER B C 1
ATOM 2784 O O . SER B 1 14 ? -4.293 34.625 29.297 1 81.31 14 SER B O 1
ATOM 2786 N N . ARG B 1 15 ? -4.449 36.375 27.859 1 77.88 15 ARG B N 1
ATOM 2787 C CA . ARG B 1 15 ? -4.5 35.531 26.656 1 77.88 15 ARG B CA 1
ATOM 2788 C C . ARG B 1 15 ? -3.238 34.688 26.531 1 77.88 15 ARG B C 1
ATOM 2790 O O . ARG B 1 15 ? -3.305 33.531 26.125 1 77.88 15 ARG B O 1
ATOM 2797 N N . THR B 1 16 ? -2.201 35.281 27.016 1 72.69 16 THR B N 1
ATOM 2798 C CA . THR B 1 16 ? -0.912 34.594 26.984 1 72.69 16 THR B CA 1
ATOM 2799 C C . THR B 1 16 ? -0.904 33.406 27.922 1 72.69 16 THR B C 1
ATOM 2801 O O . THR B 1 16 ? -0.368 32.344 27.594 1 72.69 16 THR B O 1
ATOM 2804 N N . THR B 1 17 ? -1.538 33.625 29.031 1 77.12 17 THR B N 1
ATOM 2805 C CA . THR B 1 17 ? -1.602 32.531 30.016 1 77.12 17 THR B CA 1
ATOM 2806 C C . THR B 1 17 ? -2.428 31.359 29.484 1 77.12 17 THR B C 1
ATOM 2808 O O . THR B 1 17 ? -2.033 30.203 29.625 1 77.12 17 THR B O 1
ATOM 2811 N N . VAL B 1 18 ? -3.537 31.688 28.797 1 73.62 18 VAL B N 1
ATOM 2812 C CA . VAL B 1 18 ? -4.375 30.641 28.219 1 73.62 18 VAL B CA 1
ATOM 2813 C C . VAL B 1 18 ? -3.609 29.922 27.109 1 73.62 18 VAL B C 1
ATOM 2815 O O . VAL B 1 18 ? -3.613 28.688 27.031 1 73.62 18 VAL B O 1
ATOM 2818 N N . SER B 1 19 ? -2.965 30.672 26.406 1 68.12 19 SER B N 1
ATOM 2819 C CA . SER B 1 19 ? -2.156 30.109 25.312 1 68.12 19 SER B CA 1
ATOM 2820 C C . SER B 1 19 ? -1.072 29.188 25.859 1 68.12 19 SER B C 1
ATOM 2822 O O . SER B 1 19 ? -0.851 28.109 25.312 1 68.12 19 SER B O 1
ATOM 2824 N N . ASN B 1 20 ? -0.529 29.625 26.906 1 63.19 20 ASN B N 1
ATOM 2825 C CA . ASN B 1 20 ? 0.519 28.828 27.547 1 63.19 20 ASN B CA 1
ATOM 2826 C C . ASN B 1 20 ? -0.015 27.5 28.047 1 63.19 20 ASN B C 1
ATOM 2828 O O . ASN B 1 20 ? 0.617 26.453 27.828 1 63.19 20 ASN B O 1
ATOM 2832 N N . VAL B 1 21 ? -1.14 27.531 28.609 1 63.69 21 VAL B N 1
ATOM 2833 C CA . VAL B 1 21 ? -1.749 26.312 29.156 1 63.69 21 VAL B CA 1
ATOM 2834 C C . VAL B 1 21 ? -2.119 25.375 28 1 63.69 21 VAL B C 1
ATOM 2836 O O . VAL B 1 21 ? -1.847 24.172 28.062 1 63.69 21 VAL B O 1
ATOM 2839 N N . ILE B 1 22 ? -2.645 25.938 27 1 62.78 22 ILE B N 1
ATOM 2840 C CA . ILE B 1 22 ? -3.111 25.156 25.859 1 62.78 22 ILE B CA 1
ATOM 2841 C C . ILE B 1 22 ? -1.921 24.516 25.156 1 62.78 22 ILE B C 1
ATOM 2843 O O . ILE B 1 22 ? -2.006 23.375 24.703 1 62.78 22 ILE B O 1
ATOM 2847 N N . ASN B 1 23 ? -0.796 25.188 25.406 1 57.47 23 ASN B N 1
ATOM 2848 C CA . ASN B 1 23 ? 0.381 24.75 24.656 1 57.47 23 ASN B CA 1
ATOM 2849 C C . ASN B 1 23 ? 1.351 23.984 25.562 1 57.47 23 ASN B C 1
ATOM 2851 O O . ASN B 1 23 ? 2.479 23.688 25.156 1 57.47 23 ASN B O 1
ATOM 2855 N N . GLY B 1 24 ? 0.955 23.75 26.594 1 56.5 24 GLY B N 1
ATOM 2856 C CA . GLY B 1 24 ? 1.72 22.938 27.531 1 56.5 24 GLY B CA 1
ATOM 2857 C C . GLY B 1 24 ? 2.873 23.688 28.156 1 56.5 24 GLY B C 1
ATOM 2858 O O . GLY B 1 24 ? 3.736 23.094 28.812 1 56.5 24 GLY B O 1
ATOM 2859 N N . ASN B 1 25 ? 2.943 24.922 27.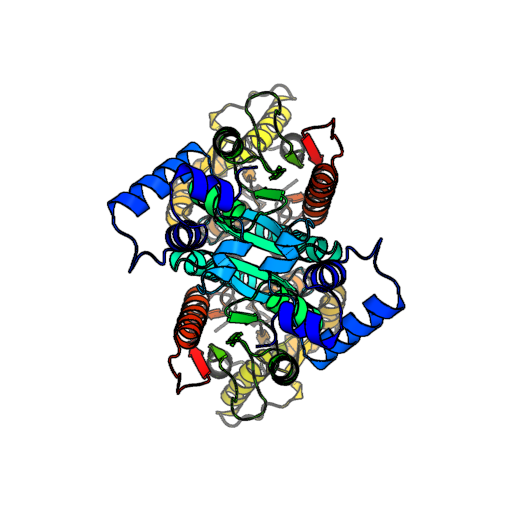875 1 55.88 25 ASN B N 1
ATOM 2860 C CA . ASN B 1 25 ? 3.959 25.75 28.516 1 55.88 25 ASN B CA 1
ATOM 2861 C C . ASN B 1 25 ? 3.504 26.234 29.891 1 55.88 25 ASN B C 1
ATOM 2863 O O . ASN B 1 25 ? 3.236 27.422 30.078 1 55.88 25 ASN B O 1
ATOM 2867 N N . THR B 1 26 ? 3.455 25.312 30.891 1 60.78 26 THR B N 1
ATOM 2868 C CA . THR B 1 26 ? 2.762 25.594 32.125 1 60.78 26 THR B CA 1
ATOM 2869 C C . THR B 1 26 ? 3.76 25.828 33.25 1 60.78 26 THR B C 1
ATOM 2871 O O . THR B 1 26 ? 3.383 25.859 34.438 1 60.78 26 THR B O 1
ATOM 2874 N N . LYS B 1 27 ? 4.977 25.953 32.844 1 65.19 27 LYS B N 1
ATOM 2875 C CA . LYS B 1 27 ? 6.008 26.078 33.844 1 65.19 27 LYS B CA 1
ATOM 2876 C C . LYS B 1 27 ? 5.73 27.25 34.781 1 65.19 27 LYS B C 1
ATOM 2878 O O . LYS B 1 27 ? 6.039 27.203 35.969 1 65.19 27 LYS B O 1
ATOM 2883 N N . ARG B 1 28 ? 5.199 28.312 34.375 1 75.31 28 ARG B N 1
ATOM 2884 C CA . ARG B 1 28 ? 4.988 29.516 35.188 1 75.31 28 ARG B CA 1
ATOM 2885 C C . ARG B 1 28 ? 3.51 29.703 35.5 1 75.31 28 ARG B C 1
ATOM 2887 O O . ARG B 1 28 ? 3.092 30.797 35.875 1 75.31 28 ARG B O 1
ATOM 2894 N N . VAL B 1 29 ? 2.76 28.656 35.219 1 76.44 29 VAL B N 1
ATOM 2895 C CA . VAL B 1 29 ? 1.323 28.719 35.469 1 76.44 29 VAL B CA 1
ATOM 2896 C C . VAL B 1 29 ? 0.949 27.812 36.625 1 76.44 29 VAL B C 1
ATOM 2898 O O . VAL B 1 29 ? 1.385 26.656 36.688 1 76.44 29 VAL B O 1
ATOM 2901 N N . SER B 1 30 ? 0.313 28.375 37.625 1 78.75 30 SER B N 1
ATOM 2902 C CA . SER B 1 30 ? -0.096 27.594 38.781 1 78.75 30 SER B CA 1
ATOM 2903 C C . SER B 1 30 ? -1.024 26.453 38.406 1 78.75 30 SER B C 1
ATOM 2905 O O . SER B 1 30 ? -1.746 26.547 37.406 1 78.75 30 SER B O 1
ATOM 2907 N N . GLN B 1 31 ? -0.968 25.359 39.094 1 75.62 31 GLN B N 1
ATOM 2908 C CA . GLN B 1 31 ? -1.827 24.203 38.844 1 75.62 31 GLN B CA 1
ATOM 2909 C C . GLN B 1 31 ? -3.301 24.609 38.875 1 75.62 31 GLN B C 1
ATOM 2911 O O . GLN B 1 31 ? -4.105 24.094 38.094 1 75.62 31 GLN B O 1
ATOM 2916 N N . LYS B 1 32 ? -3.641 25.5 39.781 1 80.19 32 LYS B N 1
ATOM 2917 C CA . LYS B 1 32 ? -5.016 25.969 39.906 1 80.19 32 LYS B CA 1
ATOM 2918 C C . LYS B 1 32 ? -5.473 26.625 38.594 1 80.19 32 LYS B C 1
ATOM 2920 O O . LYS B 1 32 ? -6.59 26.391 38.125 1 80.19 32 LYS B O 1
ATOM 2925 N N . THR B 1 33 ? -4.629 27.406 38 1 81.81 33 THR B N 1
ATOM 2926 C CA . THR B 1 33 ? -4.93 28.109 36.75 1 81.81 33 THR B CA 1
ATOM 2927 C C . THR B 1 33 ? -5.004 27.125 35.594 1 81.81 33 THR B C 1
ATOM 2929 O O . THR B 1 33 ? -5.887 27.25 34.719 1 81.81 33 THR B O 1
ATOM 2932 N N . ILE B 1 34 ? -4.105 26.172 35.5 1 75.44 34 ILE B N 1
ATOM 2933 C CA . ILE B 1 34 ? -4.102 25.141 34.469 1 75.44 34 ILE B CA 1
ATOM 2934 C C . ILE B 1 34 ? -5.426 24.391 34.5 1 75.44 34 ILE B C 1
ATOM 2936 O O . ILE B 1 34 ? -6.059 24.188 33.469 1 75.44 34 ILE B O 1
ATOM 2940 N N . ASP B 1 35 ? -5.777 24.016 35.688 1 73.62 35 ASP B N 1
ATOM 2941 C CA . ASP B 1 35 ? -7.016 23.25 35.875 1 73.62 35 ASP B CA 1
ATOM 2942 C C . ASP B 1 35 ? -8.227 24.078 35.406 1 73.62 35 ASP B C 1
ATOM 2944 O O . ASP B 1 35 ? -9.125 23.562 34.75 1 73.62 35 ASP B O 1
ATOM 2948 N N . LYS B 1 36 ? -8.234 25.312 35.812 1 80.69 36 LYS B N 1
ATOM 2949 C CA . LYS B 1 36 ? -9.328 26.203 35.438 1 80.69 36 LYS B CA 1
ATOM 2950 C C . LYS B 1 36 ? -9.43 26.375 33.938 1 80.69 36 LYS B C 1
ATOM 2952 O O . LYS B 1 36 ? -10.516 26.266 33.375 1 80.69 36 LYS B O 1
ATOM 2957 N N . ILE B 1 37 ? -8.297 26.609 33.344 1 77.88 37 ILE B N 1
ATOM 2958 C CA . ILE B 1 37 ? -8.266 26.797 31.875 1 77.88 37 ILE B CA 1
ATOM 2959 C C . ILE B 1 37 ? -8.672 25.5 31.188 1 77.88 37 ILE B C 1
ATOM 2961 O O . ILE B 1 37 ? -9.469 25.516 30.25 1 77.88 37 ILE B O 1
ATOM 2965 N N . THR B 1 38 ? -8.109 24.422 31.641 1 68.31 38 THR B N 1
ATOM 2966 C CA . THR B 1 38 ? -8.422 23.109 31.062 1 68.31 38 THR B CA 1
ATOM 2967 C C . THR B 1 38 ? -9.914 22.812 31.172 1 68.31 38 THR B C 1
ATOM 2969 O O . THR B 1 38 ? -10.516 22.297 30.234 1 68.31 38 THR B O 1
ATOM 2972 N N . THR B 1 39 ? -10.445 23.141 32.344 1 71.5 39 THR B N 1
ATOM 2973 C CA . THR B 1 39 ? -11.875 22.969 32.531 1 71.5 39 THR B CA 1
ATOM 2974 C C . THR B 1 39 ? -12.68 23.812 31.578 1 71.5 39 THR B C 1
ATOM 2976 O O . THR B 1 39 ? -13.641 23.344 30.969 1 71.5 39 THR B O 1
ATOM 2979 N N . ILE B 1 40 ? -12.266 25.047 31.391 1 75.75 40 ILE B N 1
ATOM 2980 C CA . ILE B 1 40 ? -12.953 25.953 30.484 1 75.75 40 ILE B CA 1
ATOM 2981 C C . ILE B 1 40 ? -12.82 25.453 29.047 1 75.75 40 ILE B C 1
ATOM 2983 O O . ILE B 1 40 ? -13.797 25.469 28.281 1 75.75 40 ILE B O 1
ATOM 2987 N N . LEU B 1 41 ? -11.609 25.031 28.797 1 66.25 41 LEU B N 1
ATOM 2988 C CA . LEU B 1 41 ? -11.375 24.516 27.453 1 66.25 41 LEU B CA 1
ATOM 2989 C C . LEU B 1 41 ? -12.281 23.328 27.156 1 66.25 41 LEU B C 1
ATOM 2991 O O . LEU B 1 41 ? -12.875 23.25 26.078 1 66.25 41 LEU B O 1
ATOM 2995 N N . LYS B 1 42 ? -12.383 22.516 28.109 1 62.03 42 LYS B N 1
ATOM 2996 C CA . LYS B 1 42 ? -13.242 21.344 28 1 62.03 42 LYS B CA 1
ATOM 2997 C C . LYS B 1 42 ? -14.711 21.75 27.922 1 62.03 42 LYS B C 1
ATOM 2999 O O . LYS B 1 42 ? -15.461 21.234 27.094 1 62.03 42 LYS B O 1
ATOM 3004 N N . GLU B 1 43 ? -15.047 22.625 28.828 1 65.44 43 GLU B N 1
ATOM 3005 C CA . GLU B 1 43 ? -16.438 23.062 28.906 1 65.44 43 GLU B CA 1
ATOM 3006 C C . GLU B 1 43 ? -16.844 23.812 27.625 1 65.44 43 GLU B C 1
ATOM 3008 O O . GLU B 1 43 ? -18 23.703 27.188 1 65.44 43 GLU B O 1
ATOM 3013 N N . GLN B 1 44 ? -15.789 24.469 27.141 1 62.69 44 GLN B N 1
ATOM 3014 C CA . GLN B 1 44 ? -16.094 25.281 25.969 1 62.69 44 GLN B CA 1
ATOM 3015 C C . GLN B 1 44 ? -15.742 24.531 24.688 1 62.69 44 GLN B C 1
ATOM 3017 O O . GLN B 1 44 ? -15.898 25.062 23.578 1 62.69 44 GLN B O 1
ATOM 3022 N N . ASN B 1 45 ? -15.32 23.375 24.938 1 54.91 45 ASN B N 1
ATOM 3023 C CA . ASN B 1 45 ? -14.875 22.562 23.797 1 54.91 45 ASN B CA 1
ATOM 3024 C C . ASN B 1 45 ? -13.898 23.344 22.906 1 54.91 45 ASN B C 1
ATOM 3026 O O . ASN B 1 45 ? -14.039 23.328 21.688 1 54.91 45 ASN B O 1
ATOM 3030 N N . TYR B 1 46 ? -13.117 24.078 23.766 1 52.22 46 TYR B N 1
ATOM 3031 C CA . TYR B 1 46 ? -12.141 24.891 23.047 1 52.22 46 TYR B CA 1
ATOM 3032 C C . TYR B 1 46 ? -11.047 24.016 22.438 1 52.22 46 TYR B C 1
ATOM 3034 O O . TYR B 1 46 ? -10.398 23.234 23.156 1 52.22 46 TYR B O 1
ATOM 3042 N N . VAL B 1 47 ? -10.984 23.875 21.25 1 46.28 47 VAL B N 1
ATOM 3043 C CA . VAL B 1 47 ? -9.875 23.234 20.562 1 46.28 47 VAL B CA 1
ATOM 3044 C C . VAL B 1 47 ? -8.875 24.297 20.094 1 46.28 47 VAL B C 1
ATOM 3046 O O . VAL B 1 47 ? -9.234 25.219 19.359 1 46.28 47 VAL B O 1
ATOM 3049 N N . PRO B 1 48 ? -7.77 24.438 20.953 1 46.31 48 PRO B N 1
ATOM 3050 C CA . PRO B 1 48 ? -6.789 25.438 20.516 1 46.31 48 PRO B CA 1
ATOM 3051 C C . PRO B 1 48 ? -6.551 25.391 19 1 46.31 48 PRO B C 1
ATOM 3053 O O . PRO B 1 48 ? -6.539 24.312 18.406 1 46.31 48 PRO B O 1
ATOM 3056 N N . HIS B 1 49 ? -6.961 26.469 18.438 1 44.88 49 HIS B N 1
ATOM 3057 C CA . HIS B 1 49 ? -6.691 26.578 17 1 44.88 49 HIS B CA 1
ATOM 3058 C C . HIS B 1 49 ? -5.199 26.453 16.719 1 44.88 49 HIS B C 1
ATOM 3060 O O . HIS B 1 49 ? -4.367 26.734 17.578 1 44.88 49 HIS B O 1
ATOM 3066 N N . MET B 1 50 ? -4.75 25.906 15.641 1 47.84 50 MET B N 1
ATOM 3067 C CA . MET B 1 50 ? -3.398 25.656 15.148 1 47.84 50 MET B CA 1
ATOM 3068 C C . MET B 1 50 ? -2.514 26.875 15.352 1 47.84 50 MET B C 1
ATOM 3070 O O . MET B 1 50 ? -1.333 26.75 15.68 1 47.84 50 MET B O 1
ATOM 3074 N N . GLY B 1 51 ? -3.055 28 15.203 1 44.09 51 GLY B N 1
ATOM 3075 C CA . GLY B 1 51 ? -2.291 29.234 15.359 1 44.09 51 GLY B CA 1
ATOM 3076 C C . GLY B 1 51 ? -1.672 29.375 16.734 1 44.09 51 GLY B C 1
ATOM 3077 O O . GLY B 1 51 ? -0.519 29.797 16.859 1 44.09 51 GLY B O 1
ATOM 3078 N N . SER B 1 52 ? -2.428 29.062 17.641 1 44.03 52 SER B N 1
ATOM 3079 C CA . SER B 1 52 ? -1.932 29.25 19 1 44.03 52 SER B CA 1
ATOM 3080 C C . SER B 1 52 ? -0.906 28.172 19.359 1 44.03 52 SER B C 1
ATOM 3082 O O . SER B 1 52 ? 0.055 28.438 20.078 1 44.03 52 SER B O 1
ATOM 3084 N N . VAL B 1 53 ? -1.115 26.984 18.891 1 44 53 VAL B N 1
ATOM 3085 C CA . VAL B 1 53 ? -0.171 25.906 19.188 1 44 53 VAL B CA 1
ATOM 3086 C C . VAL B 1 53 ? 1.181 26.219 18.547 1 44 53 VAL B C 1
ATOM 3088 O O . VAL B 1 53 ? 2.229 26.016 19.172 1 44 53 VAL B O 1
ATOM 3091 N N . MET B 1 54 ? 1.05 26.656 17.328 1 46.34 54 MET B N 1
ATOM 3092 C CA . MET B 1 54 ? 2.289 26.984 16.609 1 46.34 54 MET B CA 1
ATOM 3093 C C . MET B 1 54 ? 2.969 28.188 17.234 1 46.34 54 MET B C 1
ATOM 3095 O O . MET B 1 54 ? 4.195 28.312 17.203 1 46.34 54 MET B O 1
ATOM 3099 N N . LEU B 1 55 ? 2.105 29.031 17.859 1 40.09 55 LEU B N 1
ATOM 3100 C CA . LEU B 1 55 ? 2.658 30.219 18.484 1 40.09 55 LEU B CA 1
ATOM 3101 C C . LEU B 1 55 ? 3.322 29.875 19.812 1 40.09 55 LEU B C 1
ATOM 3103 O O . LEU B 1 55 ? 4.133 30.656 20.328 1 40.09 55 LEU B O 1
ATOM 3107 N N . SER B 1 56 ? 2.781 28.812 20.391 1 40.59 56 SER B N 1
ATOM 3108 C CA . SER B 1 56 ? 3.262 28.594 21.75 1 40.59 56 SER B CA 1
ATOM 3109 C C . SER B 1 56 ? 4.676 28.016 21.75 1 40.59 56 SER B C 1
ATOM 3111 O O . SER B 1 56 ? 5.195 27.625 22.797 1 40.59 56 SER B O 1
ATOM 3113 N N . GLY B 1 57 ? 5.395 28.281 20.672 1 45.88 57 GLY B N 1
ATOM 3114 C CA . GLY B 1 57 ? 6.805 27.922 20.641 1 45.88 57 GLY B CA 1
ATOM 3115 C C . GLY B 1 57 ? 7.035 26.438 20.469 1 45.88 57 GLY B C 1
ATOM 3116 O O . GLY B 1 57 ? 8.18 25.984 20.359 1 45.88 57 GLY B O 1
ATOM 3117 N N . HIS B 1 58 ? 5.898 25.609 20.703 1 55.97 58 HIS B N 1
ATOM 3118 C CA . HIS B 1 58 ? 6.195 24.188 20.531 1 55.97 58 HIS B CA 1
ATOM 3119 C C . HIS B 1 58 ? 6.035 23.766 19.078 1 55.97 58 HIS B C 1
ATOM 3121 O O . HIS B 1 58 ? 5.27 24.375 18.328 1 55.97 58 HIS B O 1
ATOM 3127 N N . GLY B 1 59 ? 6.98 23.312 18.406 1 69.38 59 GLY B N 1
ATOM 3128 C CA . GLY B 1 59 ? 7.051 22.828 17.047 1 69.38 59 GLY B CA 1
ATOM 3129 C C . GLY B 1 59 ? 5.742 22.234 16.562 1 69.38 59 GLY B C 1
ATOM 3130 O O . GLY B 1 59 ? 4.82 22.016 17.359 1 69.38 59 GLY B O 1
ATOM 3131 N N . SER B 1 60 ? 5.426 22.172 15.344 1 82.88 60 SER B N 1
ATOM 3132 C CA . SER B 1 60 ? 4.199 21.672 14.727 1 82.88 60 SER B CA 1
ATOM 3133 C C . SER B 1 60 ? 3.988 20.188 15.039 1 82.88 60 SER B C 1
ATOM 3135 O O . SER B 1 60 ? 2.861 19.688 14.977 1 82.88 60 SER B O 1
ATOM 3137 N N . ARG B 1 61 ? 5.074 19.469 15.367 1 92.62 61 ARG B N 1
ATOM 3138 C CA . ARG B 1 61 ? 5.113 18.016 15.57 1 92.62 61 ARG B CA 1
ATOM 3139 C C . ARG B 1 61 ? 4.645 17.281 14.312 1 92.62 61 ARG B C 1
ATOM 3141 O O . ARG B 1 61 ? 4.215 16.125 14.391 1 92.62 61 ARG B O 1
ATOM 3148 N N . ILE B 1 62 ? 4.652 17.984 13.172 1 95.25 62 ILE B N 1
ATOM 3149 C CA . ILE B 1 62 ? 4.32 17.344 11.906 1 95.25 62 ILE B CA 1
ATOM 3150 C C . ILE B 1 62 ? 5.582 16.75 11.281 1 95.25 62 ILE B C 1
ATOM 3152 O O . ILE B 1 62 ? 6.613 17.422 11.195 1 95.25 62 ILE B O 1
ATOM 3156 N N . ILE B 1 63 ? 5.492 15.508 10.977 1 98.31 63 ILE B N 1
ATOM 3157 C CA . ILE B 1 63 ? 6.504 14.852 10.156 1 98.31 63 ILE B CA 1
ATOM 3158 C C . ILE B 1 63 ? 5.992 14.711 8.727 1 98.31 63 ILE B C 1
ATOM 3160 O O . ILE B 1 63 ? 4.922 14.141 8.492 1 98.31 63 ILE B O 1
ATOM 3164 N N . GLY B 1 64 ? 6.715 15.336 7.789 1 98.62 64 GLY B N 1
ATOM 3165 C CA . GLY B 1 64 ? 6.406 15.133 6.383 1 98.62 64 GLY B CA 1
ATOM 3166 C C . GLY B 1 64 ? 6.984 13.844 5.824 1 98.62 64 GLY B C 1
ATOM 3167 O O . GLY B 1 64 ? 8.188 13.602 5.93 1 98.62 64 GLY B O 1
ATOM 3168 N N . VAL B 1 65 ? 6.133 13.016 5.328 1 98.88 65 VAL B N 1
ATOM 3169 C CA . VAL B 1 65 ? 6.551 11.82 4.598 1 98.88 65 VAL B CA 1
ATOM 3170 C C . VAL B 1 65 ? 6.449 12.07 3.096 1 98.88 65 VAL B C 1
ATOM 3172 O O . VAL B 1 65 ? 5.352 12.188 2.551 1 98.88 65 VAL B O 1
ATOM 3175 N N . VAL B 1 66 ? 7.621 12.109 2.445 1 98.75 66 VAL B N 1
ATOM 3176 C CA . VAL B 1 66 ? 7.723 12.539 1.052 1 98.75 66 VAL B CA 1
ATOM 3177 C C . VAL B 1 66 ? 7.867 11.312 0.149 1 98.75 66 VAL B C 1
ATOM 3179 O O . VAL B 1 66 ? 8.781 10.508 0.328 1 98.75 66 VAL B O 1
ATOM 3182 N N . LEU B 1 67 ? 6.938 11.18 -0.752 1 98.38 67 LEU B N 1
ATOM 3183 C CA . LEU B 1 67 ? 7.02 10.156 -1.787 1 98.38 67 LEU B CA 1
ATOM 3184 C C . LEU B 1 67 ? 7.637 10.719 -3.062 1 98.38 67 LEU B C 1
ATOM 3186 O O . LEU B 1 67 ? 6.957 11.391 -3.844 1 98.38 67 LEU B O 1
ATOM 3190 N N . GLY B 1 68 ? 8.82 10.352 -3.322 1 97.69 68 GLY B N 1
ATOM 3191 C CA . GLY B 1 68 ? 9.57 10.898 -4.441 1 97.69 68 GLY B CA 1
ATOM 3192 C C . GLY B 1 68 ? 9.086 10.391 -5.785 1 97.69 68 GLY B C 1
ATOM 3193 O O . GLY B 1 68 ? 9.523 10.891 -6.832 1 97.69 68 GLY B O 1
ATOM 3194 N N . PHE B 1 69 ? 8.211 9.406 -5.855 1 95.44 69 PHE B N 1
ATOM 3195 C CA . PHE B 1 69 ? 7.637 8.859 -7.078 1 95.44 69 PHE B CA 1
ATOM 3196 C C . PHE B 1 69 ? 6.18 8.469 -6.863 1 95.44 69 PHE B C 1
ATOM 3198 O O . PHE B 1 69 ? 5.844 7.824 -5.867 1 95.44 69 PHE B O 1
ATOM 3205 N N . SER B 1 70 ? 5.332 8.867 -7.816 1 94.94 70 SER B N 1
ATOM 3206 C CA . SER B 1 70 ? 3.908 8.562 -7.727 1 94.94 70 SER B CA 1
ATOM 3207 C C . SER B 1 70 ? 3.605 7.168 -8.281 1 94.94 70 SER B C 1
ATOM 3209 O O . SER B 1 70 ? 2.605 6.551 -7.902 1 94.94 70 SER B O 1
ATOM 3211 N N . TYR B 1 71 ? 4.516 6.703 -9.156 1 94.38 71 TYR B N 1
ATOM 3212 C CA . TYR B 1 71 ? 4.332 5.402 -9.797 1 94.38 71 TYR B CA 1
ATOM 3213 C C . TYR B 1 71 ? 5.613 4.582 -9.75 1 94.38 71 TYR B C 1
ATOM 3215 O O . TYR B 1 71 ? 6.715 5.137 -9.82 1 94.38 71 TYR B O 1
ATOM 3223 N N . ALA B 1 72 ? 5.48 3.32 -9.562 1 91.38 72 ALA B N 1
ATOM 3224 C CA . ALA B 1 72 ? 6.543 2.318 -9.602 1 91.38 72 ALA B CA 1
ATOM 3225 C C . ALA B 1 72 ? 6.066 1.04 -10.289 1 91.38 72 ALA B C 1
ATOM 3227 O O . ALA B 1 72 ? 4.934 0.6 -10.07 1 91.38 72 ALA B O 1
ATOM 3228 N N . HIS B 1 73 ? 6.852 0.372 -11.141 1 93.12 73 HIS B N 1
ATOM 3229 C CA . HIS B 1 73 ? 6.508 -0.855 -11.844 1 93.12 73 HIS B CA 1
ATOM 3230 C C . HIS B 1 73 ? 5.258 -0.669 -12.695 1 93.12 73 HIS B C 1
ATOM 3232 O O . HIS B 1 73 ? 4.492 -1.614 -12.898 1 93.12 73 HIS B O 1
ATOM 3238 N N . GLY B 1 74 ? 4.91 0.595 -12.992 1 90 74 GLY B N 1
ATOM 3239 C CA . GLY B 1 74 ? 3.73 0.883 -13.797 1 90 74 GLY B CA 1
ATOM 3240 C C . GLY B 1 74 ? 2.457 0.973 -12.977 1 90 74 GLY B C 1
ATOM 3241 O O . GLY B 1 74 ? 1.356 1.003 -13.531 1 90 74 GLY B O 1
ATOM 3242 N N . MET B 1 75 ? 2.553 1.038 -11.68 1 91.56 75 MET B N 1
ATOM 3243 C CA . MET B 1 75 ? 1.384 1.154 -10.812 1 91.56 75 MET B CA 1
ATOM 3244 C C . MET B 1 75 ? 1.569 2.281 -9.797 1 91.56 75 MET B C 1
ATOM 3246 O O . MET B 1 75 ? 2.674 2.803 -9.641 1 91.56 75 MET B O 1
ATOM 3250 N N . GLN B 1 76 ? 0.47 2.682 -9.141 1 94.31 76 GLN B N 1
ATOM 3251 C CA . GLN B 1 76 ? 0.559 3.658 -8.055 1 94.31 76 GLN B CA 1
ATOM 3252 C C . GLN B 1 76 ? 1.551 3.207 -6.988 1 94.31 76 GLN B C 1
ATOM 3254 O O . GLN B 1 76 ? 1.561 2.037 -6.598 1 94.31 76 GLN B O 1
ATOM 3259 N N . SER B 1 77 ? 2.393 4.105 -6.59 1 95.12 77 SER B N 1
ATOM 3260 C CA . SER B 1 77 ? 3.529 3.734 -5.754 1 95.12 77 SER B CA 1
ATOM 3261 C C . SER B 1 77 ? 3.072 3.064 -4.461 1 95.12 77 SER B C 1
ATOM 3263 O O . SER B 1 77 ? 3.68 2.09 -4.012 1 95.12 77 SER B O 1
ATOM 3265 N N . LEU B 1 78 ? 1.979 3.525 -3.879 1 96.81 78 LEU B N 1
ATOM 3266 C CA . LEU B 1 78 ? 1.523 2.992 -2.6 1 96.81 78 LEU B CA 1
ATOM 3267 C C . LEU B 1 78 ? 0.842 1.642 -2.785 1 96.81 78 LEU B C 1
ATOM 3269 O O . LEU B 1 78 ? 0.603 0.923 -1.812 1 96.81 78 LEU B O 1
ATOM 3273 N N . GLN B 1 79 ? 0.562 1.308 -4.016 1 94.94 79 GLN B N 1
ATOM 3274 C CA . GLN B 1 79 ? 0.017 -0.012 -4.32 1 94.94 79 GLN B CA 1
ATOM 3275 C C . GLN B 1 79 ? 1.066 -1.101 -4.121 1 94.94 79 GLN B C 1
ATOM 3277 O O . GLN B 1 79 ? 0.729 -2.277 -3.982 1 94.94 79 GLN B O 1
ATOM 3282 N N . ASP B 1 80 ? 2.342 -0.662 -4.18 1 95.44 80 ASP B N 1
ATOM 3283 C CA . ASP B 1 80 ? 3.451 -1.572 -3.92 1 95.44 80 ASP B CA 1
ATOM 3284 C C . ASP B 1 80 ? 3.533 -1.93 -2.438 1 95.44 80 ASP B C 1
ATOM 3286 O O . ASP B 1 80 ? 3.613 -1.044 -1.583 1 95.44 80 ASP B O 1
ATOM 3290 N N . PRO B 1 81 ? 3.518 -3.271 -2.146 1 95.75 81 PRO B N 1
ATOM 3291 C CA . PRO B 1 81 ? 3.463 -3.68 -0.74 1 95.75 81 PRO B CA 1
ATOM 3292 C C . PRO B 1 81 ? 4.648 -3.164 0.072 1 95.75 81 PRO B C 1
ATOM 3294 O O . PRO B 1 81 ? 4.512 -2.895 1.269 1 95.75 81 PRO B O 1
ATOM 3297 N N . PHE B 1 82 ? 5.801 -2.994 -0.534 1 96.56 82 PHE B N 1
ATOM 3298 C CA . PHE B 1 82 ? 6.957 -2.439 0.16 1 96.56 82 PHE B CA 1
ATOM 3299 C C . PHE B 1 82 ? 6.691 -1.002 0.593 1 96.56 82 PHE B C 1
ATOM 3301 O O . PHE B 1 82 ? 6.879 -0.655 1.761 1 96.56 82 PHE B O 1
ATOM 3308 N N . VAL B 1 83 ? 6.266 -0.183 -0.344 1 97.75 83 VAL B N 1
ATOM 3309 C CA . VAL B 1 83 ? 6.027 1.23 -0.074 1 97.75 83 VAL B CA 1
ATOM 3310 C C . VAL B 1 83 ? 4.91 1.377 0.959 1 97.75 83 VAL B C 1
ATOM 3312 O O . VAL B 1 83 ? 5.043 2.137 1.92 1 97.75 83 VAL B O 1
ATOM 3315 N N . GLY B 1 84 ? 3.85 0.595 0.757 1 97.69 84 GLY B N 1
ATOM 3316 C CA . GLY B 1 84 ? 2.74 0.639 1.697 1 97.69 84 GLY B CA 1
ATOM 3317 C C . GLY B 1 84 ? 3.143 0.268 3.111 1 97.69 84 GLY B C 1
ATOM 3318 O O . GLY B 1 84 ? 2.781 0.959 4.066 1 97.69 84 GLY B O 1
ATOM 3319 N N . GLU B 1 85 ? 3.871 -0.818 3.254 1 97.81 85 GLU B N 1
ATOM 3320 C CA . GLU B 1 85 ? 4.312 -1.275 4.57 1 97.81 85 GLU B CA 1
ATOM 3321 C C . GLU B 1 85 ? 5.199 -0.235 5.246 1 97.81 85 GLU B C 1
ATOM 3323 O O . GLU B 1 85 ? 5.078 0.003 6.449 1 97.81 85 GLU B O 1
ATOM 3328 N N . LEU B 1 86 ? 6.078 0.356 4.465 1 98.44 86 LEU B N 1
ATOM 3329 C CA . LEU B 1 86 ? 6.977 1.384 4.977 1 98.44 86 LEU B CA 1
ATOM 3330 C C . LEU B 1 86 ? 6.195 2.576 5.516 1 98.44 86 LEU B C 1
ATOM 3332 O O . LEU B 1 86 ? 6.387 2.982 6.664 1 98.44 86 LEU B O 1
ATOM 3336 N N . ILE B 1 87 ? 5.254 3.068 4.738 1 98.31 87 ILE B N 1
ATOM 3337 C CA . ILE B 1 87 ? 4.508 4.273 5.086 1 98.31 87 ILE B CA 1
ATOM 3338 C C . ILE B 1 87 ? 3.545 3.967 6.234 1 98.31 87 ILE B C 1
ATOM 3340 O O . ILE B 1 87 ? 3.365 4.789 7.137 1 98.31 87 ILE B O 1
ATOM 3344 N N . GLY B 1 88 ? 2.918 2.771 6.164 1 98.25 88 GLY B N 1
ATOM 3345 C CA . GLY B 1 88 ? 2.043 2.383 7.258 1 98.25 88 GLY B CA 1
ATOM 3346 C C . GLY B 1 88 ? 2.76 2.281 8.586 1 98.25 88 GLY B C 1
ATOM 3347 O O . GLY B 1 88 ? 2.24 2.725 9.617 1 98.25 88 GLY B O 1
ATOM 3348 N N . THR B 1 89 ? 3.939 1.724 8.57 1 98.38 89 THR B N 1
ATOM 3349 C CA . THR B 1 89 ? 4.738 1.597 9.781 1 98.38 89 THR B CA 1
ATOM 3350 C C . THR B 1 89 ? 5.16 2.969 10.297 1 98.38 89 THR B C 1
ATOM 3352 O O . THR B 1 89 ? 5.066 3.244 11.492 1 98.38 89 THR B O 1
ATOM 3355 N N . ILE B 1 90 ? 5.578 3.832 9.391 1 98.69 90 ILE B N 1
ATOM 3356 C CA . ILE B 1 90 ? 5.969 5.188 9.758 1 98.69 90 ILE B CA 1
ATOM 3357 C C . ILE B 1 90 ? 4.785 5.914 10.391 1 98.69 90 ILE B C 1
ATOM 3359 O O . ILE B 1 90 ? 4.934 6.574 11.422 1 98.69 90 ILE B O 1
ATOM 3363 N N . GLN B 1 91 ? 3.635 5.785 9.781 1 98.38 91 GLN B N 1
ATOM 3364 C CA . GLN B 1 91 ? 2.439 6.445 10.289 1 98.38 91 GLN B CA 1
ATOM 3365 C C . GLN B 1 91 ? 2.135 6.004 11.719 1 98.38 91 GLN B C 1
ATOM 3367 O O . GLN B 1 91 ? 1.946 6.84 12.602 1 98.38 91 GLN B O 1
ATOM 3372 N N . MET B 1 92 ? 2.096 4.746 11.945 1 97.94 92 MET B N 1
ATOM 3373 C CA . MET B 1 92 ? 1.758 4.199 13.258 1 97.94 92 MET B CA 1
ATOM 3374 C C . MET B 1 92 ? 2.766 4.648 14.312 1 97.94 92 MET B C 1
ATOM 3376 O O . MET B 1 92 ? 2.385 5.145 15.367 1 97.94 92 MET B O 1
ATOM 3380 N N . GLU B 1 93 ? 4.023 4.555 14.008 1 98.25 93 GLU B N 1
ATOM 3381 C CA . GLU B 1 93 ? 5.062 4.879 14.984 1 98.25 93 GLU B CA 1
ATOM 3382 C C . GLU B 1 93 ? 5.148 6.383 15.219 1 98.25 93 GLU B C 1
ATOM 3384 O O . GLU B 1 93 ? 5.441 6.828 16.328 1 98.25 93 GLU B O 1
ATOM 3389 N N . THR B 1 94 ? 4.98 7.156 14.164 1 98.5 94 THR B N 1
ATOM 3390 C CA . THR B 1 94 ? 4.988 8.609 14.305 1 98.5 94 THR B CA 1
ATOM 3391 C C . THR B 1 94 ? 3.92 9.062 15.289 1 98.5 94 THR B C 1
ATOM 3393 O O . THR B 1 94 ? 4.199 9.859 16.188 1 98.5 94 THR B O 1
ATOM 3396 N N . GLU B 1 95 ? 2.744 8.539 15.203 1 97.38 95 GLU B N 1
ATOM 3397 C CA . GLU B 1 95 ? 1.662 8.906 16.109 1 97.38 95 GLU B CA 1
ATOM 3398 C C . GLU B 1 95 ? 1.943 8.414 17.531 1 97.38 95 GLU B C 1
ATOM 3400 O O . GLU B 1 95 ? 1.641 9.102 18.5 1 97.38 95 GLU B O 1
ATOM 3405 N N . GLU B 1 96 ? 2.514 7.219 17.594 1 97.06 96 GLU B N 1
ATOM 3406 C CA . GLU B 1 96 ? 2.867 6.668 18.906 1 97.06 96 GLU B CA 1
ATOM 3407 C C . GLU B 1 96 ? 3.867 7.562 19.625 1 97.06 96 GLU B C 1
ATOM 3409 O O . GLU B 1 96 ? 3.93 7.559 20.859 1 97.06 96 GLU B O 1
ATOM 3414 N N . ASN B 1 97 ? 4.617 8.359 18.859 1 97 97 ASN B N 1
ATOM 3415 C CA . ASN B 1 97 ? 5.617 9.25 19.438 1 97 97 ASN B CA 1
ATOM 3416 C C . ASN B 1 97 ? 5.074 10.664 19.594 1 97 97 ASN B C 1
ATOM 3418 O O . ASN B 1 97 ? 5.836 11.602 19.844 1 97 97 ASN B O 1
ATOM 3422 N N . GLY B 1 98 ? 3.771 10.797 19.391 1 95.19 98 GLY B N 1
ATOM 3423 C CA . GLY B 1 98 ? 3.127 12.07 19.641 1 95.19 98 GLY B CA 1
ATOM 3424 C C . GLY B 1 98 ? 3.264 13.055 18.484 1 95.19 98 GLY B C 1
ATOM 3425 O O . GLY B 1 98 ? 3.115 14.258 18.672 1 95.19 98 GLY B O 1
ATOM 3426 N N . TYR B 1 99 ? 3.643 12.547 17.281 1 96.19 99 TYR B N 1
ATOM 3427 C CA . TYR B 1 99 ? 3.77 13.375 16.094 1 96.19 99 TYR B CA 1
ATOM 3428 C C . TYR B 1 99 ? 2.639 13.086 15.109 1 96.19 99 TYR B C 1
ATOM 3430 O O . TYR B 1 99 ? 1.841 12.172 15.312 1 96.19 99 TYR B O 1
ATOM 3438 N N . TYR B 1 100 ? 2.545 13.977 14.109 1 96.44 100 TYR B N 1
ATOM 3439 C CA . TYR B 1 100 ? 1.522 13.875 13.07 1 96.44 100 TYR B CA 1
ATOM 3440 C C . TYR B 1 100 ? 2.152 13.672 11.703 1 96.44 100 TYR B C 1
ATOM 3442 O O . TYR B 1 100 ? 3.242 14.18 11.43 1 96.44 100 TYR B O 1
ATOM 3450 N N . VAL B 1 101 ? 1.431 12.938 10.844 1 98.38 101 VAL B N 1
ATOM 3451 C CA . VAL B 1 101 ? 2.018 12.609 9.547 1 98.38 101 VAL B CA 1
ATOM 3452 C C . VAL B 1 101 ? 1.322 13.398 8.445 1 98.38 101 VAL B C 1
ATOM 3454 O O . VAL B 1 101 ? 0.102 13.312 8.281 1 98.38 101 VAL B O 1
ATOM 3457 N N . MET B 1 102 ? 2.078 14.125 7.715 1 98.19 102 MET B N 1
ATOM 3458 C CA . MET B 1 102 ? 1.62 14.711 6.457 1 98.19 102 MET B CA 1
ATOM 3459 C C . MET B 1 102 ? 2.238 13.984 5.266 1 98.19 102 MET B C 1
ATOM 3461 O O . MET B 1 102 ? 3.461 13.875 5.164 1 98.19 102 MET B O 1
ATOM 3465 N N . LEU B 1 103 ? 1.408 13.414 4.434 1 98.56 103 LEU B N 1
ATOM 3466 C CA . LEU B 1 103 ? 1.858 12.727 3.232 1 98.56 103 LEU B CA 1
ATOM 3467 C C . LEU B 1 103 ? 2.037 13.703 2.076 1 98.56 103 LEU B C 1
ATOM 3469 O O . LEU B 1 103 ? 1.101 14.422 1.714 1 98.56 103 LEU B O 1
ATOM 3473 N N . ILE B 1 104 ? 3.26 13.742 1.447 1 98.44 104 ILE B N 1
ATOM 3474 C CA . ILE B 1 104 ? 3.609 14.797 0.504 1 98.44 104 ILE B CA 1
ATOM 3475 C C . ILE B 1 104 ? 4.094 14.18 -0.806 1 98.44 104 ILE B C 1
ATOM 3477 O O . ILE B 1 104 ? 4.98 13.32 -0.803 1 98.44 104 ILE B O 1
ATOM 3481 N N . GLY B 1 105 ? 3.475 14.578 -1.926 1 98.19 105 GLY B N 1
ATOM 3482 C CA . GLY B 1 105 ? 4.031 14.234 -3.223 1 98.19 105 GLY B CA 1
ATOM 3483 C C . GLY B 1 105 ? 5.352 14.922 -3.508 1 98.19 105 GLY B C 1
ATOM 3484 O O . GLY B 1 105 ? 5.422 16.156 -3.523 1 98.19 105 GLY B O 1
ATOM 3485 N N . GLY B 1 106 ? 6.367 14.18 -3.752 1 97.75 106 GLY B N 1
ATOM 3486 C CA . GLY B 1 106 ? 7.711 14.734 -3.779 1 97.75 106 GLY B CA 1
ATOM 3487 C C . GLY B 1 106 ? 8.297 14.797 -5.176 1 97.75 106 GLY B C 1
ATOM 3488 O O . GLY B 1 106 ? 9.5 15.031 -5.34 1 97.75 106 GLY B O 1
ATOM 3489 N N . GLU B 1 107 ? 7.516 14.492 -6.188 1 96.5 107 GLU B N 1
ATOM 3490 C CA . GLU B 1 107 ? 8.055 14.594 -7.543 1 96.5 107 GLU B CA 1
ATOM 3491 C C . GLU B 1 107 ? 8.5 16.016 -7.855 1 96.5 107 GLU B C 1
ATOM 3493 O O . GLU B 1 107 ? 9.492 16.219 -8.555 1 96.5 107 GLU B O 1
ATOM 3498 N N . SER B 1 108 ? 7.762 16.984 -7.348 1 96.12 108 SER B N 1
ATOM 3499 C CA . SER B 1 108 ? 8.164 18.375 -7.414 1 96.12 108 SER B CA 1
ATOM 3500 C C . SER B 1 108 ? 8.805 18.828 -6.105 1 96.12 108 SER B C 1
ATOM 3502 O O . SER B 1 108 ? 8.148 18.875 -5.066 1 96.12 108 SER B O 1
ATOM 3504 N N . ILE B 1 109 ? 10.07 19.219 -6.223 1 96 109 ILE B N 1
ATOM 3505 C CA . ILE B 1 109 ? 10.789 19.703 -5.051 1 96 109 ILE B CA 1
ATOM 3506 C C . ILE B 1 109 ? 10.086 20.938 -4.48 1 96 109 ILE B C 1
ATOM 3508 O O . ILE B 1 109 ? 10 21.094 -3.26 1 96 109 ILE B O 1
ATOM 3512 N N . GLN B 1 110 ? 9.602 21.75 -5.375 1 93.75 110 GLN B N 1
ATOM 3513 C CA . GLN B 1 110 ? 8.898 22.953 -4.957 1 93.75 110 GLN B CA 1
ATOM 3514 C C . GLN B 1 110 ? 7.68 22.625 -4.098 1 93.75 110 GLN B C 1
ATOM 3516 O O . GLN B 1 110 ? 7.383 23.328 -3.131 1 93.75 110 GLN B O 1
ATOM 3521 N N . ASN B 1 111 ? 6.992 21.594 -4.473 1 95.44 111 ASN B N 1
ATOM 3522 C CA . ASN B 1 111 ? 5.836 21.156 -3.695 1 95.44 111 ASN B CA 1
ATOM 3523 C C . ASN B 1 111 ? 6.223 20.812 -2.262 1 95.44 111 ASN B C 1
ATOM 3525 O O . ASN B 1 111 ? 5.52 21.172 -1.317 1 95.44 111 ASN B O 1
ATOM 3529 N N . VAL B 1 112 ? 7.328 20.141 -2.094 1 96.62 112 VAL B N 1
ATOM 3530 C CA . VAL B 1 112 ? 7.824 19.75 -0.777 1 96.62 112 VAL B CA 1
ATOM 3531 C C . VAL B 1 112 ? 8.18 21 0.026 1 96.62 112 VAL B C 1
ATOM 3533 O O . VAL B 1 112 ? 7.805 21.125 1.193 1 96.62 112 VAL B O 1
ATOM 3536 N N . VAL B 1 113 ? 8.859 21.906 -0.633 1 91.62 113 VAL B N 1
ATOM 3537 C CA . VAL B 1 113 ? 9.281 23.156 0.013 1 91.62 113 VAL B CA 1
ATOM 3538 C C . VAL B 1 113 ? 8.055 23.922 0.489 1 91.62 113 VAL B C 1
ATOM 3540 O O . VAL B 1 113 ? 7.992 24.344 1.646 1 91.62 113 VAL B O 1
ATOM 3543 N N . ASP B 1 114 ? 7.113 24.047 -0.396 1 88.69 114 ASP B N 1
ATOM 3544 C CA . ASP B 1 114 ? 5.926 24.844 -0.099 1 88.69 114 ASP B CA 1
ATOM 3545 C C . ASP B 1 114 ? 5.156 24.25 1.082 1 88.69 114 ASP B C 1
ATOM 3547 O O . ASP B 1 114 ? 4.809 24.969 2.023 1 88.69 114 ASP B O 1
ATOM 3551 N N . ILE B 1 115 ? 4.969 23 1.102 1 91.06 115 ILE B N 1
ATOM 3552 C CA . ILE B 1 115 ? 4.156 22.344 2.123 1 91.06 115 ILE B CA 1
ATOM 3553 C C . ILE B 1 115 ? 4.91 22.344 3.451 1 91.06 115 ILE B C 1
ATOM 3555 O O . ILE B 1 115 ? 4.344 22.688 4.492 1 91.06 115 ILE B O 1
ATOM 3559 N N . ALA B 1 116 ? 6.168 21.969 3.375 1 90.06 116 ALA B N 1
ATOM 3560 C CA . ALA B 1 116 ? 6.969 21.891 4.594 1 90.06 116 ALA B CA 1
ATOM 3561 C C . ALA B 1 116 ? 7.086 23.25 5.266 1 90.06 116 ALA B C 1
ATOM 3563 O O . ALA B 1 116 ? 7.07 23.344 6.492 1 90.06 116 ALA B O 1
ATOM 3564 N N . SER B 1 117 ? 7.23 24.234 4.449 1 84.38 117 SER B N 1
ATOM 3565 C CA . SER B 1 117 ? 7.34 25.578 4.984 1 84.38 117 SER B CA 1
ATOM 3566 C C . SER B 1 117 ? 6.008 26.078 5.539 1 84.38 117 SER B C 1
ATOM 3568 O O . SER B 1 117 ? 5.945 26.578 6.664 1 84.38 117 SER B O 1
ATOM 3570 N N . LYS B 1 118 ? 4.992 25.859 4.781 1 80.62 118 LYS B N 1
ATOM 3571 C CA . LYS B 1 118 ? 3.668 26.344 5.152 1 80.62 118 LYS B CA 1
ATOM 3572 C C . LYS B 1 118 ? 3.223 25.766 6.492 1 80.62 118 LYS B C 1
ATOM 3574 O O . LYS B 1 118 ? 2.65 26.469 7.324 1 80.62 118 LYS B O 1
ATOM 3579 N N . TRP B 1 119 ? 3.564 24.562 6.742 1 86.69 119 TRP B N 1
ATOM 3580 C CA . TRP B 1 119 ? 3.027 23.875 7.918 1 86.69 119 TRP B CA 1
ATOM 3581 C C . TRP B 1 119 ? 4.109 23.688 8.977 1 86.69 119 TRP B C 1
ATOM 3583 O O . TRP B 1 119 ? 3.906 22.953 9.945 1 86.69 119 TRP B O 1
ATOM 3593 N N . ASN B 1 120 ? 5.203 24.281 8.742 1 84.81 120 ASN B N 1
ATOM 3594 C CA . ASN B 1 120 ? 6.332 24.219 9.664 1 84.81 120 ASN B CA 1
ATOM 3595 C C . ASN B 1 120 ? 6.621 22.781 10.102 1 84.81 120 ASN B C 1
ATOM 3597 O O . ASN B 1 120 ? 6.691 22.5 11.297 1 84.81 120 ASN B O 1
ATOM 3601 N N . VAL B 1 121 ? 6.715 21.922 9.125 1 90.62 121 VAL B N 1
ATOM 3602 C CA . VAL B 1 121 ? 7.031 20.531 9.383 1 90.62 121 VAL B CA 1
ATOM 3603 C C . VAL B 1 121 ? 8.336 20.422 10.172 1 90.62 121 VAL B C 1
ATOM 3605 O O . VAL B 1 121 ? 9.289 21.156 9.898 1 90.62 121 VAL B O 1
ATOM 3608 N N . GLU B 1 122 ? 8.344 19.562 11.156 1 91.75 122 GLU B N 1
ATOM 3609 C CA . GLU B 1 122 ? 9.523 19.5 12.016 1 91.75 122 GLU B CA 1
ATOM 3610 C C . GLU B 1 122 ? 10.625 18.641 11.375 1 91.75 122 GLU B C 1
ATOM 3612 O O . GLU B 1 122 ? 11.805 18.812 11.688 1 91.75 122 GLU B O 1
ATOM 3617 N N . GLY B 1 123 ? 10.258 17.75 10.586 1 97.06 123 GLY B N 1
ATOM 3618 C CA . GLY B 1 123 ? 11.203 16.891 9.898 1 97.06 123 GLY B CA 1
ATOM 3619 C C . GLY B 1 123 ? 10.586 16.156 8.719 1 97.06 123 GLY B C 1
ATOM 3620 O O . GLY B 1 123 ? 9.367 16.078 8.594 1 97.06 123 GLY B O 1
ATOM 3621 N N . LEU B 1 124 ? 11.469 15.672 7.828 1 98.56 124 LEU B N 1
ATOM 3622 C CA . LEU B 1 124 ? 11.023 14.984 6.625 1 98.56 124 LEU B CA 1
ATOM 3623 C C . LEU B 1 124 ? 11.633 13.586 6.539 1 98.56 124 LEU B C 1
ATOM 3625 O O . LEU B 1 124 ? 12.828 13.414 6.785 1 98.56 124 LEU B O 1
ATOM 3629 N N . LEU B 1 125 ? 10.844 12.617 6.355 1 98.94 125 LEU B N 1
ATOM 3630 C CA . LEU B 1 125 ? 11.258 11.312 5.848 1 98.94 125 LEU B CA 1
ATOM 3631 C C . LEU B 1 125 ? 11.016 11.211 4.344 1 98.94 125 LEU B C 1
ATOM 3633 O O . LEU B 1 125 ? 9.883 11.391 3.885 1 98.94 125 LEU B O 1
ATOM 3637 N N . ILE B 1 126 ? 12.062 10.922 3.561 1 98.81 126 ILE B N 1
ATOM 3638 C CA . ILE B 1 126 ? 11.961 11.062 2.113 1 98.81 126 ILE B CA 1
ATOM 3639 C C . ILE B 1 126 ? 12.328 9.734 1.439 1 98.81 126 ILE B C 1
ATOM 3641 O O . ILE B 1 126 ? 13.453 9.266 1.558 1 98.81 126 ILE B O 1
ATOM 3645 N N . LEU B 1 127 ? 11.391 9.164 0.782 1 98.56 127 LEU B N 1
ATOM 3646 C CA . LEU B 1 127 ? 11.617 7.965 -0.02 1 98.56 127 LEU B CA 1
ATOM 3647 C C . LEU B 1 127 ? 11.727 8.312 -1.5 1 98.56 127 LEU B C 1
ATOM 3649 O O . LEU B 1 127 ? 10.844 8.984 -2.051 1 98.56 127 LEU B O 1
ATOM 3653 N N . GLY B 1 128 ? 12.789 7.918 -2.17 1 95.38 128 GLY B N 1
ATOM 3654 C CA . GLY B 1 128 ? 12.836 7.984 -3.621 1 95.38 128 GLY B CA 1
ATOM 3655 C C . GLY B 1 128 ? 13.656 9.148 -4.141 1 95.38 128 GLY B C 1
ATOM 3656 O O . GLY B 1 128 ? 13.656 9.43 -5.34 1 95.38 128 GLY B O 1
ATOM 3657 N N . TYR B 1 129 ? 14.281 9.945 -3.271 1 97.06 129 TYR B N 1
ATOM 3658 C CA . TYR B 1 129 ? 15.148 11.023 -3.746 1 97.06 129 TYR B CA 1
ATOM 3659 C C . TYR B 1 129 ? 16.562 10.516 -3.986 1 97.06 129 TYR B C 1
ATOM 3661 O O . TYR B 1 129 ? 17.078 9.711 -3.209 1 97.06 129 TYR B O 1
ATOM 3669 N N . ASN B 1 130 ? 17.172 11.023 -5.008 1 95.38 130 ASN B N 1
ATOM 3670 C CA . ASN B 1 130 ? 18.625 10.859 -5.176 1 95.38 130 ASN B CA 1
ATOM 3671 C C . ASN B 1 130 ? 19.391 12.039 -4.586 1 95.38 130 ASN B C 1
ATOM 3673 O O . ASN B 1 130 ? 18.797 12.945 -3.996 1 95.38 130 ASN B O 1
ATOM 3677 N N . GLU B 1 131 ? 20.672 12.016 -4.73 1 94.75 131 GLU B N 1
ATOM 3678 C CA . GLU B 1 131 ? 21.531 13.031 -4.125 1 94.75 131 GLU B CA 1
ATOM 3679 C C . GLU B 1 131 ? 21.219 14.414 -4.684 1 94.75 131 GLU B C 1
ATOM 3681 O O . GLU B 1 131 ? 21.203 15.398 -3.938 1 94.75 131 GLU B O 1
ATOM 3686 N N . GLU B 1 132 ? 21.047 14.461 -5.945 1 95.31 132 GLU B N 1
ATOM 3687 C CA . GLU B 1 132 ? 20.781 15.75 -6.574 1 95.31 132 GLU B CA 1
ATOM 3688 C C . GLU B 1 132 ? 19.484 16.359 -6.059 1 95.31 132 GLU B C 1
ATOM 3690 O O . GLU B 1 132 ? 19.422 17.547 -5.75 1 95.31 132 GLU B O 1
ATOM 3695 N N . GLN B 1 133 ? 18.484 15.594 -5.992 1 96.44 133 GLN B N 1
ATOM 3696 C CA . GLN B 1 133 ? 17.188 16.062 -5.492 1 96.44 133 GLN B CA 1
ATOM 3697 C C . GLN B 1 133 ? 17.297 16.484 -4.031 1 96.44 133 GLN B C 1
ATOM 3699 O O . GLN B 1 133 ? 16.703 17.5 -3.631 1 96.44 133 GLN B O 1
ATOM 3704 N N . TYR B 1 134 ? 18.047 15.711 -3.291 1 96.31 134 TYR B N 1
ATOM 3705 C CA . TYR B 1 134 ? 18.281 16.078 -1.9 1 96.31 134 TYR B CA 1
ATOM 3706 C C . TYR B 1 134 ? 18.969 17.438 -1.806 1 96.31 134 TYR B C 1
ATOM 3708 O O . TYR B 1 134 ? 18.562 18.297 -1.01 1 96.31 134 TYR B O 1
ATOM 3716 N N . ARG B 1 135 ? 20 17.641 -2.555 1 94.62 135 ARG B N 1
ATOM 3717 C CA . ARG B 1 135 ? 20.75 18.891 -2.52 1 94.62 135 ARG B CA 1
ATOM 3718 C C . ARG B 1 135 ? 19.859 20.078 -2.893 1 94.62 135 ARG B C 1
ATOM 3720 O O . ARG B 1 135 ? 19.922 21.141 -2.256 1 94.62 135 ARG B O 1
ATOM 3727 N N . ARG B 1 136 ? 19.078 19.859 -3.896 1 95.88 136 ARG B N 1
ATOM 3728 C CA . ARG B 1 136 ? 18.156 20.906 -4.316 1 95.88 136 ARG B CA 1
ATOM 3729 C C . ARG B 1 136 ? 17.172 21.234 -3.205 1 95.88 136 ARG B C 1
ATOM 3731 O O . ARG B 1 136 ? 16.859 22.406 -2.971 1 95.88 136 ARG B O 1
ATOM 3738 N N . LEU B 1 137 ? 16.703 20.203 -2.537 1 95.44 137 LEU B N 1
ATOM 3739 C CA . LEU B 1 137 ? 15.734 20.406 -1.459 1 95.44 137 LEU B CA 1
ATOM 3740 C C . LEU B 1 137 ? 16.406 21.062 -0.251 1 95.44 137 LEU B C 1
ATOM 3742 O O . LEU B 1 137 ? 15.852 22 0.327 1 95.44 137 LEU B O 1
ATOM 3746 N N . SER B 1 138 ? 17.594 20.578 0.092 1 92.38 138 SER B N 1
ATOM 3747 C CA . SER B 1 138 ? 18.281 21.047 1.293 1 92.38 138 SER B CA 1
ATOM 3748 C C . SER B 1 138 ? 18.719 22.5 1.16 1 92.38 138 SER B C 1
ATOM 3750 O O . SER B 1 138 ? 18.844 23.203 2.16 1 92.38 138 SER B O 1
ATOM 3752 N N . ARG B 1 139 ? 18.891 22.922 -0.023 1 88.56 139 ARG B N 1
ATOM 3753 C CA . ARG B 1 139 ? 19.266 24.312 -0.275 1 88.56 139 ARG B CA 1
ATOM 3754 C C . ARG B 1 139 ? 18.078 25.234 -0.047 1 88.56 139 ARG B C 1
ATOM 3756 O O . ARG B 1 139 ? 18.266 26.422 0.28 1 88.56 139 ARG B O 1
ATOM 3763 N N . ARG B 1 140 ? 16.953 24.688 -0.179 1 85.94 140 ARG B N 1
ATOM 3764 C CA . ARG B 1 140 ? 15.758 25.516 -0.147 1 85.94 140 ARG B CA 1
ATOM 3765 C C . ARG B 1 140 ? 15.047 25.391 1.197 1 85.94 140 ARG B C 1
ATOM 3767 O O . ARG B 1 140 ? 14.211 26.234 1.541 1 85.94 140 ARG B O 1
ATOM 3774 N N . LEU B 1 141 ? 15.344 24.312 1.854 1 84.75 141 LEU B N 1
ATOM 3775 C CA . LEU B 1 141 ? 14.609 24.016 3.08 1 84.75 141 LEU B CA 1
ATOM 3776 C C . LEU B 1 141 ? 15.57 23.625 4.203 1 84.75 141 LEU B C 1
ATOM 3778 O O . LEU B 1 141 ? 16.328 22.672 4.078 1 84.75 141 LEU B O 1
ATOM 3782 N N . ASN B 1 142 ? 15.547 24.406 5.25 1 83.81 142 ASN B N 1
ATOM 3783 C CA . ASN B 1 142 ? 16.359 24.094 6.426 1 83.81 142 ASN B CA 1
ATOM 3784 C C . ASN B 1 142 ? 15.594 23.219 7.418 1 83.81 142 ASN B C 1
ATOM 3786 O O . ASN B 1 142 ? 15.164 23.703 8.469 1 83.81 142 ASN B O 1
ATOM 3790 N N . LYS B 1 143 ? 15.398 21.969 7.152 1 87.12 143 LYS B N 1
ATOM 3791 C CA . LYS B 1 143 ? 14.688 20.984 7.98 1 87.12 143 LYS B CA 1
ATOM 3792 C C . LYS B 1 143 ? 15.5 19.719 8.148 1 87.12 143 LYS B C 1
ATOM 3794 O O . LYS B 1 143 ? 16.359 19.391 7.312 1 87.12 143 LYS B O 1
ATOM 3799 N N . LYS B 1 144 ? 15.312 19.109 9.305 1 95.12 144 LYS B N 1
ATOM 3800 C CA . LYS B 1 144 ? 15.891 17.797 9.492 1 95.12 144 LYS B CA 1
ATOM 3801 C C . LYS B 1 144 ? 15.281 16.781 8.531 1 95.12 144 LYS B C 1
ATOM 3803 O O . LYS B 1 144 ? 14.07 16.781 8.305 1 95.12 144 LYS B O 1
ATOM 3808 N N . MET B 1 145 ? 16.172 16.016 7.879 1 97.56 145 MET B N 1
ATOM 3809 C CA . MET B 1 145 ? 15.719 15.078 6.867 1 97.56 145 MET B CA 1
ATOM 3810 C C . MET B 1 145 ? 16.422 13.727 7.023 1 97.56 145 MET B C 1
ATOM 3812 O O . MET B 1 145 ? 17.594 13.68 7.359 1 97.56 145 MET B O 1
ATOM 3816 N N . ILE B 1 146 ? 15.711 12.703 6.879 1 98.75 146 ILE B N 1
ATOM 3817 C CA . ILE B 1 146 ? 16.234 11.359 6.672 1 98.75 146 ILE B CA 1
ATOM 3818 C C . ILE B 1 146 ? 15.805 10.836 5.305 1 98.75 146 ILE B C 1
ATOM 3820 O O . ILE B 1 146 ? 14.609 10.773 5.008 1 98.75 146 ILE B O 1
ATOM 3824 N N . LEU B 1 147 ? 16.766 10.57 4.426 1 98.69 147 LEU B N 1
ATOM 3825 C CA . LEU B 1 147 ? 16.438 9.875 3.186 1 98.69 147 LEU B CA 1
ATOM 3826 C C . LEU B 1 147 ? 16.375 8.367 3.414 1 98.69 147 LEU B C 1
ATOM 3828 O O . LEU B 1 147 ? 17.062 7.828 4.273 1 98.69 147 LEU B O 1
ATOM 3832 N N . ILE B 1 148 ? 15.477 7.754 2.697 1 98.81 148 ILE B N 1
ATOM 3833 C CA . ILE B 1 148 ? 15.336 6.305 2.715 1 98.81 148 ILE B CA 1
ATOM 3834 C C . ILE B 1 148 ? 15.695 5.73 1.345 1 98.81 148 ILE B C 1
ATOM 3836 O O . ILE B 1 148 ? 15.094 6.105 0.333 1 98.81 148 ILE B O 1
ATOM 3840 N N . ASP B 1 149 ? 16.641 4.836 1.286 1 98 149 ASP B N 1
ATOM 3841 C CA . ASP B 1 149 ? 17.078 4.137 0.085 1 98 149 ASP B CA 1
ATOM 3842 C C . ASP B 1 149 ? 17.641 5.117 -0.951 1 98 149 ASP B C 1
ATOM 3844 O O . ASP B 1 149 ? 17.234 5.078 -2.119 1 98 149 ASP B O 1
ATOM 3848 N N . ALA B 1 150 ? 18.484 6.023 -0.478 1 97.88 150 ALA B N 1
ATOM 3849 C CA . ALA B 1 150 ? 19.234 6.906 -1.369 1 97.88 150 ALA B CA 1
ATOM 3850 C C . ALA B 1 150 ? 20.656 6.418 -1.546 1 97.88 150 ALA B C 1
ATOM 3852 O O . ALA B 1 150 ? 21.281 5.949 -0.591 1 97.88 150 ALA B O 1
ATOM 3853 N N . TYR B 1 151 ? 21.125 6.535 -2.781 1 96 151 TYR B N 1
ATOM 3854 C CA . TYR B 1 151 ? 22.422 5.977 -3.121 1 96 151 TYR B CA 1
ATOM 3855 C C . TYR B 1 151 ? 23.297 7.008 -3.832 1 96 151 TYR B C 1
ATOM 3857 O O . TYR B 1 151 ? 23.266 7.109 -5.062 1 96 151 TYR B O 1
ATOM 3865 N N . PRO B 1 152 ? 24.125 7.668 -3.131 1 94.06 152 PRO B N 1
ATOM 3866 C CA . PRO B 1 152 ? 25.016 8.633 -3.779 1 94.06 152 PRO B CA 1
ATOM 3867 C C . PRO B 1 152 ? 26.188 7.969 -4.504 1 94.06 152 PRO B C 1
ATOM 3869 O O . PRO B 1 152 ? 26.516 6.816 -4.219 1 94.06 152 PRO B O 1
ATOM 3872 N N . GLU B 1 153 ? 26.719 8.664 -5.469 1 88.06 153 GLU B N 1
ATOM 3873 C CA . GLU B 1 153 ? 27.891 8.172 -6.184 1 88.06 153 GLU B CA 1
ATOM 3874 C C . GLU B 1 153 ? 29.125 8.172 -5.289 1 88.06 153 GLU B C 1
ATOM 3876 O O . GLU B 1 153 ? 29.984 7.297 -5.406 1 88.06 153 GLU B O 1
ATOM 3881 N N . GLY B 1 154 ? 29.203 9.125 -4.387 1 90.5 154 GLY B N 1
ATOM 3882 C CA . GLY B 1 154 ? 30.328 9.25 -3.469 1 90.5 154 GLY B CA 1
ATOM 3883 C C . GLY B 1 154 ? 29.938 9.016 -2.021 1 90.5 154 GLY B C 1
ATOM 3884 O O . GLY B 1 154 ? 29.109 8.156 -1.727 1 90.5 154 GLY B O 1
ATOM 3885 N N . ALA B 1 155 ? 30.609 9.641 -1.204 1 93 155 ALA B N 1
ATOM 3886 C CA . ALA B 1 155 ? 30.328 9.531 0.225 1 93 155 ALA B CA 1
ATOM 3887 C C . ALA B 1 155 ? 28.984 10.164 0.571 1 93 155 ALA B C 1
ATOM 3889 O O . ALA B 1 155 ? 28.531 11.086 -0.109 1 93 155 ALA B O 1
ATOM 3890 N N . TYR B 1 156 ? 28.406 9.562 1.543 1 95.06 156 TYR B N 1
ATOM 3891 C CA . TYR B 1 156 ? 27.172 10.148 2.029 1 95.06 156 TYR B CA 1
ATOM 3892 C C . TYR B 1 156 ? 27.422 11.508 2.678 1 95.06 156 TYR B C 1
ATOM 3894 O O . TYR B 1 156 ? 28.359 11.664 3.463 1 95.06 156 TYR B O 1
ATOM 3902 N N . THR B 1 157 ? 26.656 12.484 2.312 1 92.62 157 THR B N 1
ATOM 3903 C CA . THR B 1 157 ? 26.703 13.812 2.916 1 92.62 157 THR B CA 1
ATOM 3904 C C . THR B 1 157 ? 25.375 14.156 3.57 1 92.62 157 THR B C 1
ATOM 3906 O O . THR B 1 157 ? 25.156 15.297 3.988 1 92.62 157 THR B O 1
ATOM 3909 N N . PHE B 1 158 ? 24.469 13.258 3.566 1 95.44 158 PHE B N 1
ATOM 3910 C CA . PHE B 1 158 ? 23.125 13.359 4.141 1 95.44 158 PHE B CA 1
ATOM 3911 C C . PHE B 1 158 ? 22.781 12.109 4.945 1 95.44 158 PHE B C 1
ATOM 3913 O O . PHE B 1 158 ? 23.453 11.086 4.816 1 95.44 158 PHE B O 1
ATOM 3920 N N . GLN B 1 159 ? 21.781 12.188 5.82 1 97.75 159 GLN B N 1
ATOM 3921 C CA . GLN B 1 159 ? 21.328 11.039 6.59 1 97.75 159 GLN B CA 1
ATOM 3922 C C . GLN B 1 159 ? 20.5 10.094 5.723 1 97.75 159 GLN B C 1
ATOM 3924 O O . GLN B 1 159 ? 19.578 10.531 5.027 1 97.75 159 GLN B O 1
ATOM 3929 N N . ASN B 1 160 ? 20.859 8.867 5.77 1 98.69 160 ASN B N 1
ATOM 3930 C CA . ASN B 1 160 ? 20.172 7.855 4.973 1 98.69 160 ASN B CA 1
ATOM 3931 C C . ASN B 1 160 ? 20 6.555 5.75 1 98.69 160 ASN B C 1
ATOM 3933 O O . ASN B 1 160 ? 20.859 6.176 6.543 1 98.69 160 ASN B O 1
ATOM 3937 N N . VAL B 1 161 ? 18.828 5.973 5.605 1 98.81 161 VAL B N 1
ATOM 3938 C CA . VAL B 1 161 ? 18.578 4.621 6.098 1 98.81 161 VAL B CA 1
ATOM 3939 C C . VAL B 1 161 ? 18.203 3.711 4.926 1 98.81 161 VAL B C 1
ATOM 3941 O O . VAL B 1 161 ? 17.281 4.016 4.16 1 98.81 161 VAL B O 1
ATOM 3944 N N . GLY B 1 162 ? 18.906 2.686 4.66 1 98.5 162 GLY B N 1
ATOM 3945 C CA . GLY B 1 162 ? 18.641 1.716 3.609 1 98.5 162 GLY B CA 1
ATOM 3946 C C . GLY B 1 162 ? 18.906 0.285 4.035 1 98.5 162 GLY B C 1
ATOM 3947 O O . GLY B 1 162 ? 18.656 -0.081 5.188 1 98.5 162 GLY B O 1
ATOM 3948 N N . ILE B 1 163 ? 19.188 -0.542 3.08 1 98.5 163 ILE B N 1
ATOM 3949 C CA . ILE B 1 163 ? 19.578 -1.927 3.311 1 98.5 163 ILE B CA 1
ATOM 3950 C C . ILE B 1 163 ? 20.891 -2.217 2.576 1 98.5 163 ILE B C 1
ATOM 3952 O O . ILE B 1 163 ? 21.359 -1.396 1.787 1 98.5 163 ILE B O 1
ATOM 3956 N N . ASP B 1 164 ? 21.5 -3.33 2.922 1 98.5 164 ASP B N 1
ATOM 3957 C CA . ASP B 1 164 ? 22.734 -3.734 2.238 1 98.5 164 ASP B CA 1
ATOM 3958 C C . ASP B 1 164 ? 22.422 -4.406 0.903 1 98.5 164 ASP B C 1
ATOM 3960 O O . ASP B 1 164 ? 22.562 -5.625 0.767 1 98.5 164 ASP B O 1
ATOM 3964 N N . ASP B 1 165 ? 22.109 -3.59 -0.086 1 98.56 165 ASP B N 1
ATOM 3965 C CA . ASP B 1 165 ? 21.719 -4.074 -1.405 1 98.56 165 ASP B CA 1
ATOM 3966 C C . ASP B 1 165 ? 22.828 -4.898 -2.043 1 98.56 165 ASP B C 1
ATOM 3968 O O . ASP B 1 165 ? 22.578 -5.914 -2.689 1 98.56 165 ASP B O 1
ATOM 3972 N N . TYR B 1 166 ? 24.031 -4.426 -1.888 1 98.38 166 TYR B N 1
ATOM 3973 C CA . TYR B 1 166 ? 25.188 -5.129 -2.441 1 98.38 166 TYR B CA 1
ATOM 3974 C C . TYR B 1 166 ? 25.266 -6.551 -1.897 1 98.38 166 TYR B C 1
ATOM 3976 O O . TYR B 1 166 ? 25.406 -7.508 -2.664 1 98.38 166 TYR B O 1
ATOM 3984 N N . SER B 1 167 ? 25.156 -6.691 -0.588 1 98.75 167 SER B N 1
ATOM 3985 C CA . SER B 1 167 ? 25.25 -8.008 0.034 1 98.75 167 SER B CA 1
ATOM 3986 C C . SER B 1 167 ? 24.109 -8.914 -0.437 1 98.75 167 SER B C 1
ATOM 3988 O O . SER B 1 167 ? 24.312 -10.117 -0.617 1 98.75 167 SER B O 1
ATOM 3990 N N . GLY B 1 168 ? 22.922 -8.336 -0.601 1 98.88 168 GLY B N 1
ATOM 3991 C CA . GLY B 1 168 ? 21.812 -9.117 -1.128 1 98.88 168 GLY B CA 1
ATOM 3992 C C . GLY B 1 168 ? 22.062 -9.625 -2.537 1 98.88 168 GLY B C 1
ATOM 3993 O O . GLY B 1 168 ? 21.812 -10.797 -2.834 1 98.88 168 GLY B O 1
ATOM 3994 N N . GLY B 1 169 ? 22.547 -8.703 -3.387 1 98.81 169 GLY B N 1
ATOM 3995 C CA . GLY B 1 169 ? 22.922 -9.125 -4.727 1 98.81 169 GLY B CA 1
ATOM 3996 C C . GLY B 1 169 ? 24 -10.203 -4.738 1 98.81 169 GLY B C 1
ATOM 3997 O O . GLY B 1 169 ? 23.922 -11.148 -5.52 1 98.81 169 GLY B O 1
ATOM 3998 N N . TYR B 1 170 ? 24.953 -10.062 -3.873 1 98.62 170 TYR B N 1
ATOM 3999 C CA . TYR B 1 170 ? 26.031 -11.023 -3.758 1 98.62 170 TYR B CA 1
ATOM 4000 C C . TYR B 1 170 ? 25.516 -12.398 -3.363 1 98.62 170 TYR B C 1
ATOM 4002 O O . TYR B 1 170 ? 25.922 -13.414 -3.926 1 98.62 170 TYR B O 1
ATOM 4010 N N . GLN B 1 171 ? 24.625 -12.438 -2.387 1 98.81 171 GLN B N 1
ATOM 4011 C CA . GLN B 1 171 ? 24.047 -13.695 -1.922 1 98.81 171 GLN B CA 1
ATOM 4012 C C . GLN B 1 171 ? 23.297 -14.398 -3.047 1 98.81 171 GLN B C 1
ATOM 4014 O O . GLN B 1 171 ? 23.391 -15.617 -3.189 1 98.81 171 GLN B O 1
ATOM 4019 N N . ILE B 1 172 ? 22.594 -13.617 -3.893 1 98.69 172 ILE B N 1
ATOM 4020 C CA . ILE B 1 172 ? 21.875 -14.172 -5.039 1 98.69 172 ILE B CA 1
ATOM 4021 C C . ILE B 1 172 ? 22.875 -14.758 -6.031 1 98.69 172 ILE B C 1
ATOM 4023 O O . ILE B 1 172 ? 22.703 -15.891 -6.488 1 98.69 172 ILE B O 1
ATOM 4027 N N . GLY B 1 173 ? 23.891 -13.953 -6.375 1 97.94 173 GLY B N 1
ATOM 4028 C CA . GLY B 1 173 ? 24.906 -14.414 -7.312 1 97.94 173 GLY B CA 1
ATOM 4029 C C . GLY B 1 173 ? 25.625 -15.664 -6.848 1 97.94 173 GLY B C 1
ATOM 4030 O O . GLY B 1 173 ? 25.797 -16.609 -7.625 1 97.94 173 GLY B O 1
ATOM 4031 N N . GLU B 1 174 ? 26 -15.648 -5.594 1 97.75 174 GLU B N 1
ATOM 4032 C CA . GLU B 1 174 ? 26.688 -16.797 -5.016 1 97.75 174 GLU B CA 1
ATOM 4033 C C . GLU B 1 174 ? 25.812 -18.047 -5.074 1 97.75 174 GLU B C 1
ATOM 4035 O O . GLU B 1 174 ? 26.281 -19.125 -5.434 1 97.75 174 GLU B O 1
ATOM 4040 N N . TYR B 1 175 ? 24.547 -17.875 -4.715 1 98.5 175 TYR B N 1
ATOM 4041 C CA . TYR B 1 175 ? 23.609 -18.984 -4.715 1 98.5 175 TYR B CA 1
ATOM 4042 C C . TYR B 1 175 ? 23.438 -19.547 -6.121 1 98.5 175 TYR B C 1
ATOM 4044 O O . TYR B 1 175 ? 23.594 -20.75 -6.332 1 98.5 175 TYR B O 1
ATOM 4052 N N . LEU B 1 176 ? 23.172 -18.688 -7.082 1 98 176 LEU B N 1
ATOM 4053 C CA . LEU B 1 176 ? 22.969 -19.141 -8.453 1 98 176 LEU B CA 1
ATOM 4054 C C . LEU B 1 176 ? 24.234 -19.781 -9.008 1 98 176 LEU B C 1
ATOM 4056 O O . LEU B 1 176 ? 24.156 -20.812 -9.688 1 98 176 LEU B O 1
ATOM 4060 N N . TYR B 1 177 ? 25.359 -19.203 -8.711 1 96.31 177 TYR B N 1
ATOM 4061 C CA . TYR B 1 177 ? 26.625 -19.781 -9.156 1 96.31 177 TYR B CA 1
ATOM 4062 C C . TYR B 1 177 ? 26.812 -21.188 -8.586 1 96.31 177 TYR B C 1
ATOM 4064 O O . TYR B 1 177 ? 27.219 -22.109 -9.305 1 96.31 177 TYR B O 1
ATOM 4072 N N . SER B 1 178 ? 26.547 -21.312 -7.281 1 96.5 178 SER B N 1
ATOM 4073 C CA . SER B 1 178 ? 26.703 -22.594 -6.605 1 96.5 178 SER B CA 1
ATOM 4074 C C . SER B 1 178 ? 25.781 -23.656 -7.199 1 96.5 178 SER B C 1
ATOM 4076 O O . SER B 1 178 ? 26.062 -24.844 -7.125 1 96.5 178 SER B O 1
ATOM 4078 N N . CYS B 1 179 ? 24.672 -23.219 -7.801 1 97.5 179 CYS B N 1
ATOM 4079 C CA . CYS B 1 179 ? 23.719 -24.125 -8.43 1 97.5 179 CYS B CA 1
ATOM 4080 C C . CYS B 1 179 ? 24.125 -24.422 -9.867 1 97.5 179 CYS B C 1
ATOM 4082 O O . CYS B 1 179 ? 23.422 -25.156 -10.57 1 97.5 179 CYS B O 1
ATOM 4084 N N . GLY B 1 180 ? 25.203 -23.766 -10.352 1 95.75 180 GLY B N 1
ATOM 4085 C CA . GLY B 1 180 ? 25.734 -24.078 -11.672 1 95.75 180 GLY B CA 1
ATOM 4086 C C . GLY B 1 180 ? 25.375 -23.047 -12.719 1 95.75 180 GLY B C 1
ATOM 4087 O O . GLY B 1 180 ? 25.734 -23.188 -13.891 1 95.75 180 GLY B O 1
ATOM 4088 N N . TYR B 1 181 ? 24.703 -21.984 -12.32 1 96.56 181 TYR B N 1
ATOM 4089 C CA . TYR B 1 181 ? 24.266 -20.969 -13.266 1 96.56 181 TYR B CA 1
ATOM 4090 C C . TYR B 1 181 ? 25.344 -19.891 -13.43 1 96.56 181 TYR B C 1
ATOM 4092 O O . TYR B 1 181 ? 25.141 -18.75 -13.016 1 96.56 181 TYR B O 1
ATOM 4100 N N . LYS B 1 182 ? 26.328 -20.172 -14.172 1 94.94 182 LYS B N 1
ATOM 4101 C CA . LYS B 1 182 ? 27.516 -19.312 -14.312 1 94.94 182 LYS B CA 1
ATOM 4102 C C . LYS B 1 182 ? 27.234 -18.156 -15.273 1 94.94 182 LYS B C 1
ATOM 4104 O O . LYS B 1 182 ? 27.984 -17.172 -15.297 1 94.94 182 LYS B O 1
ATOM 4109 N N . LYS B 1 183 ? 26.172 -18.25 -16.016 1 95.19 183 LYS B N 1
ATOM 4110 C CA . LYS B 1 183 ? 25.859 -17.219 -17 1 95.19 183 LYS B CA 1
ATOM 4111 C C . LYS B 1 183 ? 24.547 -16.531 -16.672 1 95.19 183 LYS B C 1
ATOM 4113 O O . LYS B 1 183 ? 23.891 -15.961 -17.547 1 95.19 183 LYS B O 1
ATOM 4118 N N . ALA B 1 184 ? 24.172 -16.594 -15.438 1 97.69 184 ALA B N 1
ATOM 4119 C CA . ALA B 1 184 ? 22.922 -15.984 -15 1 97.69 184 ALA B CA 1
ATOM 4120 C C . ALA B 1 184 ? 22.891 -14.508 -15.359 1 97.69 184 ALA B C 1
ATOM 4122 O O . ALA B 1 184 ? 23.922 -13.852 -15.43 1 97.69 184 ALA B O 1
ATOM 4123 N N . LEU B 1 185 ? 21.688 -14.016 -15.656 1 98.81 185 LEU B N 1
ATOM 4124 C CA . LEU B 1 185 ? 21.469 -12.609 -15.969 1 98.81 185 LEU B CA 1
ATOM 4125 C C . LEU B 1 185 ? 20.875 -11.875 -14.773 1 98.81 185 LEU B C 1
ATOM 4127 O O . LEU B 1 185 ? 20.203 -12.477 -13.93 1 98.81 185 LEU B O 1
ATOM 4131 N N . PHE B 1 186 ? 21.172 -10.625 -14.672 1 98.94 186 PHE B N 1
ATOM 4132 C CA . PHE B 1 186 ? 20.547 -9.719 -13.711 1 98.94 186 PHE B CA 1
ATOM 4133 C C . PHE B 1 186 ? 19.594 -8.758 -14.414 1 98.94 186 PHE B C 1
ATOM 4135 O O . PHE B 1 186 ? 20 -8.031 -15.32 1 98.94 186 PHE B O 1
ATOM 4142 N N . VAL B 1 187 ? 18.328 -8.789 -13.984 1 98.94 187 VAL B N 1
ATOM 4143 C CA . VAL B 1 187 ? 17.297 -8.023 -14.664 1 98.94 187 VAL B CA 1
ATOM 4144 C C . VAL B 1 187 ? 16.766 -6.938 -13.734 1 98.94 187 VAL B C 1
ATOM 4146 O O . VAL B 1 187 ? 16.328 -7.227 -12.617 1 98.94 187 VAL B O 1
ATOM 4149 N N . ALA B 1 188 ? 16.797 -5.68 -14.195 1 98.69 188 ALA B N 1
ATOM 4150 C CA . ALA B 1 188 ? 16.406 -4.547 -13.367 1 98.69 188 ALA B CA 1
ATOM 4151 C C . ALA B 1 188 ? 15.68 -3.49 -14.195 1 98.69 188 ALA B C 1
ATOM 4153 O O . ALA B 1 188 ? 15.57 -3.621 -15.414 1 98.69 188 ALA B O 1
ATOM 4154 N N . GLU B 1 189 ? 15.109 -2.469 -13.523 1 97.62 189 GLU B N 1
ATOM 4155 C CA . GLU B 1 189 ? 14.359 -1.426 -14.219 1 97.62 189 GLU B CA 1
ATOM 4156 C C . GLU B 1 189 ? 15.227 -0.189 -14.453 1 97.62 189 GLU B C 1
ATOM 4158 O O . GLU B 1 189 ? 14.852 0.701 -15.219 1 97.62 189 GLU B O 1
ATOM 4163 N N . THR B 1 190 ? 16.375 -0.144 -13.781 1 96.69 190 THR B N 1
ATOM 4164 C CA . THR B 1 190 ? 17.266 1.003 -13.922 1 96.69 190 THR B CA 1
ATOM 4165 C C . THR B 1 190 ? 18.719 0.595 -13.68 1 96.69 190 THR B C 1
ATOM 4167 O O . THR B 1 190 ? 18.984 -0.484 -13.148 1 96.69 190 THR B O 1
ATOM 4170 N N . GLU B 1 191 ? 19.625 1.333 -14.102 1 96.81 191 GLU B N 1
ATOM 4171 C CA . GLU B 1 191 ? 21.047 1.091 -13.891 1 96.81 191 GLU B CA 1
ATOM 4172 C C . GLU B 1 191 ? 21.578 1.905 -12.711 1 96.81 191 GLU B C 1
ATOM 4174 O O . GLU B 1 191 ? 22.797 2.037 -12.539 1 96.81 191 GLU B O 1
ATOM 4179 N N . ARG B 1 192 ? 20.641 2.418 -11.961 1 95.38 192 ARG B N 1
ATOM 4180 C CA . ARG B 1 192 ? 21.031 3.311 -10.875 1 95.38 192 ARG B CA 1
ATOM 4181 C C . ARG B 1 192 ? 20.469 2.832 -9.539 1 95.38 192 ARG B C 1
ATOM 4183 O O . ARG B 1 192 ? 19.734 1.839 -9.492 1 95.38 192 ARG B O 1
ATOM 4190 N N . ASP B 1 193 ? 20.938 3.365 -8.477 1 95.62 193 ASP B N 1
ATOM 4191 C CA . ASP B 1 193 ? 20.344 3.262 -7.141 1 95.62 193 ASP B CA 1
ATOM 4192 C C . ASP B 1 193 ? 20.406 1.827 -6.621 1 95.62 193 ASP B C 1
ATOM 4194 O O . ASP B 1 193 ? 21.453 1.174 -6.723 1 95.62 193 ASP B O 1
ATOM 4198 N N . SER B 1 194 ? 19.359 1.37 -6.012 1 97.25 194 SER B N 1
ATOM 4199 C CA . SER B 1 194 ? 19.375 0.05 -5.391 1 97.25 194 SER B CA 1
ATOM 4200 C C . SER B 1 194 ? 19.672 -1.039 -6.41 1 97.25 194 SER B C 1
ATOM 4202 O O . SER B 1 194 ? 20.453 -1.958 -6.133 1 97.25 194 SER B O 1
ATOM 4204 N N . ASP B 1 195 ? 19.109 -0.883 -7.598 1 97.94 195 ASP B N 1
ATOM 4205 C CA . ASP B 1 195 ? 19.312 -1.88 -8.641 1 97.94 195 ASP B CA 1
ATOM 4206 C C . ASP B 1 195 ? 20.797 -2.02 -8.984 1 97.94 195 ASP B C 1
ATOM 4208 O O . ASP B 1 195 ? 21.297 -3.131 -9.164 1 97.94 195 ASP B O 1
ATOM 4212 N N . TYR B 1 196 ? 21.453 -0.904 -9.062 1 97.88 196 TYR B N 1
ATOM 4213 C CA . TYR B 1 196 ? 22.859 -0.912 -9.422 1 97.88 196 TYR B CA 1
ATOM 4214 C C . TYR B 1 196 ? 23.688 -1.625 -8.359 1 97.88 196 TYR B C 1
ATOM 4216 O O . TYR B 1 196 ? 24.578 -2.426 -8.688 1 97.88 196 TYR B O 1
ATOM 4224 N N . TYR B 1 197 ? 23.438 -1.375 -7.121 1 98 197 TYR B N 1
ATOM 4225 C CA . TYR B 1 197 ? 24.203 -1.989 -6.047 1 98 197 TYR B CA 1
ATOM 4226 C C . TYR B 1 197 ? 23.906 -3.48 -5.941 1 98 197 TYR B C 1
ATOM 4228 O O . TYR B 1 197 ? 24.797 -4.281 -5.648 1 98 197 TYR B O 1
ATOM 4236 N N . ARG B 1 198 ? 22.656 -3.842 -6.141 1 98.81 198 ARG B N 1
ATOM 4237 C CA . ARG B 1 198 ? 22.297 -5.258 -6.211 1 98.81 198 ARG B CA 1
ATOM 4238 C C . ARG B 1 198 ? 23.047 -5.949 -7.348 1 98.81 198 ARG B C 1
ATOM 4240 O O . ARG B 1 198 ? 23.594 -7.039 -7.164 1 98.81 198 ARG B O 1
ATOM 4247 N N . TRP B 1 199 ? 23.109 -5.254 -8.469 1 98.75 199 TRP B N 1
ATOM 4248 C CA . TRP B 1 199 ? 23.859 -5.766 -9.609 1 98.75 199 TRP B CA 1
ATOM 4249 C C . TRP B 1 199 ? 25.344 -5.918 -9.266 1 98.75 199 TRP B C 1
ATOM 4251 O O . TRP B 1 199 ? 25.953 -6.945 -9.57 1 98.75 199 TRP B O 1
ATOM 4261 N N . MET B 1 200 ? 25.906 -4.926 -8.656 1 98.06 200 MET B N 1
ATOM 4262 C CA . MET B 1 200 ? 27.328 -4.953 -8.328 1 98.06 200 MET B CA 1
ATOM 4263 C C . MET B 1 200 ? 27.656 -6.156 -7.449 1 98.06 200 MET B C 1
ATOM 4265 O O . MET B 1 200 ? 28.688 -6.809 -7.637 1 98.06 200 MET B O 1
ATOM 4269 N N . GLY B 1 201 ? 26.781 -6.398 -6.441 1 98.44 201 GLY B N 1
ATOM 4270 C CA . GLY B 1 201 ? 26.953 -7.586 -5.621 1 98.44 201 GLY B CA 1
ATOM 4271 C C . GLY B 1 201 ? 26.859 -8.875 -6.414 1 98.44 201 GLY B C 1
ATOM 4272 O O . GLY B 1 201 ? 27.703 -9.758 -6.281 1 98.44 201 GLY B O 1
ATOM 4273 N N . PHE B 1 202 ? 25.859 -8.938 -7.246 1 98.56 202 PHE B N 1
ATOM 4274 C CA . PHE B 1 202 ? 25.656 -10.094 -8.109 1 98.56 202 PHE B CA 1
ATOM 4275 C C . PHE B 1 202 ? 26.875 -10.336 -8.992 1 98.56 202 PHE B C 1
ATOM 4277 O O . PHE B 1 202 ? 27.375 -11.461 -9.078 1 98.56 202 PHE B O 1
ATOM 4284 N N . LYS B 1 203 ? 27.297 -9.281 -9.594 1 98.31 203 LYS B N 1
ATOM 4285 C CA . LYS B 1 203 ? 28.453 -9.336 -10.5 1 98.31 203 LYS B CA 1
ATOM 4286 C C . LYS B 1 203 ? 29.688 -9.867 -9.773 1 98.31 203 LYS B C 1
ATOM 4288 O O . LYS B 1 203 ? 30.406 -10.727 -10.305 1 98.31 203 LYS B O 1
ATOM 4293 N N . GLN B 1 204 ? 29.938 -9.336 -8.633 1 97.62 204 GLN B N 1
ATOM 4294 C CA . GLN B 1 204 ? 31.109 -9.758 -7.867 1 97.62 204 GLN B CA 1
ATOM 4295 C C . GLN B 1 204 ? 31.047 -11.242 -7.535 1 97.62 204 GLN B C 1
ATOM 4297 O O . GLN B 1 204 ? 32.062 -11.945 -7.613 1 97.62 204 GLN B O 1
ATOM 4302 N N . ALA B 1 205 ? 29.891 -11.688 -7.102 1 97.38 205 ALA B N 1
ATOM 4303 C CA . ALA B 1 205 ? 29.719 -13.102 -6.781 1 97.38 205 ALA B CA 1
ATOM 4304 C C . ALA B 1 205 ? 29.984 -13.977 -8 1 97.38 205 ALA B C 1
ATOM 4306 O O . ALA B 1 205 ? 30.609 -15.039 -7.887 1 97.38 205 ALA B O 1
ATOM 4307 N N . MET B 1 206 ? 29.547 -13.508 -9.141 1 95.81 206 MET B N 1
ATOM 4308 C CA . MET B 1 206 ? 29.703 -14.266 -10.375 1 95.81 206 MET B CA 1
ATOM 4309 C C . MET B 1 206 ? 31.156 -14.305 -10.812 1 95.81 206 MET B C 1
ATOM 4311 O O . MET B 1 206 ? 31.594 -15.258 -11.453 1 95.81 206 MET B O 1
ATOM 4315 N N . GLU B 1 207 ? 31.828 -13.289 -10.438 1 95.31 207 GLU B N 1
ATOM 4316 C CA . GLU B 1 207 ? 33.219 -13.164 -10.867 1 95.31 207 GLU B CA 1
ATOM 4317 C C . GLU B 1 207 ? 34.156 -13.844 -9.883 1 95.31 207 GLU B C 1
ATOM 4319 O O . GLU B 1 207 ? 35.312 -14.109 -10.211 1 95.31 207 GLU B O 1
ATOM 4324 N N . LYS B 1 208 ? 33.781 -14.062 -8.758 1 86.44 208 LYS B N 1
ATOM 4325 C CA . LYS B 1 208 ? 34.625 -14.594 -7.695 1 86.44 208 LYS B CA 1
ATOM 4326 C C . LYS B 1 208 ? 35.344 -15.859 -8.148 1 86.44 208 LYS B C 1
ATOM 4328 O O . LYS B 1 208 ? 36.5 -16.109 -7.738 1 86.44 208 LYS B O 1
ATOM 4333 N N . SER B 1 209 ? 34.781 -16.641 -8.914 1 74.31 209 SER B N 1
ATOM 4334 C CA . SER B 1 209 ? 35.438 -17.891 -9.305 1 74.31 209 SER B CA 1
ATOM 4335 C C . SER B 1 209 ? 36.25 -17.703 -10.57 1 74.31 209 SER B C 1
ATOM 4337 O O . SER B 1 209 ? 36.688 -18.672 -11.188 1 74.31 209 SER B O 1
ATOM 4339 N N . GLY B 1 210 ? 36.469 -16.547 -10.898 1 74.25 210 GLY B N 1
ATOM 4340 C CA . GLY B 1 210 ? 37.375 -16.25 -11.992 1 74.25 210 GLY B CA 1
ATOM 4341 C C . GLY B 1 210 ? 36.688 -15.992 -13.305 1 74.25 210 GLY B C 1
ATOM 4342 O O . GLY B 1 210 ? 37.312 -15.766 -14.328 1 74.25 210 GLY B O 1
ATOM 4343 N N . GLY B 1 211 ? 35.344 -16.094 -13.273 1 77.75 211 GLY B N 1
ATOM 4344 C CA . GLY B 1 211 ? 34.656 -15.828 -14.523 1 77.75 211 GLY B CA 1
ATOM 4345 C C . GLY B 1 211 ? 34.344 -14.359 -14.727 1 77.75 211 GLY B C 1
ATOM 4346 O O . GLY B 1 211 ? 34.281 -13.586 -13.766 1 77.75 211 GLY B O 1
ATOM 4347 N N . PHE B 1 212 ? 34.375 -14 -15.977 1 85 212 PHE B N 1
ATOM 4348 C CA . PHE B 1 212 ? 34.031 -12.625 -16.344 1 85 212 PHE B CA 1
ATOM 4349 C C . PHE B 1 212 ? 32.5 -12.445 -16.406 1 85 212 PHE B C 1
ATOM 4351 O O . PHE B 1 212 ? 31.797 -13.289 -16.953 1 85 212 PHE B O 1
ATOM 4358 N N . CYS B 1 213 ? 32.031 -11.445 -15.672 1 93.81 213 CYS B N 1
ATOM 4359 C CA . CYS B 1 213 ? 30.625 -11.055 -15.742 1 93.81 213 CYS B CA 1
ATOM 4360 C C . CYS B 1 213 ? 30.469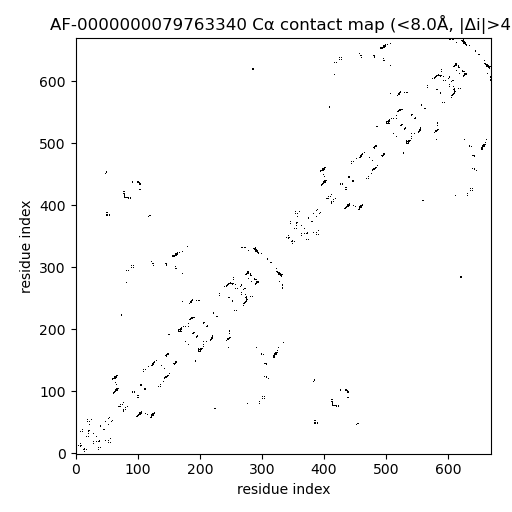 -9.719 -16.453 1 93.81 213 CYS B C 1
ATOM 4362 O O . CYS B 1 213 ? 30.562 -8.664 -15.836 1 93.81 213 CYS B O 1
ATOM 4364 N N . SER B 1 214 ? 30.172 -9.797 -17.719 1 93.56 214 SER B N 1
ATOM 4365 C CA . SER B 1 214 ? 30.109 -8.609 -18.562 1 93.56 214 SER B CA 1
ATOM 4366 C C . SER B 1 214 ? 28.891 -7.75 -18.219 1 93.56 214 SER B C 1
ATOM 4368 O O . SER B 1 214 ? 27.906 -8.25 -17.688 1 93.56 214 SER B O 1
ATOM 4370 N N . ARG B 1 215 ? 29.031 -6.488 -18.594 1 95.88 215 ARG B N 1
ATOM 4371 C CA . ARG B 1 215 ? 27.938 -5.543 -18.438 1 95.88 215 ARG B CA 1
ATOM 4372 C C . ARG B 1 215 ? 26.719 -5.969 -19.25 1 95.88 215 ARG B C 1
ATOM 4374 O O . ARG B 1 215 ? 25.578 -5.629 -18.906 1 95.88 215 ARG B O 1
ATOM 4381 N N . SER B 1 216 ? 26.922 -6.766 -20.234 1 96.75 216 SER B N 1
ATOM 4382 C CA . SER B 1 216 ? 25.828 -7.234 -21.094 1 96.75 216 SER B CA 1
ATOM 4383 C C . SER B 1 216 ? 24.875 -8.148 -20.328 1 96.75 216 SER B C 1
ATOM 4385 O O . SER B 1 216 ? 23.766 -8.406 -20.781 1 96.75 216 SER B O 1
ATOM 4387 N N . ARG B 1 217 ? 25.266 -8.617 -19.156 1 98 217 ARG B N 1
ATOM 4388 C CA . ARG B 1 217 ? 24.422 -9.484 -18.344 1 98 217 ARG B CA 1
ATOM 4389 C C . ARG B 1 217 ? 23.469 -8.664 -17.469 1 98 217 ARG B C 1
ATOM 4391 O O . ARG B 1 217 ? 22.594 -9.219 -16.812 1 98 217 ARG B O 1
ATOM 4398 N N . TYR B 1 218 ? 23.703 -7.363 -17.406 1 98.69 218 TYR B N 1
ATOM 4399 C CA . TYR B 1 218 ? 22.812 -6.426 -16.734 1 98.69 218 TYR B CA 1
ATOM 4400 C C . TYR B 1 218 ? 21.719 -5.953 -17.688 1 98.69 218 TYR B C 1
ATOM 4402 O O . TYR B 1 218 ? 21.953 -5.082 -18.531 1 98.69 218 TYR B O 1
ATOM 4410 N N . ILE B 1 219 ? 20.531 -6.496 -17.531 1 98.81 219 ILE B N 1
ATOM 4411 C CA . ILE B 1 219 ? 19.422 -6.238 -18.438 1 98.81 219 ILE B CA 1
ATOM 4412 C C . ILE B 1 219 ? 18.484 -5.203 -17.828 1 98.81 219 ILE B C 1
ATOM 4414 O O . ILE B 1 219 ? 17.984 -5.379 -16.719 1 98.81 219 ILE B O 1
ATOM 4418 N N . ILE B 1 220 ? 18.172 -4.121 -18.562 1 98.62 220 ILE B N 1
ATOM 4419 C CA . ILE B 1 220 ? 17.25 -3.092 -18.109 1 98.62 220 ILE B CA 1
ATOM 4420 C C . ILE B 1 220 ? 15.906 -3.252 -18.812 1 98.62 220 ILE B C 1
ATOM 4422 O O . ILE B 1 220 ? 15.852 -3.27 -20.047 1 98.62 220 ILE B O 1
ATOM 4426 N N . ILE B 1 221 ? 14.852 -3.41 -18.047 1 98.44 221 ILE B N 1
ATOM 4427 C CA . ILE B 1 221 ? 13.508 -3.557 -18.594 1 98.44 221 ILE B CA 1
ATOM 4428 C C . ILE B 1 221 ? 12.688 -2.305 -18.297 1 98.44 221 ILE B C 1
ATOM 4430 O O . ILE B 1 221 ? 12.961 -1.601 -17.312 1 98.44 221 ILE B O 1
ATOM 4434 N N . PRO B 1 222 ? 11.68 -2.037 -19.125 1 96.94 222 PRO B N 1
ATOM 4435 C CA . PRO B 1 222 ? 10.852 -0.848 -18.906 1 96.94 222 PRO B CA 1
ATOM 4436 C C . PRO B 1 222 ? 9.938 -0.98 -17.688 1 96.94 222 PRO B C 1
ATOM 4438 O O . PRO B 1 222 ? 9.609 -2.096 -17.281 1 96.94 222 PRO B O 1
ATOM 4441 N N . SER B 1 223 ? 9.516 0.15 -17.203 1 94.25 223 SER B N 1
ATOM 4442 C CA . SER B 1 223 ? 8.594 0.161 -16.062 1 94.25 223 SER B CA 1
ATOM 4443 C C . SER B 1 223 ? 7.172 -0.168 -16.5 1 94.25 223 SER B C 1
ATOM 4445 O O . SER B 1 223 ? 6.414 -0.786 -15.758 1 94.25 223 SER B O 1
ATOM 4447 N N . GLU B 1 224 ? 6.801 0.272 -17.672 1 94.12 224 GLU B N 1
ATOM 4448 C CA . GLU B 1 224 ? 5.457 0.033 -18.188 1 94.12 224 GLU B CA 1
ATOM 4449 C C . GLU B 1 224 ? 5.254 -1.436 -18.547 1 94.12 224 GLU B C 1
ATOM 4451 O O . GLU B 1 224 ? 6.039 -2.006 -19.312 1 94.12 224 GLU B O 1
ATOM 4456 N N . LYS B 1 225 ? 4.215 -2.008 -18.109 1 93.81 225 LYS B N 1
ATOM 4457 C CA . LYS B 1 225 ? 3.977 -3.445 -18.203 1 93.81 225 LYS B CA 1
ATOM 4458 C C . LYS B 1 225 ? 3.992 -3.91 -19.656 1 93.81 225 LYS B C 1
ATOM 4460 O O . LYS B 1 225 ? 4.664 -4.887 -19.984 1 93.81 225 LYS B O 1
ATOM 4465 N N . ARG B 1 226 ? 3.217 -3.201 -20.516 1 95.12 226 ARG B N 1
ATOM 4466 C CA . ARG B 1 226 ? 3.113 -3.609 -21.906 1 95.12 226 ARG B CA 1
ATOM 4467 C C . ARG B 1 226 ? 4.488 -3.637 -22.578 1 95.12 226 ARG B C 1
ATOM 4469 O O . ARG B 1 226 ? 4.805 -4.57 -23.312 1 95.12 226 ARG B O 1
ATOM 4476 N N . LEU B 1 227 ? 5.27 -2.689 -22.281 1 97.44 227 LEU B N 1
ATOM 4477 C CA . LEU B 1 227 ? 6.613 -2.604 -22.844 1 97.44 227 LEU B CA 1
ATOM 4478 C C . LEU B 1 227 ? 7.527 -3.658 -22.234 1 97.44 227 LEU B C 1
ATOM 4480 O O . LEU B 1 227 ? 8.391 -4.211 -22.938 1 97.44 227 LEU B O 1
ATOM 4484 N N . ARG B 1 228 ? 7.324 -3.896 -20.938 1 97.19 228 ARG B N 1
ATOM 4485 C CA . ARG B 1 228 ? 8.125 -4.906 -20.25 1 97.19 228 ARG B CA 1
ATOM 4486 C C . ARG B 1 228 ? 7.863 -6.293 -20.828 1 97.19 228 ARG B C 1
ATOM 4488 O O . ARG B 1 228 ? 8.797 -7.055 -21.062 1 97.19 228 ARG B O 1
ATOM 4495 N N . LEU B 1 229 ? 6.625 -6.633 -21.125 1 96.56 229 LEU B N 1
ATOM 4496 C CA . LEU B 1 229 ? 6.27 -7.93 -21.703 1 96.56 229 LEU B CA 1
ATOM 4497 C C . LEU B 1 229 ? 6.848 -8.086 -23.109 1 96.56 229 LEU B C 1
ATOM 4499 O O . LEU B 1 229 ? 7.305 -9.164 -23.469 1 96.56 229 LEU B O 1
ATOM 4503 N N . ARG B 1 230 ? 6.82 -7 -23.812 1 98 230 ARG B N 1
ATOM 4504 C CA . ARG B 1 230 ? 7.438 -7.02 -25.141 1 98 230 ARG B CA 1
ATOM 4505 C C . ARG B 1 230 ? 8.938 -7.285 -25.047 1 98 230 ARG B C 1
ATOM 4507 O O . ARG B 1 230 ? 9.492 -8.055 -25.828 1 98 230 ARG B O 1
ATOM 4514 N N . LYS B 1 231 ? 9.516 -6.664 -24.078 1 98.38 231 LYS B N 1
ATOM 4515 C CA . LYS B 1 231 ? 10.953 -6.848 -23.875 1 98.38 231 LYS B CA 1
ATOM 4516 C C . LYS B 1 231 ? 11.266 -8.289 -23.469 1 98.38 231 LYS B C 1
ATOM 4518 O O . LYS B 1 231 ? 12.266 -8.859 -23.906 1 98.38 231 LYS B O 1
ATOM 4523 N N . TYR B 1 232 ? 10.461 -8.891 -22.625 1 98.5 232 TYR B N 1
ATOM 4524 C CA . TYR B 1 232 ? 10.633 -10.289 -22.25 1 98.5 232 TYR B CA 1
ATOM 4525 C C . TYR B 1 232 ? 10.609 -11.195 -23.484 1 98.5 232 TYR B C 1
ATOM 4527 O O . TYR B 1 232 ? 11.445 -12.086 -23.609 1 98.5 232 TYR B O 1
ATOM 4535 N N . ARG B 1 233 ? 9.695 -10.914 -24.328 1 98.31 233 ARG B N 1
ATOM 4536 C CA . ARG B 1 233 ? 9.57 -11.719 -25.547 1 98.31 233 ARG B CA 1
ATOM 4537 C C . ARG B 1 233 ? 10.82 -11.602 -26.406 1 98.31 233 ARG B C 1
ATOM 4539 O O . ARG B 1 233 ? 11.312 -12.609 -26.938 1 98.31 233 ARG B O 1
ATOM 4546 N N . GLU B 1 234 ? 11.258 -10.398 -26.547 1 98.5 234 GLU B N 1
ATOM 4547 C CA . GLU B 1 234 ? 12.461 -10.141 -27.328 1 98.5 234 GLU B CA 1
ATOM 4548 C C . GLU B 1 234 ? 13.664 -10.867 -26.75 1 98.5 234 GLU B C 1
ATOM 4550 O O . GLU B 1 234 ? 14.531 -11.344 -27.484 1 98.5 234 GLU B O 1
ATOM 4555 N N . LEU B 1 235 ? 13.703 -11.016 -25.453 1 98.56 235 LEU B N 1
ATOM 4556 C CA . LEU B 1 235 ? 14.891 -11.523 -24.766 1 98.56 235 LEU B CA 1
ATOM 4557 C C . LEU B 1 235 ? 14.75 -13.016 -24.469 1 98.56 235 LEU B C 1
ATOM 4559 O O . LEU B 1 235 ? 15.648 -13.625 -23.891 1 98.56 235 LEU B O 1
ATOM 4563 N N . LEU B 1 236 ? 13.727 -13.641 -24.859 1 98.38 236 LEU B N 1
ATOM 4564 C CA . LEU B 1 236 ? 13.391 -15.008 -24.469 1 98.38 236 LEU B CA 1
ATOM 4565 C C . LEU B 1 236 ? 14.508 -15.969 -24.859 1 98.38 236 LEU B C 1
ATOM 4567 O O . LEU B 1 236 ? 14.914 -16.812 -24.062 1 98.38 236 LEU B O 1
ATOM 4571 N N . PRO B 1 237 ? 15.07 -15.891 -26.125 1 98.25 237 PRO B N 1
ATOM 4572 C CA . PRO B 1 237 ? 16.172 -16.781 -26.469 1 98.25 237 PRO B CA 1
ATOM 4573 C C . PRO B 1 237 ? 17.375 -16.625 -25.531 1 98.25 237 PRO B C 1
ATOM 4575 O O . PRO B 1 237 ? 18 -17.609 -25.141 1 98.25 237 PRO B O 1
ATOM 4578 N N . ARG B 1 238 ? 17.625 -15.414 -25.141 1 98.5 238 ARG B N 1
ATOM 4579 C CA . ARG B 1 238 ? 18.734 -15.133 -24.25 1 98.5 238 ARG B CA 1
ATOM 4580 C C . ARG B 1 238 ? 18.469 -15.664 -22.844 1 98.5 238 ARG B C 1
ATOM 4582 O O . ARG B 1 238 ? 19.359 -16.188 -22.188 1 98.5 238 ARG B O 1
ATOM 4589 N N . PHE B 1 239 ? 17.266 -15.523 -22.391 1 98.75 239 PHE B N 1
ATOM 4590 C CA . PHE B 1 239 ? 16.859 -16.031 -21.078 1 98.75 239 PHE B CA 1
ATOM 4591 C C . PHE B 1 239 ? 17 -17.547 -21.016 1 98.75 239 PHE B C 1
ATOM 4593 O O . PHE B 1 239 ? 17.5 -18.094 -20.031 1 98.75 239 PHE B O 1
ATOM 4600 N N . LEU B 1 240 ? 16.578 -18.188 -22.094 1 98.44 240 LEU B N 1
ATOM 4601 C CA . LEU B 1 240 ? 16.656 -19.656 -22.141 1 98.44 240 LEU B CA 1
ATOM 4602 C C . LEU B 1 240 ? 18.094 -20.125 -22.172 1 98.44 240 LEU B C 1
ATOM 4604 O O . LEU B 1 240 ? 18.422 -21.172 -21.609 1 98.44 240 LEU B O 1
ATOM 4608 N N . GLU B 1 241 ? 18.875 -19.328 -22.844 1 98.19 241 GLU B N 1
ATOM 4609 C CA . GLU B 1 241 ? 20.297 -19.656 -22.891 1 98.19 241 GLU B CA 1
ATOM 4610 C C . GLU B 1 241 ? 20.938 -19.5 -21.516 1 98.19 241 GLU B C 1
ATOM 4612 O O . GLU B 1 241 ? 21.75 -20.344 -21.094 1 98.19 241 GLU B O 1
ATOM 4617 N N . ALA B 1 242 ? 20.578 -18.5 -20.719 1 98 242 ALA B N 1
ATOM 4618 C CA . ALA B 1 242 ? 21.156 -18.203 -19.406 1 98 242 ALA B CA 1
ATOM 4619 C C . ALA B 1 242 ? 20.656 -19.172 -18.344 1 98 242 ALA B C 1
ATOM 4621 O O . ALA B 1 242 ? 21.375 -19.469 -17.391 1 98 242 ALA B O 1
ATOM 4622 N N . LYS B 1 243 ? 19.359 -19.516 -18.422 1 98.62 243 LYS B N 1
ATOM 4623 C CA . LYS B 1 243 ? 18.688 -20.516 -17.594 1 98.62 243 LYS B CA 1
ATOM 4624 C C . LYS B 1 243 ? 18.469 -19.984 -16.188 1 98.62 243 LYS B C 1
ATOM 4626 O O . LYS B 1 243 ? 17.844 -20.656 -15.352 1 98.62 243 LYS B O 1
ATOM 4631 N N . ALA B 1 244 ? 18.984 -18.859 -15.828 1 98.81 244 ALA B N 1
ATOM 4632 C CA . ALA B 1 244 ? 18.75 -18.266 -14.516 1 98.81 244 ALA B CA 1
ATOM 4633 C C . ALA B 1 244 ? 18.703 -16.734 -14.602 1 98.81 244 ALA B C 1
ATOM 4635 O O . ALA B 1 244 ? 19.562 -16.125 -15.25 1 98.81 244 ALA B O 1
ATOM 4636 N N . LEU B 1 245 ? 17.703 -16.172 -14.031 1 98.94 245 LEU B N 1
ATOM 4637 C CA . LEU B 1 245 ? 17.484 -14.727 -14.008 1 98.94 245 LEU B CA 1
ATOM 4638 C C . LEU B 1 245 ? 17.328 -14.219 -12.578 1 98.94 245 LEU B C 1
ATOM 4640 O O . LEU B 1 245 ? 16.484 -14.711 -11.828 1 98.94 245 LEU B O 1
ATOM 4644 N N . ALA B 1 246 ? 18.141 -13.297 -12.195 1 98.94 246 ALA B N 1
ATOM 4645 C CA . ALA B 1 246 ? 18.016 -12.57 -10.938 1 98.94 246 ALA B CA 1
ATOM 4646 C C . ALA B 1 246 ? 17.328 -11.227 -11.148 1 98.94 246 ALA B C 1
ATOM 4648 O O . ALA B 1 246 ? 17.906 -10.328 -11.773 1 98.94 246 ALA B O 1
ATOM 4649 N N . PHE B 1 247 ? 16.172 -11.133 -10.641 1 98.94 247 PHE B N 1
ATOM 4650 C CA . PHE B 1 247 ? 15.445 -9.875 -10.773 1 98.94 247 PHE B CA 1
ATOM 4651 C C . PHE B 1 247 ? 15.711 -8.969 -9.578 1 98.94 247 PHE B C 1
ATOM 4653 O O . PHE B 1 247 ? 15.836 -9.438 -8.445 1 98.94 247 PHE B O 1
ATOM 4660 N N . SER B 1 248 ? 15.711 -7.668 -9.812 1 98.56 248 SER B N 1
ATOM 4661 C CA . SER B 1 248 ? 16 -6.688 -8.773 1 98.56 248 SER B CA 1
ATOM 4662 C C . SER B 1 248 ? 14.789 -6.469 -7.871 1 98.56 248 SER B C 1
ATOM 4664 O O . SER B 1 248 ? 14.883 -5.773 -6.859 1 98.56 248 SER B O 1
ATOM 4666 N N . SER B 1 249 ? 13.617 -7.059 -8.188 1 97.81 249 SER B N 1
ATOM 4667 C CA . SER B 1 249 ? 12.398 -6.922 -7.395 1 97.81 249 SER B CA 1
ATOM 4668 C C . SER B 1 249 ? 11.508 -8.156 -7.52 1 97.81 249 SER B C 1
ATOM 4670 O O . SER B 1 249 ? 11.477 -8.797 -8.57 1 97.81 249 SER B O 1
ATOM 4672 N N . ASP B 1 250 ? 10.781 -8.383 -6.453 1 97.81 250 ASP B N 1
ATOM 4673 C CA . ASP B 1 250 ? 9.836 -9.5 -6.465 1 97.81 250 ASP B CA 1
ATOM 4674 C C . ASP B 1 250 ? 8.742 -9.281 -7.508 1 97.81 250 ASP B C 1
ATOM 4676 O O . ASP B 1 250 ? 8.273 -10.242 -8.133 1 97.81 250 ASP B O 1
ATOM 4680 N N . TYR B 1 251 ? 8.328 -8.062 -7.664 1 96.88 251 TYR B N 1
ATOM 4681 C CA . TYR B 1 251 ? 7.262 -7.77 -8.617 1 96.88 251 TYR B CA 1
ATOM 4682 C C . TYR B 1 251 ? 7.641 -8.219 -10.016 1 96.88 251 TYR B C 1
ATOM 4684 O O . TYR B 1 251 ? 6.891 -8.953 -10.664 1 96.88 251 TYR B O 1
ATOM 4692 N N . ASN B 1 252 ? 8.797 -7.805 -10.469 1 97.69 252 ASN B N 1
ATOM 4693 C CA . ASN B 1 252 ? 9.242 -8.164 -11.812 1 97.69 252 ASN B CA 1
ATOM 4694 C C . ASN B 1 252 ? 9.484 -9.664 -11.938 1 97.69 252 ASN B C 1
ATOM 4696 O O . ASN B 1 252 ? 9.211 -10.25 -12.984 1 97.69 252 ASN B O 1
ATOM 4700 N N . ALA B 1 253 ? 10.031 -10.242 -10.867 1 98.5 253 ALA B N 1
ATOM 4701 C CA . ALA B 1 253 ? 10.266 -11.688 -10.875 1 98.5 253 ALA B CA 1
ATOM 4702 C C . ALA B 1 253 ? 8.969 -12.453 -11.062 1 98.5 253 ALA B C 1
ATOM 4704 O O . ALA B 1 253 ? 8.883 -13.352 -11.898 1 98.5 253 ALA B O 1
ATOM 4705 N N . MET B 1 254 ? 7.953 -12.07 -10.289 1 97.19 254 MET B N 1
ATOM 4706 C CA . MET B 1 254 ? 6.66 -12.742 -10.352 1 97.19 254 MET B CA 1
ATOM 4707 C C . MET B 1 254 ? 6 -12.539 -11.711 1 97.19 254 MET B C 1
ATOM 4709 O O . MET B 1 254 ? 5.422 -13.469 -12.273 1 97.19 254 MET B O 1
ATOM 4713 N N . GLU B 1 255 ? 6.102 -11.32 -12.242 1 96.81 255 GLU B N 1
ATOM 4714 C CA . GLU B 1 255 ? 5.559 -11.039 -13.57 1 96.81 255 GLU B CA 1
ATOM 4715 C C . GLU B 1 255 ? 6.246 -11.891 -14.641 1 96.81 255 GLU B C 1
ATOM 4717 O O . GLU B 1 255 ? 5.586 -12.43 -15.531 1 96.81 255 GLU B O 1
ATOM 4722 N N . ALA B 1 256 ? 7.547 -12.039 -14.516 1 97.94 256 ALA B N 1
ATOM 4723 C CA . ALA B 1 256 ? 8.312 -12.828 -15.477 1 97.94 256 ALA B CA 1
ATOM 4724 C C . ALA B 1 256 ? 7.941 -14.305 -15.391 1 97.94 256 ALA B C 1
ATOM 4726 O O . ALA B 1 256 ? 7.797 -14.977 -16.406 1 97.94 256 ALA B O 1
ATOM 4727 N N . ILE B 1 257 ? 7.844 -14.82 -14.148 1 97.81 257 ILE B N 1
ATOM 4728 C CA . ILE B 1 257 ? 7.441 -16.203 -13.953 1 97.81 257 ILE B CA 1
ATOM 4729 C C . ILE B 1 257 ? 6.117 -16.469 -14.672 1 97.81 257 ILE B C 1
ATOM 4731 O O . ILE B 1 257 ? 5.969 -17.484 -15.359 1 97.81 257 ILE B O 1
ATOM 4735 N N . ASN B 1 258 ? 5.227 -15.547 -14.555 1 95.75 258 ASN B N 1
ATOM 4736 C CA . ASN B 1 258 ? 3.928 -15.68 -15.203 1 95.75 258 ASN B CA 1
ATOM 4737 C C . ASN B 1 258 ? 4.055 -15.617 -16.719 1 95.75 258 ASN B C 1
ATOM 4739 O O . ASN B 1 258 ? 3.387 -16.359 -17.438 1 95.75 258 ASN B O 1
ATOM 4743 N N . PHE B 1 259 ? 4.859 -14.664 -17.172 1 96.94 259 PHE B N 1
ATOM 4744 C CA . PHE B 1 259 ? 5.133 -14.562 -18.594 1 96.94 259 PHE B CA 1
ATOM 4745 C C . PHE B 1 259 ? 5.695 -15.875 -19.125 1 96.94 259 PHE B C 1
ATOM 4747 O O . PHE B 1 259 ? 5.25 -16.375 -20.172 1 96.94 259 PHE B O 1
ATOM 4754 N N . PHE B 1 260 ? 6.648 -16.5 -18.438 1 98.06 260 PHE B N 1
ATOM 4755 C CA . PHE B 1 260 ? 7.254 -17.766 -18.859 1 98.06 260 PHE B CA 1
ATOM 4756 C C . PHE B 1 260 ? 6.215 -18.875 -18.891 1 98.06 260 PHE B C 1
ATOM 4758 O O . PHE B 1 260 ? 6.172 -19.672 -19.828 1 98.06 260 PHE B O 1
ATOM 4765 N N . PHE B 1 261 ? 5.418 -18.891 -17.859 1 96.62 261 PHE B N 1
ATOM 4766 C CA . PHE B 1 261 ? 4.348 -19.891 -17.812 1 96.62 261 PHE B CA 1
ATOM 4767 C C . PHE B 1 261 ? 3.471 -19.797 -19.062 1 96.62 261 PHE B C 1
ATOM 4769 O O . PHE B 1 261 ? 3.158 -20.812 -19.688 1 96.62 261 PHE B O 1
ATOM 4776 N N . ASP B 1 262 ? 3.129 -18.562 -19.438 1 95.69 262 ASP B N 1
ATOM 4777 C CA . ASP B 1 262 ? 2.273 -18.344 -20.594 1 95.69 262 ASP B CA 1
ATOM 4778 C C . ASP B 1 262 ? 2.975 -18.766 -21.875 1 95.69 262 ASP B C 1
ATOM 4780 O O . ASP B 1 262 ? 2.318 -19.141 -22.859 1 95.69 262 ASP B O 1
ATOM 4784 N N . GLU B 1 263 ? 4.25 -18.75 -21.844 1 97.19 263 GLU B N 1
ATOM 4785 C CA . GLU B 1 263 ? 5.047 -19.141 -23 1 97.19 263 GLU B CA 1
ATOM 4786 C C . GLU B 1 263 ? 5.395 -20.625 -22.969 1 97.19 263 GLU B C 1
ATOM 4788 O O . GLU B 1 263 ? 6.125 -21.109 -23.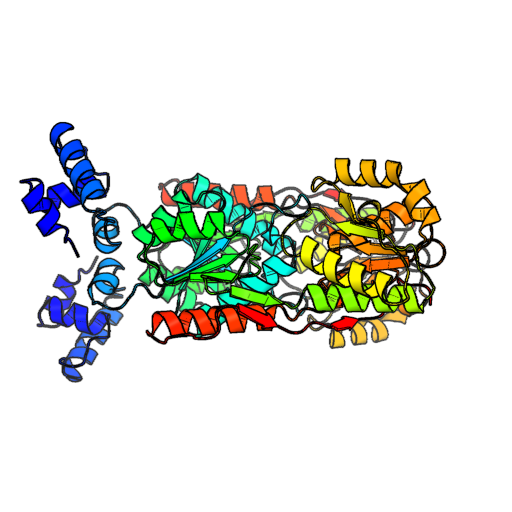828 1 97.19 263 GLU B O 1
ATOM 4793 N N . GLY B 1 264 ? 4.93 -21.328 -22 1 97.06 264 GLY B N 1
ATOM 4794 C CA . GLY B 1 264 ? 5.18 -22.766 -21.875 1 97.06 264 GLY B CA 1
ATOM 4795 C C . GLY B 1 264 ? 6.555 -23.078 -21.312 1 97.06 264 GLY B C 1
ATOM 4796 O O . GLY B 1 264 ? 7.066 -24.188 -21.516 1 97.06 264 GLY B O 1
ATOM 4797 N N . ILE B 1 265 ? 7.156 -22.109 -20.688 1 98.06 265 ILE B N 1
ATOM 4798 C CA . ILE B 1 265 ? 8.484 -22.281 -20.109 1 98.06 265 ILE B CA 1
ATOM 4799 C C . ILE B 1 265 ? 8.352 -22.531 -18.609 1 98.06 265 ILE B C 1
ATOM 4801 O O . ILE B 1 265 ? 7.742 -21.734 -17.891 1 98.06 265 ILE B O 1
ATOM 4805 N N . MET B 1 266 ? 8.961 -23.531 -18.125 1 97 266 MET B N 1
ATOM 4806 C CA . MET B 1 266 ? 8.781 -23.969 -16.75 1 97 266 MET B CA 1
ATOM 4807 C C . MET B 1 266 ? 9.836 -23.344 -15.836 1 97 266 MET B C 1
ATOM 4809 O O . MET B 1 266 ? 11.031 -23.453 -16.109 1 97 266 MET B O 1
ATOM 4813 N N . VAL B 1 267 ? 9.469 -22.734 -14.836 1 98.31 267 VAL B N 1
ATOM 4814 C CA . VAL B 1 267 ? 10.312 -22.312 -13.719 1 98.31 267 VAL B CA 1
ATOM 4815 C C . VAL B 1 267 ? 10.156 -23.297 -12.562 1 98.31 267 VAL B C 1
ATOM 4817 O O . VAL B 1 267 ? 9.039 -23.578 -12.125 1 98.31 267 VAL B O 1
ATOM 4820 N N . PRO B 1 268 ? 11.156 -23.891 -12.055 1 98.25 268 PRO B N 1
ATOM 4821 C CA . PRO B 1 268 ? 12.555 -23.516 -12.281 1 98.25 268 PRO B CA 1
ATOM 4822 C C . PRO B 1 268 ? 13.234 -24.391 -13.336 1 98.25 268 PRO B C 1
ATOM 4824 O O . PRO B 1 268 ? 14.406 -24.188 -13.648 1 98.25 268 PRO B O 1
ATOM 4827 N N . ASP B 1 269 ? 12.586 -25.344 -13.914 1 98.12 269 ASP B N 1
ATOM 4828 C CA . ASP B 1 269 ? 13.234 -26.422 -14.656 1 98.12 269 ASP B CA 1
ATOM 4829 C C . ASP B 1 269 ? 13.977 -25.875 -15.875 1 98.12 269 ASP B C 1
ATOM 4831 O O . ASP B 1 269 ? 15.078 -26.344 -16.188 1 98.12 269 ASP B O 1
ATOM 4835 N N . GLN B 1 270 ? 13.391 -24.953 -16.562 1 98.44 270 GLN B N 1
ATOM 4836 C CA . GLN B 1 270 ? 14.023 -24.391 -17.75 1 98.44 270 GLN B CA 1
ATOM 4837 C C . GLN B 1 270 ? 14.695 -23.062 -17.453 1 98.44 270 GLN B C 1
ATOM 4839 O O . GLN B 1 270 ? 15.742 -22.75 -18.016 1 98.44 270 GLN B O 1
ATOM 4844 N N . ILE B 1 271 ? 14.062 -22.281 -16.594 1 98.75 271 ILE B N 1
ATOM 4845 C CA . ILE B 1 271 ? 14.641 -21.016 -16.141 1 98.75 271 ILE B CA 1
ATOM 4846 C C . ILE B 1 271 ? 14.445 -20.859 -14.641 1 98.75 271 ILE B C 1
ATOM 4848 O O . ILE B 1 271 ? 13.312 -20.844 -14.148 1 98.75 271 ILE B O 1
ATOM 4852 N N . SER B 1 272 ? 15.531 -20.75 -13.891 1 98.94 272 SER B N 1
ATOM 4853 C CA . SER B 1 272 ? 15.477 -20.391 -12.477 1 98.94 272 SER B CA 1
ATOM 4854 C C . SER B 1 272 ? 15.344 -18.875 -12.297 1 98.94 272 SER B C 1
ATOM 4856 O O . SER B 1 272 ? 15.898 -18.109 -13.078 1 98.94 272 SER B O 1
ATOM 4858 N N . VAL B 1 273 ? 14.562 -18.484 -11.258 1 98.94 273 VAL B N 1
ATOM 4859 C CA . VAL B 1 273 ? 14.266 -17.062 -11.07 1 98.94 273 VAL B CA 1
ATOM 4860 C C . VAL B 1 273 ? 14.438 -16.688 -9.594 1 98.94 273 VAL B C 1
ATOM 4862 O O . VAL B 1 273 ? 14.023 -17.438 -8.711 1 98.94 273 VAL B O 1
ATOM 4865 N N . THR B 1 274 ? 15.086 -15.602 -9.328 1 98.94 274 THR B N 1
ATOM 4866 C CA . THR B 1 274 ? 15.117 -15.016 -7.992 1 98.94 274 THR B CA 1
ATOM 4867 C C . THR B 1 274 ? 14.57 -13.586 -8.016 1 98.94 274 THR B C 1
ATOM 4869 O O . THR B 1 274 ? 14.539 -12.945 -9.07 1 98.94 274 THR B O 1
ATOM 4872 N N . GLY B 1 275 ? 14.109 -13.203 -6.887 1 98.81 275 GLY B N 1
ATOM 4873 C CA . GLY B 1 275 ? 13.648 -11.836 -6.723 1 98.81 275 GLY B CA 1
ATOM 4874 C C . GLY B 1 275 ? 14.375 -11.094 -5.613 1 98.81 275 GLY B C 1
ATOM 4875 O O . GLY B 1 275 ? 15.508 -11.438 -5.266 1 98.81 275 GLY B O 1
ATOM 4876 N N . TYR B 1 276 ? 13.781 -10.023 -5.152 1 98.75 276 TYR B N 1
ATOM 4877 C CA . TYR B 1 276 ? 14.328 -9.172 -4.102 1 98.75 276 TYR B CA 1
ATOM 4878 C C . TYR B 1 276 ? 13.211 -8.469 -3.34 1 98.75 276 TYR B C 1
ATOM 4880 O O . TYR B 1 276 ? 12.242 -8 -3.939 1 98.75 276 TYR B O 1
ATOM 4888 N N . ASP B 1 277 ? 13.336 -8.391 -1.982 1 97.75 277 ASP B N 1
ATOM 4889 C CA . ASP B 1 277 ? 12.461 -7.664 -1.067 1 97.75 277 ASP B CA 1
ATOM 4890 C C . ASP B 1 277 ? 11.734 -8.617 -0.125 1 97.75 277 ASP B C 1
ATOM 4892 O O . ASP B 1 277 ? 11.461 -8.273 1.027 1 97.75 277 ASP B O 1
ATOM 4896 N N . ASP B 1 278 ? 11.328 -9.797 -0.654 1 98.12 278 ASP B N 1
ATOM 4897 C CA . ASP B 1 278 ? 10.539 -10.781 0.082 1 98.12 278 ASP B CA 1
ATOM 4898 C C . ASP B 1 278 ? 9.164 -10.227 0.43 1 98.12 278 ASP B C 1
ATOM 4900 O O . ASP B 1 278 ? 8.758 -10.234 1.596 1 98.12 278 ASP B O 1
ATOM 4904 N N . SER B 1 279 ? 8.539 -9.719 -0.622 1 94.81 279 SER B N 1
ATOM 4905 C CA . SER B 1 279 ? 7.18 -9.211 -0.447 1 94.81 279 SER B CA 1
ATOM 4906 C C . SER B 1 279 ? 6.227 -10.328 -0.025 1 94.81 279 SER B C 1
ATOM 4908 O O . SER B 1 279 ? 6.535 -11.508 -0.184 1 94.81 279 SER B O 1
ATOM 4910 N N . VAL B 1 280 ? 5.043 -9.969 0.449 1 92.56 280 VAL B N 1
ATOM 4911 C CA . VAL B 1 280 ? 4.066 -10.914 0.976 1 92.56 280 VAL B CA 1
ATOM 4912 C C . VAL B 1 280 ? 3.635 -11.875 -0.127 1 92.56 280 VAL B C 1
ATOM 4914 O O . VAL B 1 280 ? 3.367 -13.055 0.137 1 92.56 280 VAL B O 1
ATOM 4917 N N . TYR B 1 281 ? 3.734 -11.547 -1.388 1 92.25 281 TYR B N 1
ATOM 4918 C CA . TYR B 1 281 ? 3.25 -12.367 -2.498 1 92.25 281 TYR B CA 1
ATOM 4919 C C . TYR B 1 281 ? 4.344 -13.297 -3.006 1 92.25 281 TYR B C 1
ATOM 4921 O O . TYR B 1 281 ? 4.066 -14.227 -3.766 1 92.25 281 TYR B O 1
ATOM 4929 N N . ALA B 1 282 ? 5.594 -13.039 -2.57 1 95.62 282 ALA B N 1
ATOM 4930 C CA . ALA B 1 282 ? 6.699 -13.898 -2.98 1 95.62 282 ALA B CA 1
ATOM 4931 C C . ALA B 1 282 ? 6.453 -15.344 -2.553 1 95.62 282 ALA B C 1
ATOM 4933 O O . ALA B 1 282 ? 6.867 -16.281 -3.242 1 95.62 282 ALA B O 1
ATOM 4934 N N . SER B 1 283 ? 5.746 -15.484 -1.418 1 93.31 283 SER B N 1
ATOM 4935 C CA . SER B 1 283 ? 5.457 -16.828 -0.922 1 93.31 283 SER B CA 1
ATOM 4936 C C . SER B 1 283 ? 4.129 -17.344 -1.461 1 93.31 283 SER B C 1
ATOM 4938 O O . SER B 1 283 ? 3.76 -18.5 -1.226 1 93.31 283 SER B O 1
ATOM 4940 N N . MET B 1 284 ? 3.438 -16.547 -2.273 1 91.25 284 MET B N 1
ATOM 4941 C CA . MET B 1 284 ? 2.115 -16.938 -2.75 1 91.25 284 MET B CA 1
ATOM 4942 C C . MET B 1 284 ? 2.172 -17.375 -4.211 1 91.25 284 MET B C 1
ATOM 4944 O O . MET B 1 284 ? 1.32 -18.141 -4.668 1 91.25 284 MET B O 1
ATOM 4948 N N . VAL B 1 285 ? 3.158 -16.875 -4.902 1 93.19 285 VAL B N 1
ATOM 4949 C CA . VAL B 1 285 ? 3.338 -17.266 -6.297 1 93.19 285 VAL B CA 1
ATOM 4950 C C . VAL B 1 285 ? 3.838 -18.703 -6.363 1 93.19 285 VAL B C 1
ATOM 4952 O O . VAL B 1 285 ? 4.426 -19.219 -5.406 1 93.19 285 VAL B O 1
ATOM 4955 N N . ARG B 1 286 ? 3.479 -19.406 -7.422 1 93.5 286 ARG B N 1
ATOM 4956 C CA . ARG B 1 286 ? 4.035 -20.734 -7.672 1 93.5 286 ARG B CA 1
ATOM 4957 C C . ARG B 1 286 ? 4.809 -20.766 -8.984 1 93.5 286 ARG B C 1
ATOM 4959 O O . ARG B 1 286 ? 4.281 -20.391 -10.031 1 93.5 286 ARG B O 1
ATOM 4966 N N . PRO B 1 287 ? 6.051 -21.297 -8.953 1 95.94 287 PRO B N 1
ATOM 4967 C CA . PRO B 1 287 ? 6.738 -21.734 -7.734 1 95.94 287 PRO B CA 1
ATOM 4968 C C . PRO B 1 287 ? 6.969 -20.578 -6.754 1 95.94 287 PRO B C 1
ATOM 4970 O O . PRO B 1 287 ? 7.051 -19.422 -7.164 1 95.94 287 PRO B O 1
ATOM 4973 N N . LYS B 1 288 ? 7 -20.922 -5.449 1 97.31 288 LYS B N 1
ATOM 4974 C CA . LYS B 1 288 ? 7.367 -19.906 -4.461 1 97.31 288 LYS B CA 1
ATOM 4975 C C . LYS B 1 288 ? 8.711 -19.281 -4.801 1 97.31 288 LYS B C 1
ATOM 4977 O O . LYS B 1 288 ? 9.656 -19.969 -5.18 1 97.31 288 LYS B O 1
ATOM 4982 N N . LEU B 1 289 ? 8.789 -18 -4.621 1 98.38 289 LEU B N 1
ATOM 4983 C CA . LEU B 1 289 ? 9.891 -17.219 -5.184 1 98.38 289 LEU B CA 1
ATOM 4984 C C . LEU B 1 289 ? 11.07 -17.172 -4.219 1 98.38 289 LEU B C 1
ATOM 4986 O O . LEU B 1 289 ? 10.922 -16.719 -3.076 1 98.38 289 LEU B O 1
ATOM 4990 N N . THR B 1 290 ? 12.211 -17.703 -4.625 1 98.88 290 THR B N 1
ATOM 4991 C CA . THR B 1 290 ? 13.469 -17.391 -3.949 1 98.88 290 THR B CA 1
ATOM 4992 C C . THR B 1 290 ? 13.781 -15.906 -4.035 1 98.88 290 THR B C 1
ATOM 4994 O O . THR B 1 290 ? 13.719 -15.312 -5.117 1 98.88 290 THR B O 1
ATOM 4997 N N . THR B 1 291 ? 14.086 -15.289 -2.912 1 98.88 291 THR B N 1
ATOM 4998 C CA . THR B 1 291 ? 14.227 -13.836 -2.889 1 98.88 291 THR B CA 1
ATOM 4999 C C . THR B 1 291 ? 15.148 -13.406 -1.752 1 98.88 291 THR B C 1
ATOM 5001 O O . THR B 1 291 ? 15.734 -14.242 -1.066 1 98.88 291 THR B O 1
ATOM 5004 N N . VAL B 1 292 ? 15.461 -12.117 -1.671 1 98.94 292 VAL B N 1
ATOM 5005 C CA . VAL B 1 292 ? 16.219 -11.539 -0.566 1 98.94 292 VAL B CA 1
ATOM 5006 C C . VAL B 1 292 ? 15.266 -10.797 0.378 1 98.94 292 VAL B C 1
ATOM 5008 O O . VAL B 1 292 ? 14.477 -9.961 -0.058 1 98.94 292 VAL B O 1
ATOM 5011 N N . HIS B 1 293 ? 15.312 -11.125 1.625 1 98.81 293 HIS B N 1
ATOM 5012 C CA . HIS B 1 293 ? 14.461 -10.508 2.635 1 98.81 293 HIS B CA 1
ATOM 5013 C C . HIS B 1 293 ? 15.07 -9.203 3.145 1 98.81 293 HIS B C 1
ATOM 5015 O O . HIS B 1 293 ? 16.234 -9.172 3.535 1 98.81 293 HIS B O 1
ATOM 5021 N N . GLN B 1 294 ? 14.359 -8.148 3.066 1 98.5 294 GLN B N 1
ATOM 5022 C CA . GLN B 1 294 ? 14.672 -6.926 3.803 1 98.5 294 GLN B CA 1
ATOM 5023 C C . GLN B 1 294 ? 13.617 -6.652 4.871 1 98.5 294 GLN B C 1
ATOM 5025 O O . GLN B 1 294 ? 12.43 -6.883 4.656 1 98.5 294 GLN B O 1
ATOM 5030 N N . ASP B 1 295 ? 13.969 -6.234 6.055 1 98.38 295 ASP B N 1
ATOM 5031 C CA . ASP B 1 295 ? 13.07 -5.922 7.164 1 98.38 295 ASP B CA 1
ATOM 5032 C C . ASP B 1 295 ? 12.516 -4.504 7.043 1 98.38 295 ASP B C 1
ATOM 5034 O O . ASP B 1 295 ? 13.07 -3.564 7.617 1 98.38 295 ASP B O 1
ATOM 5038 N N . VAL B 1 296 ? 11.367 -4.375 6.422 1 98.44 296 VAL B N 1
ATOM 5039 C CA . VAL B 1 296 ? 10.781 -3.084 6.066 1 98.44 296 VAL B CA 1
ATOM 5040 C C . VAL B 1 296 ? 10.359 -2.344 7.336 1 98.44 296 VAL B C 1
ATOM 5042 O O . VAL B 1 296 ? 10.664 -1.159 7.496 1 98.44 296 VAL B O 1
ATOM 5045 N N . PRO B 1 297 ? 9.664 -3.029 8.32 1 98.12 297 PRO B N 1
ATOM 5046 C CA . PRO B 1 297 ? 9.328 -2.34 9.562 1 98.12 297 PRO B CA 1
ATOM 5047 C C . PRO B 1 297 ? 10.562 -1.819 10.305 1 98.12 297 PRO B C 1
ATOM 5049 O O . PRO B 1 297 ? 10.539 -0.708 10.836 1 98.12 297 PRO B O 1
ATOM 5052 N N . GLN B 1 298 ? 11.594 -2.592 10.281 1 98.62 298 GLN B N 1
ATOM 5053 C CA . GLN B 1 298 ? 12.82 -2.152 10.93 1 98.62 298 GLN B CA 1
ATOM 5054 C C . GLN B 1 298 ? 13.398 -0.92 10.242 1 98.62 298 GLN B C 1
ATOM 5056 O O . GLN B 1 298 ? 13.883 -0 10.906 1 98.62 298 GLN B O 1
ATOM 5061 N N . LYS B 1 299 ? 13.453 -0.924 9 1 98.75 299 LYS B N 1
ATOM 5062 C CA . LYS B 1 299 ? 13.914 0.228 8.227 1 98.75 299 LYS B CA 1
ATOM 5063 C C . LYS B 1 299 ? 13.125 1.482 8.586 1 98.75 299 LYS B C 1
ATOM 5065 O O . LYS B 1 299 ? 13.703 2.549 8.805 1 98.75 299 LYS B O 1
ATOM 5070 N N . ALA B 1 300 ? 11.781 1.362 8.641 1 98.81 300 ALA B N 1
ATOM 5071 C CA . ALA B 1 300 ? 10.898 2.467 9.016 1 98.81 300 ALA B CA 1
ATOM 5072 C C . ALA B 1 300 ? 11.211 2.959 10.43 1 98.81 300 ALA B C 1
ATOM 5074 O O . ALA B 1 300 ? 11.312 4.164 10.664 1 98.81 300 ALA B O 1
ATOM 5075 N N . HIS B 1 301 ? 11.344 2.012 11.328 1 98.75 301 HIS B N 1
ATOM 5076 C CA . HIS B 1 301 ? 11.625 2.309 12.727 1 98.75 301 HIS B CA 1
ATOM 5077 C C . HIS B 1 301 ? 12.922 3.1 12.875 1 98.75 301 HIS B C 1
ATOM 5079 O O . HIS B 1 301 ? 12.953 4.125 13.555 1 98.75 301 HIS B O 1
ATOM 5085 N N . VAL B 1 302 ? 13.953 2.637 12.211 1 98.81 302 VAL B N 1
ATOM 5086 C CA . VAL B 1 302 ? 15.258 3.268 12.312 1 98.81 302 VAL B CA 1
ATOM 5087 C C . VAL B 1 302 ? 15.211 4.668 11.703 1 98.81 302 VAL B C 1
ATOM 5089 O O . VAL B 1 302 ? 15.766 5.617 12.266 1 98.81 302 VAL B O 1
ATOM 5092 N N . ALA B 1 303 ? 14.555 4.824 10.578 1 98.88 303 ALA B N 1
ATOM 5093 C CA . ALA B 1 303 ? 14.453 6.117 9.906 1 98.88 303 ALA B CA 1
ATOM 5094 C C . ALA B 1 303 ? 13.773 7.148 10.805 1 98.88 303 ALA B C 1
ATOM 5096 O O . ALA B 1 303 ? 14.281 8.258 10.977 1 98.88 303 ALA B O 1
ATOM 5097 N N . LEU B 1 304 ? 12.648 6.746 11.398 1 98.88 304 LEU B N 1
ATOM 5098 C CA . LEU B 1 304 ? 11.906 7.668 12.258 1 98.88 304 LEU B CA 1
ATOM 5099 C C . LEU B 1 304 ? 12.711 7.996 13.516 1 98.88 304 LEU B C 1
ATOM 5101 O O . LEU B 1 304 ? 12.789 9.156 13.922 1 98.88 304 LEU B O 1
ATOM 5105 N N . LYS B 1 305 ? 13.258 6.941 14.125 1 98.75 305 LYS B N 1
ATOM 5106 C CA . LYS B 1 305 ? 14.055 7.137 15.336 1 98.75 305 LYS B CA 1
ATOM 5107 C C . LYS B 1 305 ? 15.18 8.133 15.094 1 98.75 305 LYS B C 1
ATOM 5109 O O . LYS B 1 305 ? 15.414 9.023 15.914 1 98.75 305 LYS B O 1
ATOM 5114 N N . ARG B 1 306 ? 15.875 8.008 14.031 1 98.75 306 ARG B N 1
ATOM 5115 C CA . ARG B 1 306 ? 16.984 8.898 13.695 1 98.75 306 ARG B CA 1
ATOM 5116 C C . ARG B 1 306 ? 16.484 10.32 13.438 1 98.75 306 ARG B C 1
ATOM 5118 O O . ARG B 1 306 ? 17.109 11.289 13.867 1 98.75 306 ARG B O 1
ATOM 5125 N N . LEU B 1 307 ? 15.375 10.453 12.75 1 98.75 307 LEU B N 1
ATOM 5126 C CA . LEU B 1 307 ? 14.805 11.773 12.5 1 98.75 307 LEU B CA 1
ATOM 5127 C C . LEU B 1 307 ? 14.461 12.477 13.805 1 98.75 307 LEU B C 1
ATOM 5129 O O . LEU B 1 307 ? 14.758 13.664 13.977 1 98.75 307 LEU B O 1
ATOM 5133 N N . LEU B 1 308 ? 13.836 11.734 14.742 1 98.06 308 LEU B N 1
ATOM 5134 C CA . LEU B 1 308 ? 13.43 12.312 16.016 1 98.06 308 LEU B CA 1
ATOM 5135 C C . LEU B 1 308 ? 14.641 12.75 16.828 1 98.06 308 LEU B C 1
ATOM 5137 O O . LEU B 1 308 ? 14.602 13.781 17.5 1 98.06 308 LEU B O 1
ATOM 5141 N N . LYS B 1 309 ? 15.727 11.969 16.75 1 98.19 309 LYS B N 1
ATOM 5142 C CA . LYS B 1 309 ? 16.969 12.375 17.406 1 98.19 309 LYS B CA 1
ATOM 5143 C C . LYS B 1 309 ? 17.484 13.695 16.844 1 98.19 309 LYS B C 1
ATOM 5145 O O . LYS B 1 309 ? 17.891 14.578 17.594 1 98.19 309 LYS B O 1
ATOM 5150 N N . LEU B 1 310 ? 17.453 13.852 15.531 1 96.69 310 LEU B N 1
ATOM 5151 C CA . LEU B 1 310 ? 17.891 15.086 14.891 1 96.69 310 LEU B CA 1
ATOM 5152 C C . LEU B 1 310 ? 17.016 16.266 15.328 1 96.69 310 LEU B C 1
ATOM 5154 O O . LEU B 1 310 ? 17.531 17.359 15.586 1 96.69 310 LEU B O 1
ATOM 5158 N N . ILE B 1 311 ? 15.727 15.984 15.328 1 93.56 311 ILE B N 1
ATOM 5159 C CA . ILE B 1 311 ? 14.773 17.016 15.711 1 93.56 311 ILE B CA 1
ATOM 5160 C C . ILE B 1 311 ? 15.062 17.469 17.141 1 93.56 311 ILE B C 1
ATOM 5162 O O . ILE B 1 311 ? 14.922 18.656 17.453 1 93.56 311 ILE B O 1
ATOM 5166 N N . GLN B 1 312 ? 15.539 16.562 17.969 1 92.38 312 GLN B N 1
ATOM 5167 C CA . GLN B 1 312 ? 15.836 16.859 19.375 1 92.38 312 GLN B CA 1
ATOM 5168 C C . GLN B 1 312 ? 17.219 17.5 19.516 1 92.38 312 GLN B C 1
ATOM 5170 O O . GLN B 1 312 ? 17.641 17.812 20.625 1 92.38 312 GLN B O 1
ATOM 5175 N N . GLY B 1 313 ? 17.922 17.641 18.453 1 93 313 GLY B N 1
ATOM 5176 C CA . GLY B 1 313 ? 19.188 18.359 18.469 1 93 313 GLY B CA 1
ATOM 5177 C C . GLY B 1 313 ? 20.391 17.453 18.641 1 93 313 GLY B C 1
ATOM 5178 O O . GLY B 1 313 ? 21.5 17.938 18.828 1 93 313 GLY B O 1
ATOM 5179 N N . GLU B 1 314 ? 20.109 16.141 18.547 1 94.94 314 GLU B N 1
ATOM 5180 C CA . GLU B 1 314 ? 21.234 15.203 18.625 1 94.94 314 GLU B CA 1
ATOM 5181 C C . GLU B 1 314 ? 22 15.141 17.312 1 94.94 314 GLU B C 1
ATOM 5183 O O . GLU B 1 314 ? 21.438 15.367 16.25 1 94.94 314 GLU B O 1
ATOM 5188 N N . THR B 1 315 ? 23.281 14.875 17.469 1 93.44 315 THR B N 1
ATOM 5189 C CA . THR B 1 315 ? 24.141 14.672 16.297 1 93.44 315 THR B CA 1
ATOM 5190 C C . THR B 1 315 ? 24.281 13.188 15.992 1 93.44 315 THR B C 1
ATOM 5192 O O . THR B 1 315 ? 24.453 12.375 16.906 1 93.44 315 THR B O 1
ATOM 5195 N N . LEU B 1 316 ? 24.141 12.906 14.758 1 95.75 316 LEU B N 1
ATOM 5196 C CA . LEU B 1 316 ? 24.312 11.531 14.312 1 95.75 316 LEU B CA 1
ATOM 5197 C C . LEU B 1 316 ? 25.594 11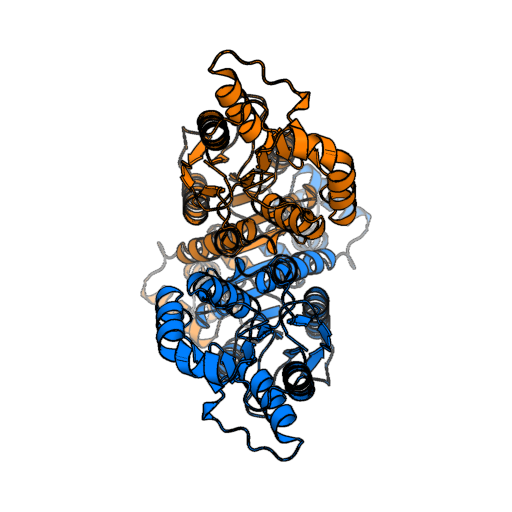.375 13.5 1 95.75 316 LEU B C 1
ATOM 5199 O O . LEU B 1 316 ? 25.719 11.922 12.398 1 95.75 316 LEU B O 1
ATOM 5203 N N . ASP B 1 317 ? 26.547 10.625 13.977 1 94.25 317 ASP B N 1
ATOM 5204 C CA . ASP B 1 317 ? 27.844 10.484 13.352 1 94.25 317 ASP B CA 1
ATOM 5205 C C . ASP B 1 317 ? 27.766 9.609 12.094 1 94.25 317 ASP B C 1
ATOM 5207 O O . ASP B 1 317 ? 28.359 9.938 11.062 1 94.25 317 ASP B O 1
ATOM 5211 N N . GLU B 1 318 ? 27.062 8.516 12.266 1 96.81 318 GLU B N 1
ATOM 5212 C CA . GLU B 1 318 ? 26.891 7.645 11.102 1 96.81 318 GLU B CA 1
ATOM 5213 C C . GLU B 1 318 ? 25.812 8.18 10.172 1 96.81 318 GLU B C 1
ATOM 5215 O O . GLU B 1 318 ? 24.656 8.305 10.555 1 96.81 318 GLU B O 1
ATOM 5220 N N . LEU B 1 319 ? 26.188 8.492 8.914 1 97.5 319 LEU B N 1
ATOM 5221 C CA . LEU B 1 319 ? 25.281 9.148 7.988 1 97.5 319 LEU B CA 1
ATOM 5222 C C . LEU B 1 319 ? 24.422 8.125 7.242 1 97.5 319 LEU B C 1
ATOM 5224 O O . LEU B 1 319 ? 23.328 8.445 6.781 1 97.5 319 LEU B O 1
ATOM 5228 N N . ASN B 1 320 ? 24.953 6.926 7.125 1 98.12 320 ASN B N 1
ATOM 5229 C CA . ASN B 1 320 ? 24.25 5.887 6.383 1 98.12 320 ASN B CA 1
ATOM 5230 C C . ASN B 1 320 ? 24.094 4.613 7.211 1 98.12 320 ASN B C 1
ATOM 5232 O O 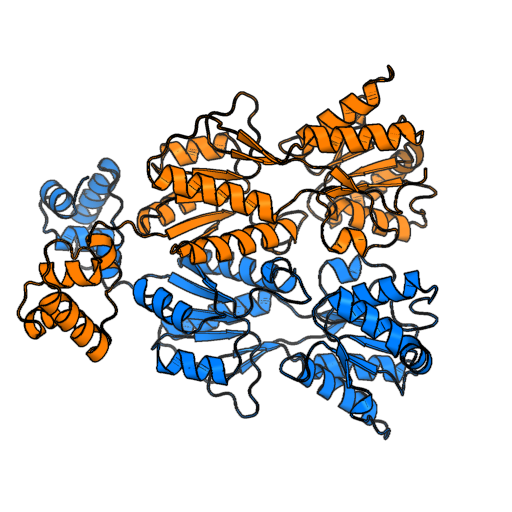. ASN B 1 320 ? 25.094 4.051 7.676 1 98.12 320 ASN B O 1
ATOM 5236 N N . ILE B 1 321 ? 22.859 4.285 7.445 1 98.38 321 ILE B N 1
ATOM 5237 C CA . ILE B 1 321 ? 22.578 3.012 8.094 1 98.38 321 ILE B CA 1
ATOM 5238 C C . ILE B 1 321 ? 22.203 1.968 7.047 1 98.38 321 ILE B C 1
ATOM 5240 O O . ILE B 1 321 ? 21.297 2.184 6.246 1 98.38 321 ILE B O 1
ATOM 5244 N N . LYS B 1 322 ? 22.891 0.873 7.051 1 97.75 322 LYS B N 1
ATOM 5245 C CA . LYS B 1 322 ? 22.625 -0.259 6.168 1 97.75 322 LYS B CA 1
ATOM 5246 C C . LYS B 1 322 ? 22.047 -1.438 6.945 1 97.75 322 LYS B C 1
ATOM 5248 O O . LYS B 1 322 ? 22.781 -2.195 7.578 1 97.75 322 LYS B O 1
ATOM 5253 N N . ASN B 1 323 ? 20.734 -1.625 6.871 1 98.5 323 ASN B N 1
ATOM 5254 C CA . ASN B 1 323 ? 20.125 -2.783 7.512 1 98.5 323 ASN B CA 1
ATOM 5255 C C . ASN B 1 323 ? 20.5 -4.082 6.809 1 98.5 323 ASN B C 1
ATOM 5257 O O . ASN B 1 323 ? 20.625 -4.117 5.582 1 98.5 323 ASN B O 1
ATOM 5261 N N . PRO B 1 324 ? 20.703 -5.152 7.555 1 98.56 324 PRO B N 1
ATOM 5262 C CA . PRO B 1 324 ? 21.078 -6.426 6.941 1 98.56 324 PRO B CA 1
ATOM 5263 C C . PRO B 1 324 ? 19.953 -7.059 6.141 1 98.56 324 PRO B C 1
ATOM 5265 O O . PRO B 1 324 ? 18.781 -6.758 6.379 1 98.56 324 PRO B O 1
ATOM 5268 N N . VAL B 1 325 ? 20.359 -7.875 5.164 1 98.81 325 VAL B N 1
ATOM 5269 C CA . VAL B 1 325 ? 19.422 -8.648 4.344 1 98.81 325 VAL B CA 1
ATOM 5270 C C . VAL B 1 325 ? 19.891 -10.102 4.262 1 98.81 325 VAL B C 1
ATOM 5272 O O . VAL B 1 325 ? 21.031 -10.406 4.602 1 98.81 325 VAL B O 1
ATOM 5275 N N . TYR B 1 326 ? 18.969 -10.977 3.895 1 98.88 326 TYR B N 1
ATOM 5276 C CA . TYR B 1 326 ? 19.375 -12.367 3.748 1 98.88 326 TYR B CA 1
ATOM 5277 C C . TYR B 1 326 ? 18.547 -13.07 2.678 1 98.88 326 TYR B C 1
ATOM 5279 O O . TYR B 1 326 ? 17.391 -12.719 2.459 1 98.88 326 TYR B O 1
ATOM 5287 N N . LEU B 1 327 ? 19.203 -14.023 2.068 1 98.94 327 LEU B N 1
ATOM 5288 C CA . LEU B 1 327 ? 18.562 -14.828 1.025 1 98.94 327 LEU B CA 1
ATOM 5289 C C . LEU B 1 327 ? 17.562 -15.797 1.623 1 98.94 327 LEU B C 1
ATOM 5291 O O . LEU B 1 327 ? 17.828 -16.438 2.645 1 98.94 327 LEU B O 1
ATOM 5295 N N . VAL B 1 328 ? 16.406 -15.852 1.104 1 98.88 328 VAL B N 1
ATOM 5296 C CA . VAL B 1 328 ? 15.375 -16.828 1.435 1 98.88 328 VAL B CA 1
ATOM 5297 C C . VAL B 1 328 ? 15.172 -17.797 0.262 1 98.88 328 VAL B C 1
ATOM 5299 O O . VAL B 1 328 ? 14.633 -17.406 -0.777 1 98.88 328 VAL B O 1
ATOM 5302 N N . LYS B 1 329 ? 15.609 -18.984 0.421 1 98.81 329 LYS B N 1
ATOM 5303 C CA . LYS B 1 329 ? 15.5 -19.984 -0.625 1 98.81 329 LYS B CA 1
ATOM 5304 C C . LYS B 1 329 ? 14.109 -20.625 -0.632 1 98.81 329 LYS B C 1
ATOM 5306 O O . LYS B 1 329 ? 13.617 -21.062 0.411 1 98.81 329 LYS B O 1
ATOM 5311 N N . ARG B 1 330 ? 13.5 -20.609 -1.846 1 98.25 330 ARG B N 1
ATOM 5312 C CA . ARG B 1 330 ? 12.227 -21.281 -2.035 1 98.25 330 ARG B CA 1
ATOM 5313 C C . ARG B 1 330 ? 12.258 -22.172 -3.277 1 98.25 330 ARG B C 1
ATOM 5315 O O . ARG B 1 330 ? 13.242 -22.875 -3.521 1 98.25 330 ARG B O 1
ATOM 5322 N N . ASP B 1 331 ? 11.188 -22.109 -4.129 1 98 331 ASP B N 1
ATOM 5323 C CA . ASP B 1 331 ? 11.023 -23.188 -5.098 1 98 331 ASP B CA 1
ATOM 5324 C C . ASP B 1 331 ? 11.336 -22.703 -6.516 1 98 331 ASP B C 1
ATOM 5326 O O . ASP B 1 331 ? 11.258 -23.484 -7.469 1 98 331 ASP B O 1
ATOM 5330 N N . SER B 1 332 ? 11.797 -21.453 -6.672 1 98.75 332 SER B N 1
ATOM 5331 C CA . SER B 1 332 ? 11.883 -20.891 -8.016 1 98.75 332 SER B CA 1
ATOM 5332 C C . SER B 1 332 ? 13.289 -21.062 -8.594 1 98.75 332 SER B C 1
ATOM 5334 O O . SER B 1 332 ? 13.602 -20.516 -9.648 1 98.75 332 SER B O 1
ATOM 5336 N N . VAL B 1 333 ? 14.18 -21.797 -7.898 1 98.88 333 VAL B N 1
ATOM 5337 C CA . VAL B 1 333 ? 15.531 -22.062 -8.383 1 98.88 333 VAL B CA 1
ATOM 5338 C C . VAL B 1 333 ? 15.781 -23.578 -8.375 1 98.88 333 VAL B C 1
ATOM 5340 O O . VAL B 1 333 ? 15.547 -24.25 -7.371 1 98.88 333 VAL B O 1
ATOM 5343 N N . ARG B 1 334 ? 16.172 -24.078 -9.492 1 98.19 334 ARG B N 1
ATOM 5344 C CA . ARG B 1 334 ? 16.578 -25.484 -9.562 1 98.19 334 ARG B CA 1
ATOM 5345 C C . ARG B 1 334 ? 18 -25.672 -9.078 1 98.19 334 ARG B C 1
ATOM 5347 O O . ARG B 1 334 ? 18.953 -25.156 -9.688 1 98.19 334 ARG B O 1
ATOM 5354 N N . GLU B 1 335 ? 18.203 -26.359 -8.016 1 95.56 335 GLU B N 1
ATOM 5355 C CA . GLU B 1 335 ? 19.531 -26.578 -7.461 1 95.56 335 GLU B CA 1
ATOM 5356 C C . GLU B 1 335 ? 20.219 -27.766 -8.141 1 95.56 335 GLU B C 1
ATOM 5358 O O . GLU B 1 335 ? 19.562 -28.734 -8.531 1 95.56 335 GLU B O 1
#

Secondary structure (DSSP, 8-state):
---HHHHHHHHTS-HHHHHHHHTT--TTS-HHHHHHHHHHHHHTT----HHHHHHTTS---EEEEEES-SEETTEEGGGSHHHHHHHHHHHHHHHHTT-EEEEEE-SSHHHHHHHHHHTT-SEEEEES--HHHHHHHHHH---EEEEES---SSS--S-EEEE-HHHHHHHHHHHHHHTT-TT-EEEES-SSHHHHHHHHHHHHHHHTTT----GGGEEE--SSHHHHHHHHHHHHHHHHHH-EEEESSHHHHHHHHHHHHHTTPPTTTT-EEE-SB--GGGGTSSSPPBEEEE-HHHHHHHHHHHHHHHHTT---S--EEEE-EEEE--SSS--/---HHHHHHHHTS-HHHHHHHHTT--TTS-HHHHHHHHHHHHHTT----HHHHHHTTS---EEEEEES-SEETTEEGGGSHHHHHHHHHHHHHHHHTT-EEEEEE-SSHHHHHHHHHHTT-SEEEEES--HHHHHHHHHH---EEEEES---SSS--S-EEEE-HHHHHHHHHHHHHHTT-TT-EEEES-SSHHHHHHHHHHHHHHHTTS----GGGEEE--SSHHHHHHHHHHHHHHHHHH-EEEESSHHHHHHHHHHHHHTTPPTTTT-EEE-SB--GGGGTSSSPPBEEEE-HHHHHHHHHHHHHHHHTT---S--EEEE-EEEE--SSS--